Protein AF-0000000079568851 (afdb_homodimer)

InterPro domains:
  IPR000415 Nitroreductase-like [G3DSA:3.40.109.10] (1-205)
  IPR000415 Nitroreductase-like [SSF55469] (1-201)
  IPR029479 Nitroreductase [PF00881] (8-172)

Solvent-accessible surface area (backbone atoms only — not comparable to full-atom values): 21736 Å² total; per-residue (Å²): 94,44,38,71,56,30,63,70,64,56,59,80,36,46,23,28,35,70,86,45,73,69,50,69,66,60,50,50,52,30,53,50,47,25,70,65,38,71,38,71,84,64,31,68,34,58,33,36,43,36,26,59,49,70,67,42,44,50,53,51,46,67,52,60,50,69,88,70,84,73,51,73,63,52,48,21,50,67,25,30,47,29,36,37,37,38,29,21,25,53,64,40,41,34,56,48,31,46,33,82,96,37,87,54,48,31,84,42,86,66,51,46,44,44,68,52,49,44,20,27,43,18,26,20,51,43,40,27,48,42,41,27,39,55,72,69,31,28,30,26,80,44,72,54,54,32,90,28,48,65,50,50,27,64,75,30,59,43,56,87,68,45,41,61,52,30,33,35,34,29,22,35,58,26,84,84,46,73,44,80,55,81,60,65,82,59,77,80,76,58,65,74,66,34,46,21,75,64,36,54,59,77,62,75,68,82,129,92,44,38,70,54,29,62,70,66,54,59,79,37,47,20,27,36,69,86,45,73,68,50,70,68,58,51,50,51,29,54,49,47,26,69,64,39,73,37,72,85,64,32,67,33,58,33,35,40,35,25,59,48,70,68,41,44,50,53,51,46,66,51,60,51,69,87,70,82,73,51,75,62,51,49,20,49,68,26,29,46,31,36,37,37,38,27,22,27,54,63,41,42,33,57,49,32,46,34,82,96,38,88,54,47,30,83,40,87,66,52,46,45,46,68,52,46,44,21,28,44,17,25,20,52,42,42,28,50,42,41,26,40,55,70,69,32,27,30,28,81,45,70,52,54,32,89,28,46,66,49,50,28,64,76,31,58,44,57,86,68,46,39,61,52,31,32,35,34,30,23,36,59,25,83,85,44,72,50,80,57,85,60,64,83,59,77,79,76,57,64,73,66,35,45,20,74,63,35,54,58,77,60,76,67,82,126

Secondary structure (DSSP, 8-state):
-BHHHHHHH--B---B-TTSPPPHHHHHHHHHHHHTS--GGG---EEEEEE-SHHHHHHHHHHHSPSSS--HHHHHHHT-SEEEEEEEEHHHHHHHHTSTTTTSGGG-GGGSSS-HHHHHHHHHHHHHHHHHHHTT-EEEEEPPPGGGHHHHHHHHT--TTEEEEEEEEEE-B-TT-----GGGGPPPPPHHHHEEESS--------/-BHHHHHHH--B---B-TTSPPPHHHHHHHHHHHHTS--GGG---EEEEEE-SHHHHHHHHHHHSPSSS--HHHHHHHT-SEEEEEEEEHHHHHHHHTSTTTTSGGG-GGG-SS-HHHHHHHHHHHHHHHHHHHTT-EEEEEPPPGGGHHHHHHHHT--TTEEEEEEEEEE-B-TT-----TTTTPPPPPHHHHEEESS--------

Structure (mmCIF, N/CA/C/O backbone):
data_AF-0000000079568851-model_v1
#
loop_
_entity.id
_entity.type
_entity.pdbx_description
1 polymer 'Nitroreductase family protein'
#
loop_
_atom_site.group_PDB
_atom_site.id
_atom_site.type_symbol
_atom_site.label_atom_id
_atom_site.label_alt_id
_atom_site.label_comp_id
_atom_site.label_asym_id
_atom_site.label_entity_id
_atom_site.label_seq_id
_atom_site.pdbx_PDB_ins_code
_atom_site.Cartn_x
_atom_site.Cartn_y
_atom_site.Cartn_z
_atom_site.occupancy
_atom_site.B_iso_or_equiv
_atom_site.auth_seq_id
_atom_site.auth_comp_id
_atom_site.auth_asym_id
_atom_site.auth_atom_id
_atom_site.pdbx_PDB_model_num
ATOM 1 N N . MET A 1 1 ? -1.502 12.844 -16.578 1 96.94 1 MET A N 1
ATOM 2 C CA . MET A 1 1 ? -0.175 12.328 -16.906 1 96.94 1 MET A CA 1
ATOM 3 C C . MET A 1 1 ? -0.227 10.828 -17.172 1 96.94 1 MET A C 1
ATOM 5 O O . MET A 1 1 ? -1.129 10.133 -16.703 1 96.94 1 MET A O 1
ATOM 9 N N . GLU A 1 2 ? 0.74 10.398 -17.953 1 98.5 2 GLU A N 1
ATOM 10 C CA . GLU A 1 2 ? 0.863 8.953 -18.141 1 98.5 2 GLU A CA 1
ATOM 11 C C . GLU A 1 2 ? 1.271 8.273 -16.828 1 98.5 2 GLU A C 1
ATOM 13 O O . GLU A 1 2 ? 2.031 8.836 -16.047 1 98.5 2 GLU A O 1
ATOM 18 N N . PHE A 1 3 ? 0.792 7.016 -16.672 1 98.5 3 PHE A N 1
ATOM 19 C CA . PHE A 1 3 ? 1.077 6.25 -15.461 1 98.5 3 PHE A CA 1
ATOM 20 C C . PHE A 1 3 ? 2.578 6.152 -15.227 1 98.5 3 PHE A C 1
ATOM 22 O O . PHE A 1 3 ? 3.053 6.391 -14.109 1 98.5 3 PHE A O 1
ATOM 29 N N . SER A 1 4 ? 3.354 5.824 -16.234 1 97.75 4 SER A N 1
ATOM 30 C CA . SER A 1 4 ? 4.797 5.652 -16.078 1 97.75 4 SER A CA 1
ATOM 31 C C . SER A 1 4 ? 5.465 6.949 -15.641 1 97.75 4 SER A C 1
ATOM 33 O O . SER A 1 4 ? 6.426 6.922 -14.867 1 97.75 4 SER A O 1
ATOM 35 N N . GLU A 1 5 ? 4.965 8.039 -16.047 1 98.19 5 GLU A N 1
ATOM 36 C CA . GLU A 1 5 ? 5.484 9.344 -15.648 1 98.19 5 GLU A CA 1
ATOM 37 C C . GLU A 1 5 ? 5.172 9.633 -14.18 1 98.19 5 GLU A C 1
ATOM 39 O O . GLU A 1 5 ? 6.023 10.141 -13.445 1 98.19 5 GLU A O 1
ATOM 44 N N . VAL A 1 6 ? 3.938 9.336 -13.789 1 98.56 6 VAL A N 1
ATOM 45 C CA . VAL A 1 6 ? 3.516 9.547 -12.406 1 98.56 6 VAL A CA 1
ATOM 46 C C . VAL A 1 6 ? 4.422 8.75 -11.461 1 98.56 6 VAL A C 1
ATOM 48 O O . VAL A 1 6 ? 4.922 9.297 -10.477 1 98.56 6 VAL A O 1
ATOM 51 N N . VAL A 1 7 ? 4.676 7.477 -11.805 1 98.19 7 VAL A N 1
ATOM 52 C CA . VAL A 1 7 ? 5.512 6.609 -10.977 1 98.19 7 VAL A CA 1
ATOM 53 C C . VAL A 1 7 ? 6.938 7.148 -10.945 1 98.19 7 VAL A C 1
ATOM 55 O O . VAL A 1 7 ? 7.555 7.219 -9.875 1 98.19 7 VAL A O 1
ATOM 58 N N . ALA A 1 8 ? 7.441 7.57 -12.039 1 97 8 ALA A N 1
ATOM 59 C CA . ALA A 1 8 ? 8.82 8.039 -12.148 1 97 8 ALA A CA 1
ATOM 60 C C . ALA A 1 8 ? 9.023 9.336 -11.359 1 97 8 ALA A C 1
ATOM 62 O O . ALA A 1 8 ? 10.102 9.57 -10.812 1 97 8 ALA A O 1
ATOM 63 N N . ARG A 1 9 ? 8.023 10.156 -11.242 1 96.81 9 ARG A N 1
ATOM 64 C CA . ARG A 1 9 ? 8.148 11.469 -10.633 1 96.81 9 ARG A CA 1
ATOM 65 C C . ARG A 1 9 ? 7.82 11.422 -9.148 1 96.81 9 ARG A C 1
ATOM 67 O O . ARG A 1 9 ? 8.086 12.375 -8.414 1 96.81 9 ARG A O 1
ATOM 74 N N . ARG A 1 10 ? 7.23 10.344 -8.727 1 97.12 10 ARG A N 1
ATOM 75 C CA . ARG A 1 10 ? 6.836 10.258 -7.328 1 97.12 10 ARG A CA 1
ATOM 76 C C . ARG A 1 10 ? 8.055 10.305 -6.41 1 97.12 10 ARG A C 1
ATOM 78 O O . ARG A 1 10 ? 8.945 9.461 -6.512 1 97.12 10 ARG A O 1
ATOM 85 N N . ALA A 1 11 ? 8.172 11.242 -5.57 1 94.75 11 ALA A N 1
ATOM 86 C CA . ALA A 1 11 ? 9.156 11.445 -4.512 1 94.75 11 ALA A CA 1
ATOM 87 C C . ALA A 1 11 ? 8.516 12.078 -3.279 1 94.75 11 ALA A C 1
ATOM 89 O O . ALA A 1 11 ? 7.453 12.703 -3.375 1 94.75 11 ALA A O 1
ATOM 90 N N . MET A 1 12 ? 9.195 11.875 -2.135 1 95.88 12 MET A N 1
ATOM 91 C CA . MET A 1 12 ? 8.688 12.562 -0.949 1 95.88 12 MET A CA 1
ATOM 92 C C . MET A 1 12 ? 9.039 14.047 -0.985 1 95.88 12 MET A C 1
ATOM 94 O O . MET A 1 12 ? 10.203 14.406 -1.147 1 95.88 12 MET A O 1
ATOM 98 N N . VAL A 1 13 ? 8 14.828 -0.907 1 95.56 13 VAL A N 1
ATOM 99 C CA . VAL A 1 13 ? 8.141 16.281 -0.803 1 95.56 13 VAL A CA 1
ATOM 100 C C . VAL A 1 13 ? 7.93 16.719 0.646 1 95.56 13 VAL A C 1
ATOM 102 O O . VAL A 1 13 ? 6.934 16.344 1.273 1 95.56 13 VAL A O 1
ATOM 105 N N . ARG A 1 14 ? 8.82 17.516 1.193 1 95.5 14 ARG A N 1
ATOM 106 C CA . ARG A 1 14 ? 8.797 17.75 2.635 1 95.5 14 ARG A CA 1
ATOM 107 C C . ARG A 1 14 ? 8.797 19.25 2.951 1 95.5 14 ARG A C 1
ATOM 109 O O . ARG A 1 14 ? 9.156 19.656 4.059 1 95.5 14 ARG A O 1
ATOM 116 N N . ALA A 1 15 ? 8.57 20.047 2.021 1 96.44 15 ALA A N 1
ATOM 117 C CA . ALA A 1 15 ? 8.336 21.484 2.152 1 96.44 15 ALA A CA 1
ATOM 118 C C . ALA A 1 15 ? 7.34 21.984 1.105 1 96.44 15 ALA A C 1
ATOM 120 O O . ALA A 1 15 ? 7.414 21.578 -0.061 1 96.44 15 ALA A O 1
ATOM 121 N N . PHE A 1 16 ? 6.434 22.859 1.529 1 97.56 16 PHE A N 1
ATOM 122 C CA . PHE A 1 16 ? 5.312 23.234 0.677 1 97.56 16 PHE A CA 1
ATOM 123 C C . PHE A 1 16 ? 5.137 24.75 0.648 1 97.56 16 PHE A C 1
ATOM 125 O O . PHE A 1 16 ? 5.652 25.453 1.517 1 97.56 16 PHE A O 1
ATOM 132 N N . ASP A 1 17 ? 4.539 25.234 -0.392 1 96 17 ASP A N 1
ATOM 133 C CA . ASP A 1 17 ? 4.148 26.625 -0.463 1 96 17 ASP A CA 1
ATOM 134 C C . ASP A 1 17 ? 2.939 26.906 0.43 1 96 17 ASP A C 1
ATOM 136 O O . ASP A 1 17 ? 1.813 26.531 0.095 1 96 17 ASP A O 1
ATOM 140 N N . PRO A 1 18 ? 3.137 27.547 1.517 1 90.75 18 PRO A N 1
ATOM 141 C CA . PRO A 1 18 ? 2.037 27.719 2.469 1 90.75 18 PRO A CA 1
ATOM 142 C C . PRO A 1 18 ? 0.955 28.656 1.945 1 90.75 18 PRO A C 1
ATOM 144 O O . PRO A 1 18 ? -0.133 28.734 2.523 1 90.75 18 PRO A O 1
ATOM 147 N N . GLU A 1 19 ? 1.192 29.359 0.849 1 92.81 19 GLU A N 1
ATOM 148 C CA . GLU A 1 19 ? 0.25 30.344 0.321 1 92.81 19 GLU A CA 1
ATOM 149 C C . GLU A 1 19 ? -0.619 29.734 -0.778 1 92.81 19 GLU A C 1
ATOM 151 O O . GLU A 1 19 ? -1.529 30.391 -1.288 1 92.81 19 GLU A O 1
ATOM 156 N N . ARG A 1 20 ? -0.32 28.625 -1.128 1 95.81 20 ARG A N 1
ATOM 157 C CA . ARG A 1 20 ? -1.089 27.969 -2.188 1 95.81 20 ARG A CA 1
ATOM 158 C C . ARG A 1 20 ? -1.894 26.797 -1.64 1 95.81 20 ARG A C 1
ATOM 160 O O . ARG A 1 20 ? -1.337 25.734 -1.361 1 95.81 20 ARG A O 1
ATOM 167 N N . PRO A 1 21 ? -3.168 27 -1.521 1 96.88 21 PRO A N 1
ATOM 168 C CA . PRO A 1 21 ? -4.004 25.906 -1.017 1 96.88 21 PRO A CA 1
ATOM 169 C C . PRO A 1 21 ? -4.207 24.797 -2.045 1 96.88 21 PRO A C 1
ATOM 171 O O . PRO A 1 21 ? -3.984 25 -3.24 1 96.88 21 PRO A O 1
ATOM 174 N N . VAL A 1 22 ? -4.48 23.609 -1.568 1 98.5 22 VAL A N 1
ATOM 175 C CA . VAL A 1 22 ? -4.938 22.531 -2.436 1 98.5 22 VAL A CA 1
ATOM 176 C C . VAL A 1 22 ? -6.406 22.75 -2.801 1 98.5 22 VAL A C 1
ATOM 178 O O . VAL A 1 22 ? -7.246 22.969 -1.923 1 98.5 22 VAL A O 1
ATOM 181 N N . SER A 1 23 ? -6.73 22.734 -4.043 1 98.31 23 SER A N 1
ATOM 182 C CA . SER A 1 23 ? -8.117 22.953 -4.445 1 98.31 23 SER A CA 1
ATOM 183 C C . SER A 1 23 ? -9.016 21.828 -3.947 1 98.31 23 SER A C 1
ATOM 185 O O . SER A 1 23 ? -8.586 20.672 -3.84 1 98.31 23 SER A O 1
ATOM 187 N N . PRO A 1 24 ? -10.289 22.188 -3.664 1 98.06 24 PRO A N 1
ATOM 188 C CA . PRO A 1 24 ? -11.227 21.141 -3.248 1 98.06 24 PRO A CA 1
ATOM 189 C C . PRO A 1 24 ? -11.328 20 -4.258 1 98.06 24 PRO A C 1
ATOM 191 O O . PRO A 1 24 ? -11.422 18.828 -3.869 1 98.06 24 PRO A O 1
ATOM 194 N N . SER A 1 25 ? -11.273 20.328 -5.488 1 98.31 25 SER A N 1
ATOM 195 C CA . SER A 1 25 ? -11.359 19.297 -6.523 1 98.31 25 SER A CA 1
ATOM 196 C C . SER A 1 25 ? -10.164 18.359 -6.473 1 98.31 25 SER A C 1
ATOM 198 O O . SER A 1 25 ? -10.32 17.141 -6.594 1 98.31 25 SER A O 1
ATOM 200 N N . ALA A 1 26 ? -8.977 18.906 -6.352 1 98.31 26 ALA A N 1
ATOM 201 C CA . ALA A 1 26 ? -7.773 18.078 -6.234 1 98.31 26 ALA A CA 1
ATOM 202 C C . ALA A 1 26 ? -7.82 17.219 -4.98 1 98.31 26 ALA A C 1
ATOM 204 O O . ALA A 1 26 ? -7.52 16.016 -5.031 1 98.31 26 ALA A O 1
ATOM 205 N N . ARG A 1 27 ? -8.219 17.828 -3.896 1 98.56 27 ARG A N 1
ATOM 206 C CA . ARG A 1 27 ? -8.383 17.094 -2.65 1 98.56 27 ARG A CA 1
ATOM 207 C C . ARG A 1 27 ? -9.336 15.914 -2.834 1 98.56 27 ARG A C 1
ATOM 209 O O . ARG A 1 27 ? -9.016 14.781 -2.475 1 98.56 27 ARG A O 1
ATOM 216 N N . ASP A 1 28 ? -10.461 16.203 -3.418 1 98.38 28 ASP A N 1
ATOM 217 C CA . ASP A 1 28 ? -11.477 15.164 -3.578 1 98.38 28 ASP A CA 1
ATOM 218 C C . ASP A 1 28 ? -10.977 14.031 -4.477 1 98.38 28 ASP A C 1
ATOM 220 O O . ASP A 1 28 ? -11.273 12.859 -4.234 1 98.38 28 ASP A O 1
ATOM 224 N N . THR A 1 29 ? -10.234 14.359 -5.48 1 98.06 29 THR A N 1
ATOM 225 C CA . THR A 1 29 ? -9.648 13.352 -6.359 1 98.06 29 THR A CA 1
ATOM 226 C C . THR A 1 29 ? -8.719 12.43 -5.578 1 98.06 29 THR A C 1
ATOM 228 O O . THR A 1 29 ? -8.789 11.203 -5.723 1 98.06 29 THR A O 1
ATOM 231 N N . LEU A 1 30 ? -7.871 13 -4.738 1 98.69 30 LEU A N 1
ATOM 232 C CA . LEU A 1 30 ? -6.953 12.211 -3.924 1 98.69 30 LEU A CA 1
ATOM 233 C C . LEU A 1 30 ? -7.715 11.273 -2.99 1 98.69 30 LEU A C 1
ATOM 235 O O . LEU A 1 30 ? -7.387 10.086 -2.889 1 98.69 30 LEU A O 1
ATOM 239 N N . LEU A 1 31 ? -8.719 11.797 -2.365 1 98.75 31 LEU A N 1
ATOM 240 C CA . LEU A 1 31 ? -9.484 11.023 -1.395 1 98.75 31 LEU A CA 1
ATOM 241 C C . LEU A 1 31 ? -10.266 9.906 -2.08 1 98.75 31 LEU A C 1
ATOM 243 O O . LEU A 1 31 ? -10.375 8.805 -1.546 1 98.75 31 LEU A O 1
ATOM 247 N N . ASP A 1 32 ? -10.766 10.18 -3.254 1 97.94 32 ASP A N 1
ATOM 248 C CA . ASP A 1 32 ? -11.555 9.188 -3.982 1 97.94 32 ASP A CA 1
ATOM 249 C C . ASP A 1 32 ? -10.68 8.031 -4.453 1 97.94 32 ASP A C 1
ATOM 251 O O . ASP A 1 32 ? -11.102 6.875 -4.422 1 97.94 32 ASP A O 1
ATOM 255 N N . VAL A 1 33 ? -9.484 8.312 -4.926 1 98.06 33 VAL A N 1
ATOM 256 C CA . VAL A 1 33 ? -8.602 7.234 -5.367 1 98.06 33 VAL A CA 1
ATOM 257 C C . VAL A 1 33 ? -8.242 6.344 -4.18 1 98.06 33 VAL A C 1
ATOM 259 O O . VAL A 1 33 ? -8.148 5.121 -4.316 1 98.06 33 VAL A O 1
ATOM 262 N N . ALA A 1 34 ? -8.047 6.93 -2.994 1 98.5 34 ALA A N 1
ATOM 263 C CA . ALA A 1 34 ? -7.766 6.156 -1.786 1 98.5 34 ALA A CA 1
ATOM 264 C C . ALA A 1 34 ? -8.953 5.273 -1.415 1 98.5 34 ALA A C 1
ATOM 266 O O . ALA A 1 34 ? -8.773 4.105 -1.056 1 98.5 34 ALA A O 1
ATOM 267 N N . ARG A 1 35 ? -10.109 5.836 -1.497 1 96.31 35 ARG A N 1
ATOM 268 C CA . ARG A 1 35 ? -11.336 5.121 -1.161 1 96.31 35 ARG A CA 1
ATOM 269 C C . ARG A 1 35 ? -11.539 3.922 -2.084 1 96.31 35 ARG A C 1
ATOM 271 O O . ARG A 1 35 ? -12.133 2.918 -1.685 1 96.31 35 ARG A O 1
ATOM 278 N N . HIS A 1 36 ? -10.977 3.99 -3.256 1 94.75 36 HIS A N 1
ATOM 279 C CA . HIS A 1 36 ? -11.195 2.947 -4.254 1 94.75 36 HIS A CA 1
ATOM 280 C C . HIS A 1 36 ? -10.07 1.915 -4.223 1 94.75 36 HIS A C 1
ATOM 282 O O . HIS A 1 36 ? -10.117 0.926 -4.957 1 94.75 36 HIS A O 1
ATOM 288 N N . ALA A 1 37 ? -9.039 2.186 -3.459 1 97.56 37 ALA A N 1
ATOM 289 C CA . ALA A 1 37 ? -7.984 1.185 -3.314 1 97.56 37 ALA A CA 1
ATOM 290 C C . ALA A 1 37 ? -8.547 -0.13 -2.781 1 97.56 37 ALA A C 1
ATOM 292 O O . ALA A 1 37 ? -9.547 -0.138 -2.061 1 97.56 37 ALA A O 1
ATOM 293 N N . PRO A 1 38 ? -8.023 -1.245 -3.186 1 96.88 38 PRO A N 1
ATOM 294 C CA . PRO A 1 38 ? -8.562 -2.539 -2.762 1 96.88 38 PRO A CA 1
ATOM 295 C C . PRO A 1 38 ? -8.398 -2.785 -1.263 1 96.88 38 PRO A C 1
ATOM 297 O O . PRO A 1 38 ? -7.473 -2.252 -0.644 1 96.88 38 PRO A O 1
ATOM 300 N N . THR A 1 39 ? -9.273 -3.514 -0.705 1 96.88 39 THR A N 1
ATOM 301 C CA . THR A 1 39 ? -9.211 -4.004 0.667 1 96.88 39 THR A CA 1
ATOM 302 C C . THR A 1 39 ? -9.523 -5.496 0.723 1 96.88 39 THR A C 1
ATOM 304 O O . THR A 1 39 ? -10.398 -5.977 -0.006 1 96.88 39 THR A O 1
ATOM 307 N N . ALA A 1 40 ? -8.742 -6.184 1.532 1 94.81 40 ALA A N 1
ATOM 308 C CA . ALA A 1 40 ? -8.945 -7.621 1.681 1 94.81 40 ALA A CA 1
ATOM 309 C C . ALA A 1 40 ? -10.398 -7.941 2.018 1 94.81 40 ALA A C 1
ATOM 311 O O . ALA A 1 40 ? -10.977 -7.34 2.922 1 94.81 40 ALA A O 1
ATOM 312 N N . GLY A 1 41 ? -10.953 -8.844 1.184 1 91.12 41 GLY A N 1
ATOM 313 C CA . GLY A 1 41 ? -12.328 -9.273 1.402 1 91.12 41 GLY A CA 1
ATOM 314 C C . GLY A 1 41 ? -13.344 -8.164 1.178 1 91.12 41 GLY A C 1
ATOM 315 O O . GLY A 1 41 ? -14.484 -8.258 1.635 1 91.12 41 GLY A O 1
ATOM 316 N N . PHE A 1 42 ? -12.852 -7.051 0.569 1 93.56 42 PHE A N 1
ATOM 317 C CA . PHE A 1 42 ? -13.688 -5.871 0.406 1 93.56 42 PHE A CA 1
ATOM 318 C C . PHE A 1 42 ? -14.219 -5.391 1.752 1 93.56 42 PHE A C 1
ATOM 320 O O . PHE A 1 42 ? -15.375 -4.973 1.858 1 93.56 42 PHE A O 1
ATOM 327 N N . SER A 1 43 ? -13.398 -5.504 2.738 1 93.75 43 SER A N 1
ATOM 328 C CA . SER A 1 43 ? -13.719 -5.113 4.105 1 93.75 43 SER A CA 1
ATOM 329 C C . SER A 1 43 ? -13.93 -3.609 4.219 1 93.75 43 SER A C 1
ATOM 331 O O . SER A 1 43 ? -14.656 -3.141 5.098 1 93.75 43 SER A O 1
ATOM 333 N N . GLN A 1 44 ? -1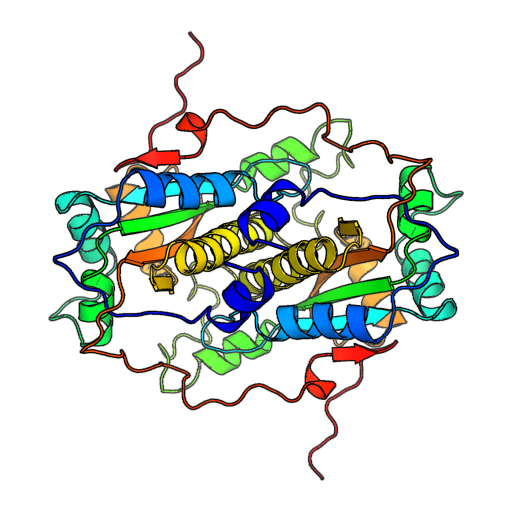3.273 -2.857 3.307 1 96.31 44 GLN A N 1
ATOM 334 C CA . GLN A 1 44 ? -13.383 -1.402 3.279 1 96.31 44 GLN A CA 1
ATOM 335 C C . GLN A 1 44 ? -13.109 -0.803 4.652 1 96.31 44 GLN A C 1
ATOM 337 O O . GLN A 1 44 ? -13.867 0.043 5.133 1 96.31 44 GLN A O 1
ATOM 342 N N . GLY A 1 45 ? -11.977 -1.286 5.262 1 97.19 45 GLY A N 1
ATOM 343 C CA . GLY A 1 45 ? -11.656 -0.909 6.629 1 97.19 45 GLY A CA 1
ATOM 344 C C . GLY A 1 45 ? -10.68 0.25 6.711 1 97.19 45 GLY A C 1
ATOM 345 O O . GLY A 1 45 ? -10.07 0.479 7.758 1 97.19 45 GLY A O 1
ATOM 346 N N . ILE A 1 46 ? -10.492 1.007 5.602 1 98.5 46 ILE A N 1
ATOM 347 C CA . ILE A 1 46 ? -9.633 2.188 5.605 1 98.5 46 ILE A CA 1
ATOM 348 C C . ILE A 1 46 ? -10.492 3.449 5.645 1 98.5 46 ILE A C 1
ATOM 350 O O . ILE A 1 46 ? -11.445 3.584 4.875 1 98.5 46 ILE A O 1
ATOM 354 N N . GLU A 1 47 ? -10.203 4.285 6.566 1 98.12 47 GLU A N 1
ATOM 355 C CA . GLU A 1 47 ? -10.883 5.578 6.656 1 98.12 47 GLU A CA 1
ATOM 356 C C . GLU A 1 47 ? -9.883 6.727 6.664 1 98.12 47 GLU A C 1
ATOM 358 O O . GLU A 1 47 ? -8.703 6.531 6.965 1 98.12 47 GLU A O 1
ATOM 363 N N . LEU A 1 48 ? -10.352 7.922 6.301 1 98.75 48 LEU A N 1
ATOM 364 C CA . LEU A 1 48 ? -9.477 9.07 6.137 1 98.75 48 LEU A CA 1
ATOM 365 C C . LEU A 1 48 ? -9.969 10.258 6.961 1 98.75 48 LEU A C 1
ATOM 367 O O . LEU A 1 48 ? -11.133 10.648 6.859 1 98.75 48 LEU A O 1
ATOM 371 N N . LEU A 1 49 ? -9.141 10.734 7.82 1 98.81 49 LEU A N 1
ATOM 372 C CA . LEU A 1 49 ? -9.367 12.008 8.508 1 98.81 49 LEU A CA 1
ATOM 373 C C . LEU A 1 49 ? -8.633 13.141 7.805 1 98.81 49 LEU A C 1
ATOM 375 O O . LEU A 1 49 ? -7.41 13.117 7.684 1 98.81 49 LEU A O 1
ATOM 379 N N . VAL A 1 50 ? -9.375 14.133 7.332 1 98.88 50 VAL A N 1
ATOM 380 C CA . VAL A 1 50 ? -8.844 15.195 6.48 1 98.88 50 VAL A CA 1
ATOM 381 C C . VAL A 1 50 ? -8.75 16.5 7.273 1 98.88 50 VAL A C 1
ATOM 383 O O . VAL A 1 50 ? -9.75 16.984 7.789 1 98.88 50 VAL A O 1
ATOM 386 N N . LEU A 1 51 ? -7.559 17 7.371 1 98.75 51 LEU A N 1
ATOM 387 C CA . LEU A 1 51 ? -7.297 18.234 8.109 1 98.75 51 LEU A CA 1
ATOM 388 C C . LEU A 1 51 ? -6.836 19.344 7.168 1 98.75 51 LEU A C 1
ATOM 390 O O . LEU A 1 51 ? -5.664 19.391 6.785 1 98.75 51 LEU A O 1
ATOM 394 N N . GLU A 1 52 ? -7.672 20.25 6.793 1 96.75 52 GLU A N 1
ATOM 395 C CA . GLU A 1 52 ? -7.355 21.312 5.852 1 96.75 52 GLU A CA 1
ATOM 396 C C . GLU A 1 52 ? -7.492 22.688 6.504 1 96.75 52 GLU A C 1
ATOM 398 O O . GLU A 1 52 ? -6.895 23.656 6.043 1 96.75 52 GLU A O 1
ATOM 403 N N . GLY A 1 53 ? -8.258 22.766 7.602 1 96.81 53 GLY A N 1
ATOM 404 C CA . GLY A 1 53 ? -8.367 24.031 8.328 1 96.81 53 GLY A CA 1
ATOM 405 C C . GLY A 1 53 ? -7.125 24.359 9.125 1 96.81 53 GLY A C 1
ATOM 406 O O . GLY A 1 53 ? -6.453 23.469 9.648 1 96.81 53 GLY A O 1
ATOM 407 N N . GLU A 1 54 ? -6.863 25.641 9.234 1 97 54 GLU A N 1
ATOM 408 C CA . GLU A 1 54 ? -5.688 26.094 9.977 1 97 54 GLU A CA 1
ATOM 409 C C . GLU A 1 54 ? -5.715 25.562 11.414 1 97 54 GLU A C 1
ATOM 411 O O . GLU A 1 54 ? -4.703 25.078 11.922 1 97 54 GLU A O 1
ATOM 416 N N . SER A 1 55 ? -6.836 25.641 12.031 1 98.06 55 SER A N 1
ATOM 417 C CA . SER A 1 55 ? -6.953 25.203 13.422 1 98.06 55 SER A CA 1
ATOM 418 C C . SER A 1 55 ? -6.746 23.703 13.539 1 98.06 55 SER A C 1
ATOM 420 O O . SER A 1 55 ? -6.168 23.219 14.516 1 98.06 55 SER A O 1
ATOM 422 N N . GLU A 1 56 ? -7.266 22.922 12.602 1 98.38 56 GLU A N 1
ATOM 423 C CA . GLU A 1 56 ? -7.105 21.484 12.594 1 98.38 56 GLU A CA 1
ATOM 424 C C . GLU A 1 56 ? -5.637 21.078 12.438 1 98.38 56 GLU A C 1
ATOM 426 O O . GLU A 1 56 ? -5.133 20.234 13.18 1 98.38 56 GLU A O 1
ATOM 431 N N . ARG A 1 57 ? -5.008 21.719 11.516 1 98.31 57 ARG A N 1
ATOM 432 C CA . ARG A 1 57 ? -3.594 21.438 11.289 1 98.31 57 ARG A CA 1
ATOM 433 C C . ARG A 1 57 ? -2.752 21.828 12.492 1 98.31 57 ARG A C 1
ATOM 435 O O . ARG A 1 57 ? -1.854 21.094 12.898 1 98.31 57 ARG A O 1
ATOM 442 N N . ARG A 1 58 ? -3.012 22.969 13.062 1 97.56 58 ARG A N 1
ATOM 443 C CA . ARG A 1 58 ? -2.307 23.406 14.258 1 97.56 58 ARG A CA 1
ATOM 444 C C . ARG A 1 58 ? -2.496 22.406 15.398 1 97.56 58 ARG A C 1
ATOM 446 O O . ARG A 1 58 ? -1.536 22.047 16.078 1 97.56 58 ARG A O 1
ATOM 453 N N . ALA A 1 59 ? -3.721 21.953 15.602 1 98.31 59 ALA A N 1
ATOM 454 C CA . ALA A 1 59 ? -4.012 20.984 16.656 1 98.31 59 ALA A CA 1
ATOM 455 C C . ALA A 1 59 ? -3.213 19.703 16.438 1 98.31 59 ALA A C 1
ATOM 457 O O . ALA A 1 59 ? -2.686 19.125 17.391 1 98.31 59 ALA A O 1
ATOM 458 N N . PHE A 1 60 ? -3.135 19.219 15.219 1 98.75 60 PHE A N 1
ATOM 459 C CA . PHE A 1 60 ? -2.373 18.016 14.906 1 98.75 60 PHE A CA 1
ATOM 460 C C . PHE A 1 60 ? -0.916 18.188 15.32 1 98.75 60 PHE A C 1
ATOM 462 O O . PHE A 1 60 ? -0.364 17.312 16.016 1 98.75 60 PHE A O 1
ATOM 469 N N . TRP A 1 61 ? -0.31 19.25 14.898 1 98.12 61 TRP A N 1
ATOM 470 C CA . TRP A 1 61 ? 1.112 19.453 15.172 1 98.12 61 TRP A CA 1
ATOM 471 C C . TRP A 1 61 ? 1.355 19.703 16.656 1 98.12 61 TRP A C 1
ATOM 473 O O . TRP A 1 61 ? 2.385 19.312 17.203 1 98.12 61 TRP A O 1
ATOM 483 N N . GLU A 1 62 ? 0.449 20.328 17.328 1 97.38 62 GLU A N 1
ATOM 484 C CA . GLU A 1 62 ? 0.579 20.578 18.766 1 97.38 62 GLU A CA 1
ATOM 485 C C . GLU A 1 62 ? 0.682 19.266 19.531 1 97.38 62 GLU A C 1
ATOM 487 O O . GLU A 1 62 ? 1.42 19.172 20.516 1 97.38 62 GLU A O 1
ATOM 492 N N . VAL A 1 63 ? -0.02 18.266 19.062 1 97.19 63 VAL A N 1
ATOM 493 C CA . VAL A 1 63 ? -0.058 17.031 19.844 1 97.19 63 VAL A CA 1
ATOM 494 C C . VAL A 1 63 ? 0.99 16.062 19.328 1 97.19 63 VAL A C 1
ATOM 496 O O . VAL A 1 63 ? 1.3 15.055 19.984 1 97.19 63 VAL A O 1
ATOM 499 N N . THR A 1 64 ? 1.558 16.328 18.172 1 96.25 64 THR A N 1
ATOM 500 C CA . THR A 1 64 ? 2.459 15.328 17.609 1 96.25 64 THR A CA 1
ATOM 501 C C . THR A 1 64 ? 3.896 15.844 17.594 1 96.25 64 THR A C 1
ATOM 503 O O . THR A 1 64 ? 4.844 15.055 17.609 1 96.25 64 THR A O 1
ATOM 506 N N . ALA A 1 65 ? 4.09 17.125 17.547 1 93.12 65 ALA A N 1
ATOM 507 C CA . ALA A 1 65 ? 5.438 17.688 17.453 1 93.12 65 ALA A CA 1
ATOM 508 C C . ALA A 1 65 ? 6.145 17.609 18.812 1 93.12 65 ALA A C 1
ATOM 510 O O . ALA A 1 65 ? 5.504 17.703 19.859 1 93.12 65 ALA A O 1
ATOM 511 N N . ARG A 1 66 ? 7.383 17.391 18.766 1 86.81 66 ARG A N 1
ATOM 512 C CA . ARG A 1 66 ? 8.18 17.469 19.984 1 86.81 66 ARG A CA 1
ATOM 513 C C . ARG A 1 66 ? 8.172 18.891 20.531 1 86.81 66 ARG A C 1
ATOM 515 O O . ARG A 1 66 ? 8.078 19.859 19.781 1 86.81 66 ARG A O 1
ATOM 522 N N . PRO A 1 67 ? 8.359 18.891 21.797 1 87.81 67 PRO A N 1
ATOM 523 C CA . PRO A 1 67 ? 8.406 20.219 22.406 1 87.81 67 PRO A CA 1
ATOM 524 C C . PRO A 1 67 ? 9.586 21.047 21.922 1 87.81 67 PRO A C 1
ATOM 526 O O . PRO A 1 67 ? 10.633 20.5 21.578 1 87.81 67 PRO A O 1
ATOM 529 N N . GLY A 1 68 ? 9.328 22.375 21.859 1 89.94 68 GLY A N 1
ATOM 530 C CA . GLY A 1 68 ? 10.391 23.281 21.422 1 89.94 68 GLY A CA 1
ATOM 531 C C . GLY A 1 68 ? 10.203 23.781 20.016 1 89.94 68 GLY A C 1
ATOM 532 O O . GLY A 1 68 ? 9.195 23.469 19.359 1 89.94 68 GLY A O 1
ATOM 533 N N . PRO A 1 69 ? 11.086 24.641 19.578 1 92.94 69 PRO A N 1
ATOM 534 C CA . PRO A 1 69 ? 10.984 25.156 18.203 1 92.94 69 PRO A CA 1
ATOM 535 C C . PRO A 1 69 ? 11.133 24.062 17.156 1 92.94 69 PRO A C 1
ATOM 537 O O . PRO A 1 69 ? 11.961 23.156 17.312 1 92.94 69 PRO A O 1
ATOM 540 N N . PRO A 1 70 ? 10.281 24.156 16.203 1 92.19 70 PRO A N 1
ATOM 541 C CA . PRO A 1 70 ? 10.398 23.156 15.141 1 92.19 70 PRO A CA 1
ATOM 542 C C . PRO A 1 70 ? 11.734 23.234 14.398 1 92.19 70 PRO A C 1
ATOM 544 O O . PRO A 1 70 ? 12.25 24.328 14.164 1 92.19 70 PRO A O 1
ATOM 547 N N . ASP A 1 71 ? 12.281 22.047 14.117 1 89.25 71 ASP A N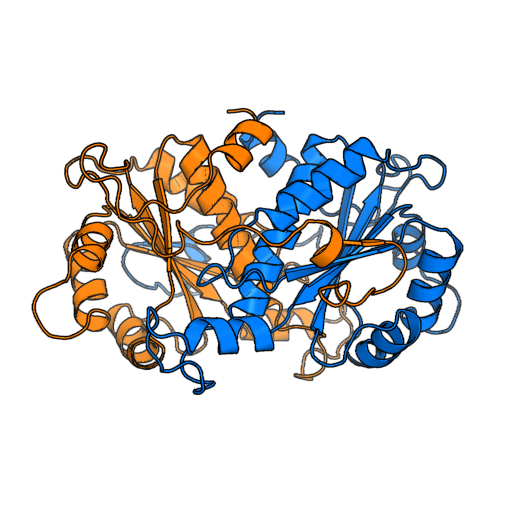 1
ATOM 548 C CA . ASP A 1 71 ? 13.461 22.031 13.25 1 89.25 71 ASP A CA 1
ATOM 549 C C . ASP A 1 71 ? 13.078 22.234 11.789 1 89.25 71 ASP A C 1
ATOM 551 O O . ASP A 1 71 ? 11.898 22.453 11.477 1 89.25 71 ASP A O 1
ATOM 555 N N . ARG A 1 72 ? 14.023 22.281 10.922 1 87.75 72 ARG A N 1
ATOM 556 C CA . ARG A 1 72 ? 13.812 22.578 9.508 1 87.75 72 ARG A CA 1
ATOM 557 C C . ARG A 1 72 ? 12.82 21.594 8.883 1 87.75 72 ARG A C 1
ATOM 559 O O . ARG A 1 72 ? 11.93 22 8.133 1 87.75 72 ARG A O 1
ATOM 566 N N . TRP A 1 73 ? 12.977 20.328 9.172 1 88.56 73 TRP A N 1
ATOM 567 C CA . TRP A 1 73 ? 12.078 19.297 8.641 1 88.56 73 TRP A CA 1
ATOM 568 C C . TRP A 1 73 ? 10.641 19.562 9.07 1 88.56 73 TRP A C 1
ATOM 570 O O . TRP A 1 73 ? 9.734 19.578 8.242 1 88.56 73 TRP A O 1
ATOM 580 N N . LEU A 1 74 ? 10.531 19.766 10.344 1 93.44 74 LEU A N 1
ATOM 581 C CA . LEU A 1 74 ? 9.188 19.953 10.875 1 93.44 74 LEU A CA 1
ATOM 582 C C . LEU A 1 74 ? 8.555 21.219 10.312 1 93.44 74 LEU A C 1
ATOM 584 O O . LEU A 1 74 ? 7.355 21.25 10.023 1 93.44 74 LEU A O 1
ATOM 588 N N . ARG A 1 75 ? 9.289 22.266 10.156 1 93.94 75 ARG A N 1
ATOM 589 C CA . ARG A 1 75 ? 8.773 23.484 9.547 1 93.94 75 ARG A CA 1
ATOM 590 C C . ARG A 1 75 ? 8.258 23.234 8.141 1 93.94 75 ARG A C 1
ATOM 592 O O . ARG A 1 75 ? 7.215 23.75 7.746 1 93.94 75 ARG A O 1
ATOM 599 N N . GLY A 1 76 ? 9.078 22.484 7.387 1 94.5 76 GLY A N 1
ATOM 600 C CA . GLY A 1 76 ? 8.641 22.109 6.055 1 94.5 76 GLY A CA 1
ATOM 601 C C . GLY A 1 76 ? 7.336 21.328 6.055 1 94.5 76 GLY A C 1
ATOM 602 O O . GLY A 1 76 ? 6.41 21.656 5.316 1 94.5 76 GLY A O 1
ATOM 603 N N . MET A 1 77 ? 7.242 20.344 6.988 1 95.44 77 MET A N 1
ATOM 604 C CA . MET A 1 77 ? 6.047 19.516 7.082 1 95.44 77 MET A CA 1
ATOM 605 C C . MET A 1 77 ? 4.836 20.344 7.504 1 95.44 77 MET A C 1
ATOM 607 O O . MET A 1 77 ? 3.74 20.172 6.969 1 95.44 77 MET A O 1
ATOM 611 N N . MET A 1 78 ? 5.055 21.297 8.383 1 96.69 78 MET A N 1
ATOM 612 C CA . MET A 1 78 ? 3.988 22.125 8.93 1 96.69 78 MET A CA 1
ATOM 613 C C . MET A 1 78 ? 3.443 23.078 7.871 1 96.69 78 MET A C 1
ATOM 615 O O . MET A 1 78 ? 2.359 23.641 8.031 1 96.69 78 MET A O 1
ATOM 619 N N . SER A 1 79 ? 4.184 23.281 6.812 1 96.56 79 SER A N 1
ATOM 620 C CA . SER A 1 79 ? 3.77 24.219 5.773 1 96.56 79 SER A CA 1
ATOM 621 C C . SER A 1 79 ? 2.764 23.578 4.82 1 96.56 79 SER A C 1
ATOM 623 O O . SER A 1 79 ? 2.176 24.266 3.98 1 96.56 79 SER A O 1
ATOM 625 N N . ALA A 1 80 ? 2.494 22.297 4.938 1 98.06 80 ALA A N 1
ATOM 626 C CA . ALA A 1 80 ? 1.516 21.641 4.082 1 98.06 80 ALA A CA 1
ATOM 627 C C . ALA A 1 80 ? 0.101 22.125 4.383 1 98.06 80 ALA A C 1
ATOM 629 O O . ALA A 1 80 ? -0.337 22.109 5.535 1 98.06 80 ALA A O 1
ATOM 630 N N . PRO A 1 81 ? -0.643 22.531 3.393 1 98.5 81 PRO A N 1
ATOM 631 C CA . PRO A 1 81 ? -2 23.047 3.617 1 98.5 81 PRO A CA 1
ATOM 632 C C . PRO A 1 81 ? -3.021 21.922 3.803 1 98.5 81 PRO A C 1
ATOM 634 O O . PRO A 1 81 ? -4.176 22.188 4.152 1 98.5 81 PRO A O 1
ATOM 637 N N . LEU A 1 82 ? -2.684 20.688 3.582 1 98.81 82 LEU A N 1
ATOM 638 C CA . LEU A 1 82 ? -3.584 19.547 3.686 1 98.81 82 LEU A CA 1
ATOM 639 C C . LEU A 1 82 ? -2.887 18.375 4.348 1 98.81 82 LEU A C 1
ATOM 641 O O . LEU A 1 82 ? -1.79 17.984 3.939 1 98.81 82 LEU A O 1
ATOM 645 N N . LEU A 1 83 ? -3.445 17.859 5.434 1 98.88 83 LEU A N 1
ATOM 646 C CA . LEU A 1 83 ? -3.043 16.609 6.07 1 98.88 83 LEU A CA 1
ATOM 647 C C . LEU A 1 83 ? -4.152 15.57 5.973 1 98.88 83 LEU A C 1
ATOM 649 O O . LEU A 1 83 ? -5.32 15.875 6.223 1 98.88 83 LEU A O 1
ATOM 653 N N . VAL A 1 84 ? -3.824 14.414 5.551 1 98.94 84 VAL A N 1
ATOM 654 C CA . VAL A 1 84 ? -4.77 13.305 5.535 1 98.94 84 VAL A CA 1
ATOM 655 C C . VAL A 1 84 ? -4.246 12.172 6.414 1 98.94 84 VAL A C 1
ATOM 657 O O . VAL A 1 84 ? -3.229 11.547 6.105 1 98.94 84 VAL A O 1
ATOM 660 N N . VAL A 1 85 ? -4.898 11.906 7.551 1 98.88 85 VAL A N 1
ATOM 661 C CA . VAL A 1 85 ? -4.559 10.781 8.422 1 98.88 85 VAL A CA 1
ATOM 662 C C . VAL A 1 85 ? -5.23 9.508 7.914 1 98.88 85 VAL A C 1
ATOM 664 O O . VAL A 1 85 ? -6.449 9.469 7.746 1 98.88 85 VAL A O 1
ATOM 667 N N . VAL A 1 86 ? -4.465 8.523 7.605 1 98.88 86 VAL A N 1
ATOM 668 C CA . VAL A 1 86 ? -4.969 7.23 7.16 1 98.88 86 VAL A CA 1
ATOM 669 C C . VAL A 1 86 ? -5.246 6.34 8.367 1 98.88 86 VAL A C 1
ATOM 671 O O . VAL A 1 86 ? -4.34 6.039 9.148 1 98.88 86 VAL A O 1
ATOM 674 N N . LEU A 1 87 ? -6.473 5.898 8.539 1 98.5 87 LEU A N 1
ATOM 675 C CA . LEU A 1 87 ? -6.926 5.105 9.672 1 98.5 87 LEU A CA 1
ATOM 676 C C . LEU A 1 87 ? -7.309 3.695 9.234 1 98.5 87 LEU A C 1
ATOM 678 O O . LEU A 1 87 ? -7.961 3.52 8.203 1 98.5 87 LEU A O 1
ATOM 682 N N . ALA A 1 88 ? -6.891 2.703 9.953 1 98.06 88 ALA A N 1
ATOM 683 C CA . ALA A 1 88 ? -7.23 1.309 9.68 1 98.06 88 ALA A CA 1
ATOM 684 C C . ALA A 1 88 ? -8.156 0.748 10.75 1 98.06 88 ALA A C 1
ATOM 686 O O . ALA A 1 88 ? -7.898 0.914 11.945 1 98.06 88 ALA A O 1
ATOM 687 N N . ASP A 1 89 ? -9.188 0.11 10.367 1 96.81 89 ASP A N 1
ATOM 688 C CA . ASP A 1 89 ? -10.172 -0.509 11.25 1 96.81 89 ASP A CA 1
ATOM 689 C C . ASP A 1 89 ? -10.078 -2.031 11.195 1 96.81 89 ASP A C 1
ATOM 691 O O . ASP A 1 89 ? -10.789 -2.68 10.43 1 96.81 89 ASP A O 1
ATOM 695 N N . GLU A 1 90 ? -9.289 -2.568 12.094 1 95.12 90 GLU A N 1
ATOM 696 C CA . GLU A 1 90 ? -9.102 -4.016 12.156 1 95.12 90 GLU A CA 1
ATOM 697 C C . GLU A 1 90 ? -10.422 -4.738 12.375 1 95.12 90 GLU A C 1
ATOM 699 O O . GLU A 1 90 ? -10.641 -5.828 11.836 1 95.12 90 GLU A O 1
ATOM 704 N N . THR A 1 91 ? -11.305 -4.152 13.172 1 94.62 91 THR A N 1
ATOM 705 C CA . THR A 1 91 ? -12.57 -4.785 13.516 1 94.62 91 THR A CA 1
ATOM 706 C C . THR A 1 91 ? -13.398 -5.062 12.258 1 94.62 91 THR A C 1
ATOM 708 O O . THR A 1 91 ? -14.055 -6.102 12.164 1 94.62 91 THR A O 1
ATOM 711 N N . ARG A 1 92 ? -13.328 -4.188 11.312 1 93.75 92 ARG A N 1
ATOM 712 C CA . ARG A 1 92 ? -14.078 -4.371 10.07 1 93.75 92 ARG A CA 1
ATOM 713 C C . ARG A 1 92 ? -13.578 -5.582 9.297 1 93.75 92 ARG A C 1
ATOM 715 O O . ARG A 1 92 ? -14.359 -6.305 8.68 1 93.75 92 ARG A O 1
ATOM 722 N N . TYR A 1 93 ? -12.305 -5.832 9.297 1 93.75 93 TYR A N 1
ATOM 723 C CA . TYR A 1 93 ? -11.727 -6.992 8.633 1 93.75 93 TYR A CA 1
ATOM 724 C C . TYR A 1 93 ? -12.148 -8.281 9.328 1 93.75 93 TYR A C 1
ATOM 726 O O . TYR A 1 93 ? -12.555 -9.242 8.664 1 93.75 93 TYR A O 1
ATOM 734 N N . ARG A 1 94 ? -12.062 -8.25 10.625 1 91.69 94 ARG A N 1
ATOM 735 C CA . ARG A 1 94 ? -12.43 -9.438 11.391 1 91.69 94 ARG A CA 1
ATOM 736 C C . ARG A 1 94 ? -13.906 -9.781 11.188 1 91.69 94 ARG A C 1
ATOM 738 O O . ARG A 1 94 ? -14.25 -10.953 11 1 91.69 94 ARG A O 1
ATOM 745 N N . MET A 1 95 ? -14.727 -8.75 11.242 1 91 95 MET A N 1
ATOM 746 C CA . MET A 1 95 ? -16.156 -8.961 11.023 1 91 95 MET A CA 1
ATOM 747 C C . MET A 1 95 ? -16.422 -9.477 9.617 1 91 95 MET A C 1
ATOM 749 O O . MET A 1 95 ? -17.219 -10.398 9.43 1 91 95 MET A O 1
ATOM 753 N N . ARG A 1 96 ? -15.758 -8.914 8.633 1 89.19 96 ARG A N 1
ATOM 754 C CA . ARG A 1 96 ? -15.93 -9.336 7.246 1 89.19 96 ARG A CA 1
ATOM 755 C C . ARG A 1 96 ? -15.539 -10.797 7.066 1 89.19 96 ARG A C 1
ATOM 757 O O . ARG A 1 96 ? -16.25 -11.562 6.414 1 89.19 96 ARG A O 1
ATOM 764 N N . TYR A 1 97 ? -14.492 -11.258 7.652 1 88.31 97 TYR A N 1
ATOM 765 C CA . TYR A 1 97 ? -13.961 -12.594 7.41 1 88.31 97 TYR A CA 1
ATOM 766 C C . TYR A 1 97 ? -14.641 -13.617 8.305 1 88.31 97 TYR A C 1
ATOM 768 O O . TYR A 1 97 ? -14.391 -14.82 8.188 1 88.31 97 TYR A O 1
ATOM 776 N N . ALA A 1 98 ? -15.492 -13.133 9.156 1 86.62 98 ALA A N 1
ATOM 777 C CA . ALA A 1 98 ? -16.328 -14.031 9.945 1 86.62 98 ALA A CA 1
ATOM 778 C C . ALA A 1 98 ? -17.594 -14.414 9.18 1 86.62 98 ALA A C 1
ATOM 780 O O . ALA A 1 98 ? -18.312 -15.328 9.586 1 86.62 98 ALA A O 1
ATOM 781 N N . GLU A 1 99 ? -17.812 -13.742 8.117 1 85.5 99 GLU A N 1
ATOM 782 C CA . GLU A 1 99 ? -19.016 -13.984 7.336 1 85.5 99 GLU A CA 1
ATOM 783 C C . GLU A 1 99 ? -18.953 -15.328 6.613 1 85.5 99 GLU A C 1
ATOM 785 O O . GLU A 1 99 ? -17.859 -15.875 6.414 1 85.5 99 GLU A O 1
ATOM 790 N N . ALA A 1 100 ? -20.047 -15.836 6.18 1 76.88 100 ALA A N 1
ATOM 791 C CA . ALA A 1 100 ? -20.219 -17.203 5.695 1 76.88 100 ALA A CA 1
ATOM 792 C C . ALA A 1 100 ? -19.438 -17.438 4.402 1 76.88 100 ALA A C 1
ATOM 794 O O . ALA A 1 100 ? -18.953 -18.531 4.148 1 76.88 100 ALA A O 1
ATOM 795 N N . ASP A 1 101 ? -19.359 -16.438 3.572 1 74.38 101 ASP A N 1
ATOM 796 C CA . ASP A 1 101 ? -18.688 -16.594 2.289 1 74.38 101 ASP A CA 1
ATOM 797 C C . ASP A 1 101 ? -17.172 -16.625 2.471 1 74.38 101 ASP A C 1
ATOM 799 O O . ASP A 1 101 ? -16.438 -16.844 1.512 1 74.38 101 ASP A O 1
ATOM 803 N N . LYS A 1 102 ? -16.828 -16.453 3.738 1 74.88 102 LYS A N 1
ATOM 804 C CA . LYS A 1 102 ? -15.398 -16.438 4.047 1 74.88 102 LYS A CA 1
ATOM 805 C C . LYS A 1 102 ? -15.016 -17.609 4.941 1 74.88 102 LYS A C 1
ATOM 807 O O . LYS A 1 102 ? -15.797 -18.547 5.113 1 74.88 102 LYS A O 1
ATOM 812 N N . SER A 1 103 ? -13.664 -17.859 5.23 1 62.59 103 SER A N 1
ATOM 813 C CA . SER A 1 103 ? -13.086 -19.031 5.859 1 62.59 103 SER A CA 1
ATOM 814 C C . SER A 1 103 ? -13.594 -19.203 7.285 1 62.59 103 SER A C 1
ATOM 816 O O . SER A 1 103 ? -13.406 -20.266 7.895 1 62.59 103 SER A O 1
ATOM 818 N N . GLY A 1 104 ? -14.586 -18.453 7.742 1 58.12 104 GLY A N 1
ATOM 819 C CA . GLY A 1 104 ? -15.094 -18.578 9.102 1 58.12 104 GLY A CA 1
ATOM 820 C C . GLY A 1 104 ? -14.031 -18.375 10.156 1 58.12 104 GLY A C 1
ATOM 821 O O . GLY A 1 104 ? -14.305 -18.469 11.352 1 58.12 104 GLY A O 1
ATOM 822 N N . ALA A 1 105 ? -12.766 -18.312 9.758 1 53.94 105 ALA A N 1
ATOM 823 C CA . ALA A 1 105 ? -11.633 -18.328 10.688 1 53.94 105 ALA A CA 1
ATOM 824 C C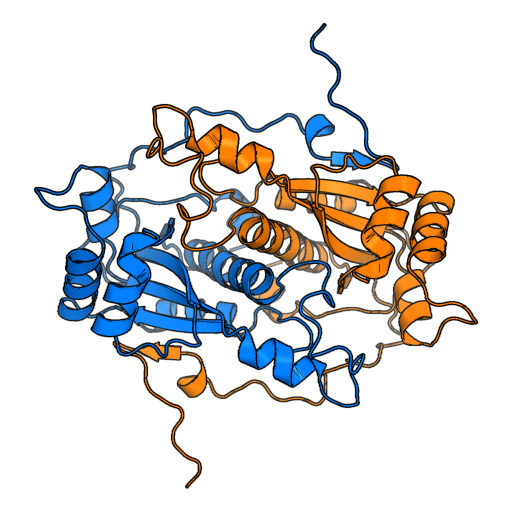 . ALA A 1 105 ? -11.391 -16.953 11.297 1 53.94 105 ALA A C 1
ATOM 826 O O . ALA A 1 105 ? -10.391 -16.734 11.977 1 53.94 105 ALA A O 1
ATOM 827 N N . ALA A 1 106 ? -12.438 -16 11.102 1 56.31 106 ALA A N 1
ATOM 828 C CA . ALA A 1 106 ? -12.383 -14.547 11.289 1 56.31 106 ALA A CA 1
ATOM 829 C C . ALA A 1 106 ? -11.992 -14.203 12.727 1 56.31 106 ALA A C 1
ATOM 831 O O . ALA A 1 106 ? -11.391 -13.156 12.977 1 56.31 106 ALA A O 1
ATOM 832 N N . GLN A 1 107 ? -12.148 -15.18 13.594 1 56.56 107 GLN A N 1
ATOM 833 C CA . GLN A 1 107 ? -11.875 -14.797 14.977 1 56.56 107 GLN A CA 1
ATOM 834 C C . GLN A 1 107 ? -10.477 -15.227 15.406 1 56.56 107 GLN A C 1
ATOM 836 O O . GLN A 1 107 ? -9.992 -14.82 16.469 1 56.56 107 GLN A O 1
ATOM 841 N N . ASP A 1 108 ? -9.75 -15.805 14.398 1 61.19 108 ASP A N 1
ATOM 842 C CA . ASP A 1 108 ? -8.406 -16.25 14.734 1 61.19 108 ASP A CA 1
ATOM 843 C C . ASP A 1 108 ? -7.359 -15.242 14.273 1 61.19 108 ASP A C 1
ATOM 845 O O . ASP A 1 108 ? -7.199 -15.016 13.07 1 61.19 108 ASP A O 1
ATOM 849 N N . PRO A 1 109 ? -6.777 -14.523 15.234 1 58.19 109 PRO A N 1
ATOM 850 C CA . PRO A 1 109 ? -5.75 -13.539 14.883 1 58.19 109 PRO A CA 1
ATOM 851 C C . PRO A 1 109 ? -4.672 -14.117 13.969 1 58.19 109 PRO A C 1
ATOM 853 O O . PRO A 1 109 ? -4.02 -13.367 13.234 1 58.19 109 PRO A O 1
ATOM 856 N N . ASP A 1 110 ? -4.633 -15.43 14.031 1 65.19 110 ASP A N 1
ATOM 857 C CA . ASP A 1 110 ? -3.57 -16.094 13.297 1 65.19 110 ASP A CA 1
ATOM 858 C C . ASP A 1 110 ? -4.074 -16.609 11.953 1 65.19 110 ASP A C 1
ATOM 860 O O . ASP A 1 110 ? -3.387 -17.375 11.273 1 65.19 110 ASP A O 1
ATOM 864 N N . ALA A 1 111 ? -5.137 -16.031 11.672 1 73.44 111 ALA A N 1
ATOM 865 C CA . ALA A 1 111 ? -5.777 -16.578 10.484 1 73.44 111 ALA A CA 1
ATOM 866 C C . ALA A 1 111 ? -5.184 -15.984 9.211 1 73.44 111 ALA A C 1
ATOM 868 O O . ALA A 1 111 ? -5.266 -16.578 8.141 1 73.44 111 ALA A O 1
ATOM 869 N N . TRP A 1 112 ? -4.457 -14.883 9.453 1 85.56 112 TRP A N 1
ATOM 870 C CA . TRP A 1 112 ? -3.957 -14.203 8.258 1 85.56 112 TRP A CA 1
ATOM 871 C C . TRP A 1 112 ? -2.434 -14.211 8.227 1 85.56 112 TRP A C 1
ATOM 873 O O . TRP A 1 112 ? -1.783 -14.188 9.273 1 85.56 112 TRP A O 1
ATOM 883 N N . SER A 1 113 ? -1.943 -14.289 7.09 1 87.75 113 SER A N 1
ATOM 884 C CA . SER A 1 113 ? -0.495 -14.281 6.918 1 87.75 113 SER A CA 1
ATOM 885 C C . SER A 1 113 ? 0.087 -12.898 7.191 1 87.75 113 SER A C 1
ATOM 887 O O . SER A 1 113 ? 1.295 -12.75 7.391 1 87.75 113 SER A O 1
ATOM 889 N N . ALA A 1 114 ? -0.734 -11.883 7.203 1 93.75 114 ALA A N 1
ATOM 890 C CA . ALA A 1 114 ? -0.36 -10.492 7.461 1 93.75 114 ALA A CA 1
ATOM 891 C C . ALA A 1 114 ? -1.552 -9.688 7.977 1 93.75 114 ALA A C 1
ATOM 893 O O . ALA A 1 114 ? -2.705 -10.078 7.773 1 93.75 114 ALA A O 1
ATOM 894 N N . PRO A 1 115 ? -1.28 -8.641 8.727 1 95.12 115 PRO A N 1
ATOM 895 C CA . PRO A 1 115 ? -2.369 -7.727 9.07 1 95.12 115 PRO A CA 1
ATOM 896 C C . PRO A 1 115 ? -2.836 -6.887 7.883 1 95.12 115 PRO A C 1
ATOM 898 O O . PRO A 1 115 ? -2.344 -5.773 7.68 1 95.12 115 PRO A O 1
ATOM 901 N N . PHE A 1 116 ? -3.822 -7.363 7.195 1 96.62 116 PHE A N 1
ATOM 902 C CA . PHE A 1 116 ? -4.172 -6.793 5.898 1 96.62 116 PHE A CA 1
ATOM 903 C C . PHE A 1 116 ? -4.734 -5.387 6.059 1 96.62 116 PHE A C 1
ATOM 905 O O . PHE A 1 116 ? -4.746 -4.605 5.105 1 96.62 116 PHE A O 1
ATOM 912 N N . TRP A 1 117 ? -5.227 -5 7.309 1 97.06 117 TRP A N 1
ATOM 913 C CA . TRP A 1 117 ? -5.652 -3.617 7.508 1 97.06 117 TRP A CA 1
ATOM 914 C C . TRP A 1 117 ? -4.465 -2.662 7.402 1 97.06 117 TRP A C 1
ATOM 916 O O . TRP A 1 117 ? -4.613 -1.53 6.934 1 97.06 117 TRP A O 1
ATOM 926 N N . HIS A 1 118 ? -3.254 -3.092 7.703 1 97.81 118 HIS A N 1
ATOM 927 C CA . HIS A 1 118 ? -2.066 -2.268 7.508 1 97.81 118 HIS A CA 1
ATOM 928 C C . HIS A 1 118 ? -1.604 -2.307 6.055 1 97.81 118 HIS A C 1
ATOM 930 O O . HIS A 1 118 ? -1.204 -1.28 5.5 1 97.81 118 HIS A O 1
ATOM 936 N N . VAL A 1 119 ? -1.67 -3.5 5.426 1 98.38 119 VAL A N 1
ATOM 937 C CA . VAL A 1 119 ? -1.297 -3.662 4.027 1 98.38 119 VAL A CA 1
ATOM 938 C C . VAL A 1 119 ? -2.18 -2.777 3.15 1 98.38 119 VAL A C 1
ATOM 940 O O . VAL A 1 119 ? -1.677 -2.01 2.324 1 98.38 119 VAL A O 1
ATOM 943 N N . ASP A 1 120 ? -3.482 -2.812 3.414 1 98.69 120 ASP A N 1
ATOM 944 C CA . ASP A 1 120 ? -4.449 -2.047 2.635 1 98.69 120 ASP A CA 1
ATOM 945 C C . ASP A 1 120 ? -4.285 -0.548 2.877 1 98.69 120 ASP A C 1
ATOM 947 O O . ASP A 1 120 ? -4.508 0.26 1.973 1 98.69 120 ASP A O 1
ATOM 951 N N . ALA A 1 121 ? -3.973 -0.174 4.121 1 98.81 121 ALA A N 1
ATOM 952 C CA . ALA A 1 121 ? -3.67 1.227 4.402 1 98.81 121 ALA A CA 1
ATOM 953 C C . ALA A 1 121 ? -2.51 1.721 3.543 1 98.81 121 ALA A C 1
ATOM 955 O O . ALA A 1 121 ? -2.516 2.863 3.078 1 98.81 121 ALA A O 1
ATOM 956 N N . GLY A 1 122 ? -1.496 0.845 3.367 1 98.88 122 GLY A N 1
ATOM 957 C CA . GLY A 1 122 ? -0.4 1.17 2.467 1 98.88 122 GLY A CA 1
ATOM 958 C C . GLY A 1 122 ? -0.85 1.396 1.036 1 98.88 122 GLY A C 1
ATOM 959 O O . GLY A 1 122 ? -0.381 2.32 0.371 1 98.88 122 GLY A O 1
ATOM 960 N N . MET A 1 123 ? -1.747 0.56 0.558 1 98.88 123 MET A N 1
ATOM 961 C CA . MET A 1 123 ? -2.262 0.717 -0.799 1 98.88 123 MET A CA 1
ATOM 962 C C . MET A 1 123 ? -2.998 2.043 -0.951 1 98.88 123 MET A C 1
ATOM 964 O O . MET A 1 123 ? -2.799 2.762 -1.932 1 98.88 123 MET A O 1
ATOM 968 N N . ALA A 1 124 ? -3.82 2.371 0.031 1 98.88 124 ALA A N 1
ATOM 969 C CA . ALA A 1 124 ? -4.57 3.625 0.004 1 98.88 124 ALA A CA 1
ATOM 970 C C . ALA A 1 124 ? -3.629 4.828 0.032 1 98.88 124 ALA A C 1
ATOM 972 O O . ALA A 1 124 ? -3.807 5.777 -0.732 1 98.88 124 ALA A O 1
ATOM 973 N N . ALA A 1 125 ? -2.643 4.77 0.9 1 98.94 125 ALA A N 1
ATOM 974 C CA . ALA A 1 125 ? -1.674 5.855 1.004 1 98.94 125 ALA A CA 1
ATOM 975 C C . ALA A 1 125 ? -0.911 6.039 -0.305 1 98.94 125 ALA A C 1
ATOM 977 O O . ALA A 1 125 ? -0.748 7.164 -0.783 1 98.94 125 ALA A O 1
ATOM 978 N N . TYR A 1 126 ? -0.466 4.934 -0.845 1 98.94 126 TYR A N 1
ATOM 979 C CA . TYR A 1 126 ? 0.301 5.004 -2.084 1 98.94 126 TYR A CA 1
ATOM 980 C C . TYR A 1 126 ? -0.551 5.559 -3.221 1 98.94 126 TYR A C 1
ATOM 982 O O . TYR A 1 126 ? -0.055 6.305 -4.07 1 98.94 126 TYR A O 1
ATOM 990 N N . SER A 1 127 ? -1.812 5.176 -3.266 1 98.88 127 SER A N 1
ATOM 991 C CA . SER A 1 127 ? -2.709 5.711 -4.285 1 98.88 127 SER A CA 1
ATOM 992 C C . SER A 1 127 ? -2.779 7.234 -4.215 1 98.88 127 SER A C 1
ATOM 994 O O . SER A 1 127 ? -2.752 7.91 -5.246 1 98.88 127 SER A O 1
ATOM 996 N N . MET A 1 128 ? -2.822 7.781 -3.033 1 98.94 128 MET A N 1
ATOM 997 C CA . MET A 1 128 ? -2.877 9.234 -2.865 1 98.94 128 MET A CA 1
ATOM 998 C C . MET A 1 128 ? -1.549 9.875 -3.254 1 98.94 128 MET A C 1
ATOM 1000 O O . MET A 1 128 ? -1.526 10.969 -3.826 1 98.94 128 MET A O 1
ATOM 1004 N N . LEU A 1 129 ? -0.433 9.203 -2.895 1 98.88 129 LEU A N 1
ATOM 1005 C CA . LEU A 1 129 ? 0.874 9.719 -3.285 1 98.88 129 LEU A CA 1
ATOM 1006 C C . LEU A 1 129 ? 0.971 9.867 -4.801 1 98.88 129 LEU A C 1
ATOM 1008 O O . LEU A 1 129 ? 1.439 10.891 -5.301 1 98.88 129 LEU A O 1
ATOM 1012 N N . LEU A 1 130 ? 0.514 8.859 -5.527 1 98.88 130 LEU A N 1
ATOM 1013 C CA . LEU A 1 130 ? 0.545 8.914 -6.988 1 98.88 130 LEU A CA 1
ATOM 1014 C C . LEU A 1 130 ? -0.435 9.961 -7.512 1 98.88 130 LEU A C 1
ATOM 1016 O O . LEU A 1 130 ? -0.114 10.703 -8.438 1 98.88 130 LEU A O 1
ATOM 1020 N N . ALA A 1 131 ? -1.613 10.023 -6.926 1 98.88 131 ALA A N 1
ATOM 1021 C CA . ALA A 1 131 ? -2.617 10.992 -7.359 1 98.88 131 ALA A CA 1
ATOM 1022 C C . ALA A 1 131 ? -2.125 12.422 -7.152 1 98.88 131 ALA A C 1
ATOM 1024 O O . ALA A 1 131 ? -2.443 13.312 -7.941 1 98.88 131 ALA A O 1
ATOM 1025 N N . ALA A 1 132 ? -1.391 12.648 -6.082 1 98.88 132 ALA A N 1
ATOM 1026 C CA . ALA A 1 132 ? -0.815 13.969 -5.844 1 98.88 132 ALA A CA 1
ATOM 1027 C C . ALA A 1 132 ? 0.091 14.383 -6.996 1 98.88 132 ALA A C 1
ATOM 1029 O O . ALA A 1 132 ? -0.019 15.508 -7.508 1 98.88 132 ALA A O 1
ATOM 1030 N N . VAL A 1 133 ? 0.954 13.461 -7.41 1 98.62 133 VAL A N 1
ATOM 1031 C CA . VAL A 1 133 ? 1.845 13.75 -8.531 1 98.62 133 VAL A CA 1
ATOM 1032 C C . VAL A 1 133 ? 1.021 14.07 -9.781 1 98.62 133 VAL A C 1
ATOM 1034 O O . VAL A 1 133 ? 1.284 15.055 -10.469 1 98.62 133 VAL A O 1
ATOM 1037 N N . ASP A 1 134 ? 0.023 13.234 -10.023 1 98.75 134 ASP A N 1
ATOM 1038 C CA . ASP A 1 134 ? -0.819 13.406 -11.203 1 98.75 134 ASP A CA 1
ATOM 1039 C C . ASP A 1 134 ? -1.511 14.773 -11.188 1 98.75 134 ASP A C 1
ATOM 1041 O O . ASP A 1 134 ? -1.748 15.367 -12.242 1 98.75 134 ASP A O 1
ATOM 1045 N N . ALA A 1 135 ? -1.809 15.312 -10.016 1 98.56 135 ALA A N 1
ATOM 1046 C CA . ALA A 1 135 ? -2.508 16.594 -9.844 1 98.56 135 ALA A CA 1
ATOM 1047 C C . ALA A 1 135 ? -1.525 17.75 -9.789 1 98.56 135 ALA A C 1
ATOM 1049 O O . ALA A 1 135 ? -1.924 18.906 -9.586 1 98.56 135 ALA A O 1
ATOM 1050 N N . GLY A 1 136 ? -0.241 17.469 -9.938 1 97.88 136 GLY A N 1
ATOM 1051 C CA . GLY A 1 136 ? 0.772 18.5 -9.891 1 97.88 136 GLY A CA 1
ATOM 1052 C C . GLY A 1 136 ? 1.131 18.922 -8.477 1 97.88 136 GLY A C 1
ATOM 1053 O O . GLY A 1 136 ? 1.666 20.016 -8.266 1 97.88 136 GLY A O 1
ATOM 1054 N N . LEU A 1 137 ? 0.77 18.156 -7.5 1 98.62 137 LEU A N 1
ATOM 1055 C CA . LEU A 1 137 ? 1.045 18.406 -6.09 1 98.62 137 LEU A CA 1
ATOM 1056 C C . LEU A 1 137 ? 2.227 17.578 -5.605 1 98.62 137 LEU A C 1
ATOM 1058 O O . LEU A 1 137 ? 2.654 16.641 -6.289 1 98.62 137 LEU A O 1
ATOM 1062 N N . GLY A 1 138 ? 2.854 18 -4.473 1 97.62 138 GLY A N 1
ATOM 1063 C CA . GLY A 1 138 ? 3.764 17.188 -3.682 1 97.62 138 GLY A CA 1
ATOM 1064 C C . GLY A 1 138 ? 3.098 16.547 -2.477 1 97.62 138 GLY A C 1
ATOM 1065 O O . GLY A 1 138 ? 2.027 16.984 -2.049 1 97.62 138 GLY A O 1
ATOM 1066 N N . ALA A 1 139 ? 3.725 15.492 -1.967 1 98.38 139 ALA A N 1
ATOM 1067 C CA . ALA A 1 139 ? 3.205 14.836 -0.771 1 98.38 139 ALA A CA 1
ATOM 1068 C C . ALA A 1 139 ? 4.305 14.078 -0.038 1 98.38 139 ALA A C 1
ATOM 1070 O O . ALA A 1 139 ? 5.301 13.672 -0.646 1 98.38 139 ALA A O 1
ATOM 1071 N N . CYS A 1 140 ? 4.141 13.938 1.248 1 97.62 140 CYS A N 1
ATOM 1072 C CA . CYS A 1 140 ? 5.008 13.125 2.102 1 97.62 140 CYS A CA 1
ATOM 1073 C C . CYS A 1 140 ? 4.184 12.258 3.045 1 97.62 140 CYS A C 1
ATOM 1075 O O . CYS A 1 140 ? 3.27 12.75 3.709 1 97.62 140 CYS A O 1
ATOM 1077 N N . PHE A 1 141 ? 4.445 10.984 2.967 1 98.19 141 PHE A N 1
ATOM 1078 C CA . PHE A 1 141 ? 3.85 10.055 3.918 1 98.19 141 PHE A CA 1
ATOM 1079 C C . PHE A 1 141 ? 4.754 9.867 5.129 1 98.19 141 PHE A C 1
ATOM 1081 O O . PHE A 1 141 ? 5.93 9.516 4.984 1 98.19 141 PHE A O 1
ATOM 1088 N N . PHE A 1 142 ? 4.207 10.109 6.359 1 95.5 142 PHE A N 1
ATOM 1089 C CA . PHE A 1 142 ? 5.016 10 7.57 1 95.5 142 PHE A CA 1
ATOM 1090 C C . PHE A 1 142 ? 4.199 9.398 8.711 1 95.5 142 PHE A C 1
ATOM 1092 O O . PHE A 1 142 ? 2.969 9.383 8.656 1 95.5 142 PHE A O 1
ATOM 1099 N N . GLY A 1 143 ? 4.879 8.797 9.648 1 95.12 143 GLY A N 1
ATOM 1100 C CA . GLY A 1 143 ? 4.227 8.195 10.805 1 95.12 143 GLY A CA 1
ATOM 1101 C C . GLY A 1 143 ? 4.004 9.18 11.938 1 95.12 143 GLY A C 1
ATOM 1102 O O . GLY A 1 143 ? 4.703 10.188 12.039 1 95.12 143 GLY A O 1
ATOM 1103 N N . ILE A 1 144 ? 3.014 8.875 12.703 1 95.31 144 ILE A N 1
ATOM 1104 C CA . ILE A 1 144 ? 2.811 9.531 13.984 1 95.31 144 ILE A CA 1
ATOM 1105 C C . ILE A 1 144 ? 3.645 8.844 15.062 1 95.31 144 ILE A C 1
ATOM 1107 O O . ILE A 1 144 ? 3.67 7.609 15.141 1 95.31 144 ILE A O 1
ATOM 1111 N N . PRO A 1 145 ? 4.387 9.648 15.867 1 91.44 145 PRO A N 1
ATOM 1112 C CA . PRO A 1 145 ? 5.059 8.977 16.984 1 91.44 145 PRO A CA 1
ATOM 1113 C C . PRO A 1 145 ? 4.109 8.117 17.812 1 91.44 145 PRO A C 1
ATOM 1115 O O . PRO A 1 145 ? 3.021 8.57 18.172 1 91.44 145 PRO A O 1
ATOM 1118 N N . ALA A 1 146 ? 4.598 6.879 18.078 1 92.5 146 ALA A N 1
ATOM 1119 C CA . ALA A 1 146 ? 3.732 5.914 18.75 1 92.5 146 ALA A CA 1
ATOM 1120 C C . ALA A 1 146 ? 3.182 6.484 20.047 1 92.5 146 ALA A C 1
ATOM 1122 O O . ALA A 1 146 ? 1.999 6.312 20.359 1 92.5 146 ALA A O 1
ATOM 1123 N N . ALA A 1 147 ? 3.99 7.199 20.734 1 91.75 147 ALA A N 1
ATOM 1124 C CA . ALA A 1 147 ? 3.625 7.742 22.031 1 91.75 147 ALA A CA 1
ATOM 1125 C C . ALA A 1 147 ? 2.574 8.844 21.891 1 91.75 147 ALA A C 1
ATOM 1127 O O . ALA A 1 147 ? 1.954 9.242 22.891 1 91.75 147 ALA A O 1
ATOM 1128 N N . ARG A 1 148 ? 2.322 9.297 20.672 1 94.88 148 ARG A N 1
ATOM 1129 C CA . ARG A 1 148 ? 1.426 10.43 20.484 1 94.88 148 ARG A CA 1
ATOM 1130 C C . ARG A 1 148 ? 0.121 9.992 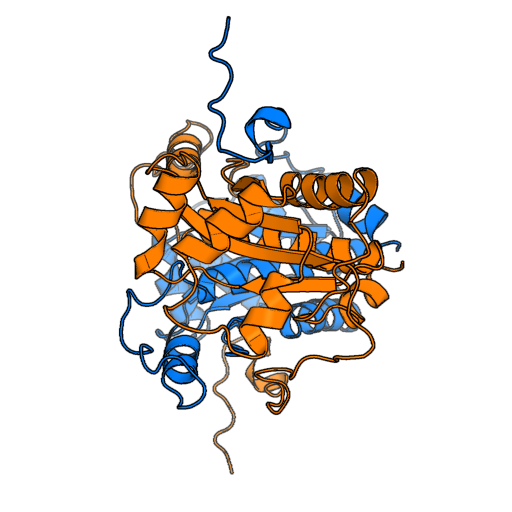19.828 1 94.88 148 ARG A C 1
ATOM 1132 O O . ARG A 1 148 ? -0.784 10.805 19.625 1 94.88 148 ARG A O 1
ATOM 1139 N N . VAL A 1 149 ? -0.016 8.703 19.547 1 96.25 149 VAL A N 1
ATOM 1140 C CA . VAL A 1 149 ? -1.195 8.188 18.859 1 96.25 149 VAL A CA 1
ATOM 1141 C C . VAL A 1 149 ? -2.441 8.461 19.703 1 96.25 149 VAL A C 1
ATOM 1143 O O . VAL A 1 149 ? -3.465 8.906 19.172 1 96.25 149 VAL A O 1
ATOM 1146 N N . GLY A 1 150 ? -2.363 8.172 20.969 1 96.19 150 GLY A N 1
ATOM 1147 C CA . GLY A 1 150 ? -3.484 8.445 21.844 1 96.19 150 GLY A CA 1
ATOM 1148 C C . GLY A 1 150 ? -3.912 9.906 21.828 1 96.19 150 GLY A C 1
ATOM 1149 O O . GLY A 1 150 ? -5.105 10.211 21.781 1 96.19 150 GLY A O 1
ATOM 1150 N N . ALA A 1 151 ? -2.943 10.836 21.859 1 96.88 151 ALA A N 1
ATOM 1151 C CA . ALA A 1 151 ? -3.223 12.273 21.859 1 96.88 151 ALA A CA 1
ATOM 1152 C C . ALA A 1 151 ? -3.91 12.688 20.562 1 96.88 151 ALA A C 1
ATOM 1154 O O . ALA A 1 151 ? -4.797 13.547 20.562 1 96.88 151 ALA A O 1
ATOM 1155 N N . VAL A 1 152 ? -3.521 12.109 19.438 1 97.81 152 VAL A N 1
ATOM 1156 C CA . VAL A 1 152 ? -4.148 12.406 18.156 1 97.81 152 VAL A CA 1
ATOM 1157 C C . VAL A 1 152 ? -5.602 11.93 18.172 1 97.81 152 VAL A C 1
ATOM 1159 O O . VAL A 1 152 ? -6.5 12.664 17.734 1 97.81 152 VAL A O 1
ATOM 1162 N N . ARG A 1 153 ? -5.836 10.727 18.672 1 97.62 153 ARG A N 1
ATOM 1163 C CA . ARG A 1 153 ? -7.199 10.203 18.75 1 97.62 153 ARG A CA 1
ATOM 1164 C C . ARG A 1 153 ? -8.094 11.133 19.562 1 97.62 153 ARG A C 1
ATOM 1166 O O . ARG A 1 153 ? -9.211 11.453 19.156 1 97.62 153 ARG A O 1
ATOM 1173 N N . ASP A 1 154 ? -7.555 11.555 20.641 1 97.38 154 ASP A N 1
ATOM 1174 C CA . ASP A 1 154 ? -8.312 12.43 21.531 1 97.38 154 ASP A CA 1
ATOM 1175 C C . ASP A 1 154 ? -8.602 13.773 20.859 1 97.38 154 ASP A C 1
ATOM 1177 O O . ASP A 1 154 ? -9.727 14.273 20.938 1 97.38 154 ASP A O 1
ATOM 1181 N N . ALA A 1 155 ? -7.633 14.312 20.219 1 98 155 ALA A N 1
ATOM 1182 C CA . ALA A 1 155 ? -7.742 15.648 19.625 1 98 155 ALA A CA 1
ATOM 1183 C C . ALA A 1 155 ? -8.805 15.688 18.531 1 98 155 ALA A C 1
ATOM 1185 O O . ALA A 1 155 ? -9.43 16.719 18.312 1 98 155 ALA A O 1
ATOM 1186 N N . PHE A 1 156 ? -9.047 14.5 17.906 1 98.38 156 PHE A N 1
ATOM 1187 C CA . PHE A 1 156 ? -9.906 14.539 16.734 1 98.38 156 PHE A CA 1
ATOM 1188 C C . PHE A 1 156 ? -11.062 13.555 16.875 1 98.38 156 PHE A C 1
ATOM 1190 O O . PHE A 1 156 ? -11.734 13.227 15.898 1 98.38 156 PHE A O 1
ATOM 1197 N N . ASP A 1 157 ? -11.242 12.961 18.062 1 97.44 157 ASP A N 1
ATOM 1198 C CA . ASP A 1 157 ? -12.367 12.109 18.438 1 97.44 157 ASP A CA 1
ATOM 1199 C C . ASP A 1 157 ? -12.367 10.82 17.625 1 97.44 157 ASP A C 1
ATOM 1201 O O . ASP A 1 157 ? -13.422 10.344 17.188 1 97.44 157 ASP A O 1
ATOM 1205 N N . VAL A 1 158 ? -11.227 10.359 17.312 1 97.75 158 VAL A N 1
ATOM 1206 C CA . VAL A 1 158 ? -11.094 9.102 16.578 1 97.75 158 VAL A CA 1
ATOM 1207 C C . VAL A 1 158 ? -11.344 7.926 17.531 1 97.75 158 VAL A C 1
ATOM 1209 O O . VAL A 1 158 ? -10.703 7.82 18.578 1 97.75 158 VAL A O 1
ATOM 1212 N N . PRO A 1 159 ? -12.242 7.086 17.188 1 96.38 159 PRO A N 1
ATOM 1213 C CA . PRO A 1 159 ? -12.492 5.922 18.031 1 96.38 159 PRO A CA 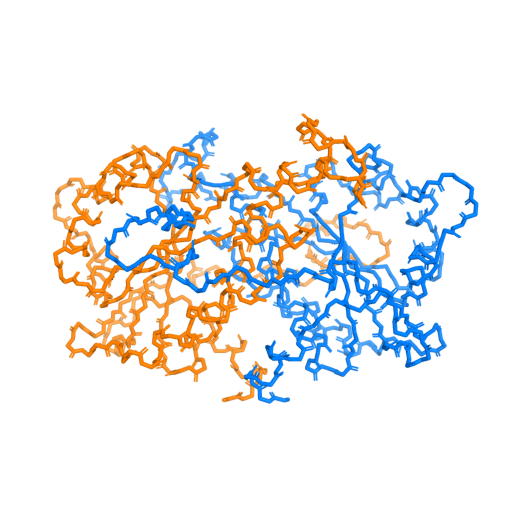1
ATOM 1214 C C . PRO A 1 159 ? -11.25 5.07 18.266 1 96.38 159 PRO A C 1
ATOM 1216 O O . PRO A 1 159 ? -10.398 4.969 17.375 1 96.38 159 PRO A O 1
ATOM 1219 N N . SER A 1 160 ? -11.227 4.348 19.406 1 94.25 160 SER A N 1
ATOM 1220 C CA . SER A 1 160 ? -10.055 3.572 19.812 1 94.25 160 SER A CA 1
ATOM 1221 C C . SER A 1 160 ? -9.852 2.373 18.891 1 94.25 160 SER A C 1
ATOM 1223 O O . SER A 1 160 ? -8.734 1.857 18.781 1 94.25 160 SER A O 1
ATOM 1225 N N . ALA A 1 161 ? -10.906 1.987 18.234 1 93.06 161 ALA A N 1
ATOM 1226 C CA . ALA A 1 161 ? -10.828 0.827 17.344 1 93.06 161 ALA A CA 1
ATOM 1227 C C . ALA A 1 161 ? -10.078 1.166 16.062 1 93.06 161 ALA A C 1
ATOM 1229 O O . ALA A 1 161 ? -9.641 0.27 15.344 1 93.06 161 ALA A O 1
ATOM 1230 N N . LEU A 1 162 ? -10.008 2.434 15.742 1 96.25 162 LEU A N 1
ATOM 1231 C CA . LEU A 1 162 ? -9.289 2.867 14.547 1 96.25 162 LEU A CA 1
ATOM 1232 C C . LEU A 1 162 ? -7.836 3.184 14.875 1 96.25 162 LEU A C 1
ATOM 1234 O O . LEU A 1 162 ? -7.551 3.887 15.844 1 96.25 162 LEU A O 1
ATOM 1238 N N . ALA A 1 163 ? -7.008 2.605 14.094 1 95.31 163 ALA A N 1
ATOM 1239 C CA . ALA A 1 163 ? -5.578 2.836 14.289 1 95.31 163 ALA A CA 1
ATOM 1240 C C . ALA A 1 163 ? -5.023 3.785 13.227 1 95.31 163 ALA A C 1
ATOM 1242 O O . ALA A 1 163 ? -5.121 3.51 12.031 1 95.31 163 ALA A O 1
ATOM 1243 N N . PRO A 1 164 ? -4.441 4.934 13.688 1 97.44 164 PRO A N 1
ATOM 1244 C CA . PRO A 1 164 ? -3.705 5.734 12.711 1 97.44 164 PRO A CA 1
ATOM 1245 C C . PRO A 1 164 ? -2.475 5.016 12.164 1 97.44 164 PRO A C 1
ATOM 1247 O O . PRO A 1 164 ? -1.614 4.586 12.938 1 97.44 164 PRO A O 1
ATOM 1250 N N . VAL A 1 165 ? -2.387 4.844 10.898 1 97.81 165 VAL A N 1
ATOM 1251 C CA . VAL A 1 165 ? -1.284 4.141 10.25 1 97.81 165 VAL A CA 1
ATOM 1252 C C . VAL A 1 165 ? -0.204 5.141 9.844 1 97.81 165 VAL A C 1
ATOM 1254 O O . VAL A 1 165 ? 0.99 4.867 9.992 1 97.81 165 VAL A O 1
ATOM 1257 N N . GLY A 1 166 ? -0.612 6.281 9.289 1 97.94 166 GLY A N 1
ATOM 1258 C CA . GLY A 1 166 ? 0.257 7.355 8.836 1 97.94 166 GLY A CA 1
ATOM 1259 C C . GLY A 1 166 ? -0.504 8.578 8.359 1 97.94 166 GLY A C 1
ATOM 1260 O O . GLY A 1 166 ? -1.732 8.625 8.453 1 97.94 166 GLY A O 1
ATOM 1261 N N . VAL A 1 167 ? 0.294 9.594 7.957 1 98.69 167 VAL A N 1
ATOM 1262 C CA . VAL A 1 167 ? -0.261 10.875 7.543 1 98.69 167 VAL A CA 1
ATOM 1263 C C . VAL A 1 167 ? 0.359 11.297 6.211 1 98.69 167 VAL A C 1
ATOM 1265 O O . VAL A 1 167 ? 1.564 11.141 6.004 1 98.69 167 VAL A O 1
ATOM 1268 N N . LEU A 1 168 ? -0.45 11.781 5.312 1 98.88 168 LEU A N 1
ATOM 1269 C CA . LEU A 1 168 ? 0.06 12.461 4.129 1 98.88 168 LEU A CA 1
ATOM 1270 C C . LEU A 1 168 ? 0.017 13.977 4.312 1 98.88 168 LEU A C 1
ATOM 1272 O O . LEU A 1 168 ? -1.044 14.547 4.582 1 98.88 168 LEU A O 1
ATOM 1276 N N . ALA A 1 169 ? 1.147 14.617 4.25 1 98.75 169 ALA A N 1
ATOM 1277 C CA . ALA A 1 169 ? 1.217 16.062 4.031 1 98.75 169 ALA A CA 1
ATOM 1278 C C . ALA A 1 169 ? 1.197 16.391 2.541 1 98.75 169 ALA A C 1
ATOM 1280 O O . ALA A 1 169 ? 1.967 15.82 1.764 1 98.75 169 ALA A O 1
ATOM 1281 N N . ILE A 1 170 ? 0.323 17.25 2.125 1 98.81 170 ILE A N 1
ATOM 1282 C CA . ILE A 1 170 ? 0.106 17.469 0.697 1 98.81 170 ILE A CA 1
ATOM 1283 C C . ILE A 1 170 ? 0.049 18.953 0.399 1 98.81 170 ILE A C 1
ATOM 1285 O O . ILE A 1 170 ? -0.57 19.719 1.144 1 98.81 170 ILE A O 1
ATOM 1289 N N . GLY A 1 171 ? 0.631 19.375 -0.655 1 98.62 171 GLY A N 1
ATOM 1290 C CA . GLY A 1 171 ? 0.62 20.734 -1.146 1 98.62 171 GLY A CA 1
ATOM 1291 C C . GLY A 1 171 ? 1.521 20.953 -2.35 1 98.62 171 GLY A C 1
ATOM 1292 O O . GLY A 1 171 ? 2.104 20 -2.867 1 98.62 171 GLY A O 1
ATOM 1293 N N . TYR A 1 172 ? 1.535 22.156 -2.812 1 98.19 172 TYR A N 1
ATOM 1294 C CA . TYR A 1 172 ? 2.492 22.5 -3.855 1 98.19 172 TYR A CA 1
ATOM 1295 C C . TYR A 1 172 ? 3.904 22.594 -3.293 1 98.19 172 TYR A C 1
ATOM 1297 O O . TYR A 1 172 ? 4.137 23.25 -2.277 1 98.19 172 TYR A O 1
ATOM 1305 N N . ALA A 1 173 ? 4.801 21.875 -3.943 1 96.44 173 ALA A N 1
ATOM 1306 C CA . ALA A 1 173 ? 6.184 21.844 -3.471 1 96.44 173 ALA A CA 1
ATOM 1307 C C . ALA A 1 173 ? 6.77 23.25 -3.432 1 96.44 173 ALA A C 1
ATOM 1309 O O . ALA A 1 173 ? 6.52 24.062 -4.328 1 96.44 173 ALA A O 1
ATOM 1310 N N . ASP A 1 174 ? 7.523 23.469 -2.381 1 90.69 174 ASP A N 1
ATOM 1311 C CA . ASP A 1 174 ? 8.266 24.719 -2.305 1 90.69 174 ASP A CA 1
ATOM 1312 C C . ASP A 1 174 ? 9.523 24.672 -3.176 1 90.69 174 ASP A C 1
ATOM 1314 O O . ASP A 1 174 ? 10.453 23.922 -2.885 1 90.69 174 ASP A O 1
ATOM 1318 N N . ARG A 1 175 ? 9.586 25.344 -4.191 1 76 175 ARG A N 1
ATOM 1319 C CA . ARG A 1 175 ? 10.688 25.328 -5.156 1 76 175 ARG A CA 1
ATOM 1320 C C . ARG A 1 175 ? 11.961 25.906 -4.543 1 76 175 ARG A C 1
ATOM 1322 O O . ARG A 1 175 ? 13.062 25.594 -4.992 1 76 175 ARG A O 1
ATOM 1329 N N . GLN A 1 176 ? 11.789 26.656 -3.631 1 72.12 176 GLN A N 1
ATOM 1330 C CA . GLN A 1 176 ? 12.945 27.312 -3.027 1 72.12 176 GLN A CA 1
ATOM 1331 C C . GLN A 1 176 ? 13.586 26.438 -1.957 1 72.12 176 GLN A C 1
ATOM 1333 O O . GLN A 1 176 ? 14.758 26.609 -1.626 1 72.12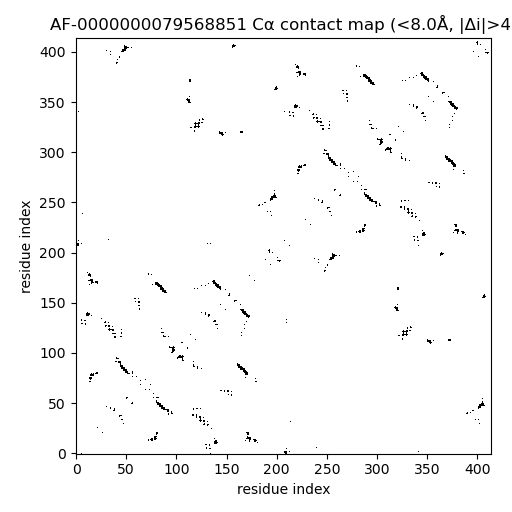 176 GLN A O 1
ATOM 1338 N N . HIS A 1 177 ? 12.82 25.609 -1.42 1 65.75 177 HIS A N 1
ATOM 1339 C CA . HIS A 1 177 ? 13.305 24.812 -0.308 1 65.75 177 HIS A CA 1
ATOM 1340 C C . HIS A 1 177 ? 13.195 23.312 -0.619 1 65.75 177 HIS A C 1
ATOM 1342 O O . HIS A 1 177 ? 12.984 22.5 0.285 1 65.75 177 HIS A O 1
ATOM 1348 N N . ALA A 1 178 ? 14.023 22.984 -1.595 1 58.59 178 ALA A N 1
ATOM 1349 C CA . ALA A 1 178 ? 13.969 21.547 -1.831 1 58.59 178 ALA A CA 1
ATOM 1350 C C . ALA A 1 178 ? 14.344 20.781 -0.575 1 58.59 178 ALA A C 1
ATOM 1352 O O . ALA A 1 178 ? 15.438 20.953 -0.033 1 58.59 178 ALA A O 1
ATOM 1353 N N . GLY A 1 179 ? 13.461 20.672 0.374 1 54.16 179 GLY A N 1
ATOM 1354 C CA . GLY A 1 179 ? 13.742 19.969 1.614 1 54.16 179 GLY A CA 1
ATOM 1355 C C . GLY A 1 179 ? 14.688 18.797 1.434 1 54.16 179 GLY A C 1
ATOM 1356 O O . GLY A 1 179 ? 14.906 18.328 0.311 1 54.16 179 GLY A O 1
ATOM 1357 N N . SER A 1 180 ? 15.609 18.781 2.48 1 53.94 180 SER A N 1
ATOM 1358 C CA . SER A 1 180 ? 16.594 17.703 2.553 1 53.94 180 SER A CA 1
ATOM 1359 C C . SER A 1 180 ? 15.938 16.344 2.383 1 53.94 180 SER A C 1
ATOM 1361 O O . SER A 1 180 ? 14.82 16.125 2.848 1 53.94 180 SER A O 1
ATOM 1363 N N . ARG A 1 181 ? 16.359 15.773 1.296 1 56.78 181 ARG A N 1
ATOM 1364 C CA . ARG A 1 181 ? 15.922 14.398 1.102 1 56.78 181 ARG A CA 1
ATOM 1365 C C . ARG A 1 181 ? 16.438 13.492 2.215 1 56.78 181 ARG A C 1
ATOM 1367 O O . ARG A 1 181 ? 17.656 13.453 2.475 1 56.78 181 ARG A O 1
ATOM 1374 N N . GLY A 1 182 ? 15.625 13.312 3.293 1 53.91 182 GLY A N 1
ATOM 1375 C CA . GLY A 1 182 ? 16.031 12.398 4.352 1 53.91 182 GLY A CA 1
ATOM 1376 C C . GLY A 1 182 ? 17.094 11.414 3.92 1 53.91 182 GLY A C 1
ATOM 1377 O O . GLY A 1 182 ? 18.266 11.773 3.811 1 53.91 182 GLY A O 1
ATOM 1378 N N . SER A 1 183 ? 16.703 10.352 3.346 1 59.56 183 SER A N 1
ATOM 1379 C CA . SER A 1 183 ? 17.562 9.242 2.965 1 59.56 183 SER A CA 1
ATOM 1380 C C . SER A 1 183 ? 18.156 9.453 1.576 1 59.56 183 SER A C 1
ATOM 1382 O O . SER A 1 183 ? 18.562 8.492 0.916 1 59.56 183 SER A O 1
ATOM 1384 N N . SER A 1 184 ? 18.281 10.711 1.109 1 61.06 184 SER A N 1
ATOM 1385 C CA . SER A 1 184 ? 18.594 11.031 -0.278 1 61.06 184 SER A CA 1
ATOM 1386 C C . SER A 1 184 ? 20.031 10.617 -0.627 1 61.06 184 SER A C 1
ATOM 1388 O O . SER A 1 184 ? 20.359 10.469 -1.804 1 61.06 184 SER A O 1
ATOM 1390 N N . ARG A 1 185 ? 20.719 10.25 0.38 1 67.88 185 ARG A N 1
ATOM 1391 C CA . ARG A 1 185 ? 22.094 9.875 0.073 1 67.88 185 ARG A CA 1
ATOM 1392 C C . ARG A 1 185 ? 22.234 8.367 -0.056 1 67.88 185 ARG A C 1
ATOM 1394 O O . ARG A 1 185 ? 23.281 7.867 -0.477 1 67.88 185 ARG A O 1
ATOM 1401 N N . ARG A 1 186 ? 21.219 7.801 0.229 1 81.06 186 ARG A N 1
ATOM 1402 C CA . ARG A 1 186 ? 21.297 6.344 0.175 1 81.06 186 ARG A CA 1
ATOM 1403 C C . ARG A 1 186 ? 20.922 5.824 -1.206 1 81.06 186 ARG A C 1
ATOM 1405 O O . ARG A 1 186 ? 19.969 6.324 -1.821 1 81.06 186 ARG A O 1
ATOM 1412 N N . ALA A 1 187 ? 21.688 4.828 -1.605 1 87.81 187 ALA A N 1
ATOM 1413 C CA . ALA A 1 187 ? 21.422 4.211 -2.902 1 87.81 187 ALA A CA 1
ATOM 1414 C C . ALA A 1 187 ? 20.406 3.076 -2.771 1 87.81 187 ALA A C 1
ATOM 1416 O O . ALA A 1 187 ? 20.297 2.461 -1.71 1 87.81 187 ALA A O 1
ATOM 1417 N N . ARG A 1 188 ? 19.719 2.84 -3.82 1 92.38 188 ARG A N 1
ATOM 1418 C CA . ARG A 1 188 ? 18.844 1.671 -3.865 1 92.38 188 ARG A CA 1
ATOM 1419 C C . ARG A 1 188 ? 19.656 0.382 -3.906 1 92.38 188 ARG A C 1
ATOM 1421 O O . ARG A 1 188 ? 20.703 0.317 -4.574 1 92.38 188 ARG A O 1
ATOM 1428 N N . ARG A 1 189 ? 19.172 -0.623 -3.211 1 93.44 189 ARG A N 1
ATOM 1429 C CA . ARG A 1 189 ? 19.781 -1.943 -3.281 1 93.44 189 ARG A CA 1
ATOM 1430 C C . ARG A 1 189 ? 19.766 -2.482 -4.707 1 93.44 189 ARG A C 1
ATOM 1432 O O . ARG A 1 189 ? 18.812 -2.236 -5.457 1 93.44 189 ARG A O 1
ATOM 1439 N N . PRO A 1 190 ? 20.828 -3.205 -5.078 1 94.62 190 PRO A N 1
ATOM 1440 C CA . PRO A 1 190 ? 20.844 -3.82 -6.41 1 94.62 190 PRO A CA 1
ATOM 1441 C C . PRO A 1 190 ? 19.609 -4.684 -6.668 1 94.62 190 PRO A C 1
ATOM 1443 O O . PRO A 1 190 ? 19.109 -5.348 -5.754 1 94.62 190 PRO A O 1
ATOM 1446 N N . ARG A 1 191 ? 19.203 -4.684 -7.906 1 95.44 191 ARG A N 1
ATOM 1447 C CA . ARG A 1 191 ? 18 -5.387 -8.328 1 95.44 191 ARG A CA 1
ATOM 1448 C C . ARG A 1 191 ? 18.062 -6.863 -7.945 1 95.44 191 ARG A C 1
ATOM 1450 O O . ARG A 1 191 ? 17.078 -7.43 -7.461 1 95.44 191 ARG A O 1
ATOM 1457 N N . ASP A 1 192 ? 19.203 -7.5 -8.062 1 94.44 192 ASP A N 1
ATOM 1458 C CA . ASP A 1 192 ? 19.359 -8.938 -7.859 1 94.44 192 ASP A CA 1
ATOM 1459 C C . ASP A 1 192 ? 19.375 -9.281 -6.371 1 94.44 192 ASP A C 1
ATOM 1461 O O . ASP A 1 192 ? 19.266 -10.453 -6 1 94.44 192 ASP A O 1
ATOM 1465 N N . GLU A 1 193 ? 19.453 -8.234 -5.504 1 95 193 GLU A N 1
ATOM 1466 C CA . GLU A 1 193 ? 19.375 -8.461 -4.062 1 95 193 GLU A CA 1
ATOM 1467 C C . GLU A 1 193 ? 17.922 -8.398 -3.576 1 95 193 GLU A C 1
ATOM 1469 O O . GLU A 1 193 ? 17.625 -8.852 -2.473 1 95 193 GLU A O 1
ATOM 1474 N N . VAL A 1 194 ? 17.078 -7.848 -4.414 1 96.31 194 VAL A N 1
ATOM 1475 C CA . VAL A 1 194 ? 15.711 -7.566 -3.994 1 96.31 194 VAL A CA 1
ATOM 1476 C C . VAL A 1 194 ? 14.742 -8.5 -4.727 1 96.31 194 VAL A C 1
ATOM 1478 O O . VAL A 1 194 ? 13.695 -8.859 -4.191 1 96.31 194 VAL A O 1
ATOM 1481 N N . ILE A 1 195 ? 15.117 -8.867 -5.938 1 97.81 195 ILE A N 1
ATOM 1482 C CA . ILE A 1 195 ? 14.273 -9.695 -6.789 1 97.81 195 ILE A CA 1
ATOM 1483 C C . ILE A 1 195 ? 14.883 -11.086 -6.922 1 97.81 195 ILE A C 1
ATOM 1485 O O . ILE A 1 195 ? 16.016 -11.234 -7.395 1 97.81 195 ILE A O 1
ATOM 1489 N N . HIS A 1 196 ? 14.125 -12.062 -6.57 1 98.12 196 HIS A N 1
ATOM 1490 C CA . HIS A 1 196 ? 14.586 -13.445 -6.586 1 98.12 196 HIS A CA 1
ATOM 1491 C C . HIS A 1 196 ? 13.773 -14.289 -7.562 1 98.12 196 HIS A C 1
ATOM 1493 O O . HIS A 1 196 ? 12.586 -14.539 -7.336 1 98.12 196 HIS A O 1
ATOM 1499 N N . MET A 1 197 ? 14.414 -14.781 -8.617 1 97.69 197 MET A N 1
ATOM 1500 C CA . MET A 1 197 ? 13.742 -15.562 -9.656 1 97.69 197 MET A CA 1
ATOM 1501 C C . MET A 1 197 ? 13.719 -17.047 -9.289 1 97.69 197 MET A C 1
ATOM 1503 O O . MET A 1 197 ? 14.766 -17.641 -9.047 1 97.69 197 MET A O 1
ATOM 1507 N N . GLY A 1 198 ? 12.555 -17.625 -9.102 1 97.75 198 GLY A N 1
ATOM 1508 C CA . GLY A 1 198 ? 12.359 -19.062 -8.938 1 97.75 198 GLY A CA 1
ATOM 1509 C C . GLY A 1 198 ? 12.531 -19.531 -7.508 1 97.75 198 GLY A C 1
ATOM 1510 O O . GLY A 1 198 ? 11.742 -20.328 -7.012 1 97.75 198 GLY A O 1
ATOM 1511 N N . ARG A 1 199 ? 13.492 -19.047 -6.848 1 96.06 199 ARG A N 1
ATOM 1512 C CA . ARG A 1 199 ? 13.812 -19.359 -5.457 1 96.06 199 ARG A CA 1
ATOM 1513 C C . ARG A 1 199 ? 14.609 -18.234 -4.809 1 96.06 199 ARG A C 1
ATOM 1515 O O . ARG A 1 199 ? 15.211 -17.406 -5.5 1 96.06 199 ARG A O 1
ATOM 1522 N N . TRP A 1 200 ? 14.469 -18.188 -3.504 1 95.06 200 TRP A N 1
ATOM 1523 C CA . TRP A 1 200 ? 15.242 -17.172 -2.785 1 95.06 200 TRP A CA 1
ATOM 1524 C C . TRP A 1 200 ? 16.734 -17.391 -2.984 1 95.06 200 TRP A C 1
ATOM 1526 O O . TRP A 1 200 ? 17.219 -18.531 -2.938 1 95.06 200 TRP A O 1
ATOM 1536 N N . ARG A 1 201 ? 17.406 -16.328 -3.266 1 89.06 201 ARG A N 1
ATOM 1537 C CA . ARG A 1 201 ? 18.859 -16.344 -3.398 1 89.06 201 ARG A CA 1
ATOM 1538 C C . ARG A 1 201 ? 19.5 -15.344 -2.443 1 89.06 201 ARG A C 1
ATOM 1540 O O . ARG A 1 201 ? 19.188 -14.156 -2.475 1 89.06 201 ARG A O 1
ATOM 1547 N N . PRO A 1 202 ? 20.312 -15.852 -1.562 1 81.62 202 PRO A N 1
ATOM 1548 C CA . PRO A 1 202 ? 21 -14.914 -0.67 1 81.62 202 PRO A CA 1
ATOM 1549 C C . PRO A 1 202 ? 21.906 -13.938 -1.421 1 81.62 202 PRO A C 1
ATOM 1551 O O . PRO A 1 202 ? 22.328 -14.227 -2.543 1 81.62 202 PRO A O 1
ATOM 1554 N N . PRO A 1 203 ? 21.953 -12.719 -0.83 1 74.44 203 PRO A N 1
ATOM 1555 C CA . PRO A 1 203 ? 22.875 -11.797 -1.49 1 74.44 203 PRO A CA 1
ATOM 1556 C C . PRO A 1 203 ? 24.281 -12.367 -1.631 1 74.44 203 PRO A C 1
ATOM 1558 O O . PRO A 1 203 ? 24.703 -13.188 -0.812 1 74.44 203 PRO A O 1
ATOM 1561 N N . ALA A 1 204 ? 24.719 -12.172 -2.92 1 60.72 204 ALA A N 1
ATOM 1562 C CA . ALA A 1 204 ? 26.094 -12.617 -3.129 1 60.72 204 ALA A CA 1
ATOM 1563 C C . ALA A 1 204 ? 27.016 -12.07 -2.047 1 60.72 204 ALA A C 1
ATOM 1565 O O . ALA A 1 204 ? 26.828 -10.945 -1.571 1 60.72 204 ALA A O 1
ATOM 1566 N N . SER A 1 205 ? 27.406 -12.93 -1.123 1 55.19 205 SER A N 1
ATOM 1567 C CA . SER A 1 205 ? 28.438 -12.477 -0.197 1 55.19 205 SER A CA 1
ATOM 1568 C C . SER A 1 205 ? 29.359 -11.461 -0.857 1 55.19 205 SER A C 1
ATOM 1570 O O . SER A 1 205 ? 29.781 -11.656 -2 1 55.19 205 SER A O 1
ATOM 1572 N N . PRO A 1 206 ? 29.562 -10.273 -0.281 1 46.94 206 PRO A N 1
ATOM 1573 C CA . PRO A 1 206 ? 30.625 -9.453 -0.855 1 46.94 206 PRO A CA 1
ATOM 1574 C C . PRO A 1 206 ? 31.906 -10.25 -1.128 1 46.94 206 PRO A C 1
ATOM 1576 O O . PRO A 1 206 ? 32.219 -11.172 -0.376 1 46.94 206 PRO A O 1
ATOM 1579 N N . ARG A 1 207 ? 32.281 -10.383 -2.465 1 29.94 207 ARG A N 1
ATOM 1580 C CA . ARG A 1 207 ? 33.688 -10.828 -2.582 1 29.94 207 ARG A CA 1
ATOM 1581 C C . ARG A 1 207 ? 34.625 -9.883 -1.846 1 29.94 207 ARG A C 1
ATOM 1583 O O . ARG A 1 207 ? 34.406 -8.664 -1.821 1 29.94 207 ARG A O 1
ATOM 1590 N N . MET B 1 1 ? -0.833 4.312 -20.609 1 96.94 1 MET B N 1
ATOM 1591 C CA . MET B 1 1 ? -2.16 4.816 -20.266 1 96.94 1 MET B CA 1
ATOM 1592 C C . MET B 1 1 ? -2.062 5.992 -19.297 1 96.94 1 MET B C 1
ATOM 1594 O O . MET B 1 1 ? -1.077 6.125 -18.578 1 96.94 1 MET B O 1
ATOM 1598 N N . GLU B 1 2 ? -3.088 6.809 -19.359 1 98.5 2 GLU B N 1
ATOM 1599 C CA . GLU B 1 2 ? -3.156 7.863 -18.344 1 98.5 2 GLU B CA 1
ATOM 1600 C C . GLU B 1 2 ? -3.361 7.281 -16.953 1 98.5 2 GLU B C 1
ATOM 1602 O O . GLU B 1 2 ? -4.047 6.27 -16.797 1 98.5 2 GLU B O 1
ATOM 1607 N N . PHE B 1 3 ? -2.797 7.984 -15.945 1 98.5 3 PHE B N 1
ATOM 1608 C CA . PHE B 1 3 ? -2.883 7.535 -14.562 1 98.5 3 PHE B CA 1
ATOM 1609 C C . PHE B 1 3 ? -4.336 7.324 -14.148 1 98.5 3 PHE B C 1
ATOM 1611 O O . PHE B 1 3 ? -4.68 6.293 -13.57 1 98.5 3 PHE B O 1
ATOM 1618 N N . SER B 1 4 ? -5.207 8.266 -14.438 1 97.69 4 SER B N 1
ATOM 1619 C CA . SER B 1 4 ? -6.605 8.18 -14.031 1 97.69 4 SER B CA 1
ATOM 1620 C C . SER B 1 4 ? -7.289 6.969 -14.664 1 97.69 4 SER B C 1
ATOM 1622 O O . SER B 1 4 ? -8.141 6.336 -14.039 1 97.69 4 SER B O 1
ATOM 1624 N N . GLU B 1 5 ? -6.91 6.613 -15.82 1 98.19 5 GLU B N 1
ATOM 1625 C CA . GLU B 1 5 ? -7.449 5.441 -16.5 1 98.19 5 GLU B CA 1
ATOM 1626 C C . GLU B 1 5 ? -6.973 4.152 -15.836 1 98.19 5 GLU B C 1
ATOM 1628 O O . GLU B 1 5 ? -7.754 3.215 -15.656 1 98.19 5 GLU B O 1
ATOM 1633 N N . VAL B 1 6 ? -5.691 4.105 -15.516 1 98.56 6 VAL B N 1
ATOM 1634 C CA . VAL B 1 6 ? -5.113 2.939 -14.852 1 98.56 6 VAL B CA 1
ATOM 1635 C C . VAL B 1 6 ? -5.852 2.676 -13.539 1 98.56 6 VAL B C 1
ATOM 1637 O O . VAL B 1 6 ? -6.254 1.543 -13.266 1 98.56 6 VAL B O 1
ATOM 1640 N N . VAL B 1 7 ? -6.07 3.742 -12.75 1 98.19 7 VAL B N 1
ATOM 1641 C CA . VAL B 1 7 ? -6.742 3.615 -11.461 1 98.19 7 VAL B CA 1
ATOM 1642 C C . VAL B 1 7 ? -8.188 3.16 -11.672 1 98.19 7 VAL B C 1
ATOM 1644 O O . VAL B 1 7 ? -8.672 2.264 -10.977 1 98.19 7 VAL B O 1
ATOM 1647 N N . ALA B 1 8 ? -8.836 3.701 -12.625 1 97 8 ALA B N 1
ATOM 1648 C CA . ALA B 1 8 ? -10.242 3.398 -12.883 1 97 8 ALA B CA 1
ATOM 1649 C C . ALA B 1 8 ? -10.422 1.955 -13.344 1 97 8 ALA B C 1
ATOM 1651 O O . ALA B 1 8 ? -11.438 1.319 -13.047 1 97 8 ALA B O 1
ATOM 1652 N N . ARG B 1 9 ? -9.469 1.402 -14.023 1 96.88 9 ARG B N 1
ATOM 1653 C CA . ARG B 1 9 ? -9.586 0.08 -14.625 1 96.88 9 ARG B CA 1
ATOM 1654 C C . ARG B 1 9 ? -9.078 -1.003 -13.68 1 96.88 9 ARG B C 1
ATOM 1656 O O . ARG B 1 9 ? -9.305 -2.193 -13.914 1 96.88 9 ARG B O 1
ATOM 1663 N N . ARG B 1 10 ? -8.383 -0.6 -12.68 1 97.06 10 ARG B N 1
ATOM 1664 C CA . ARG B 1 10 ? -7.805 -1.592 -11.773 1 97.06 10 ARG B CA 1
ATOM 1665 C C . ARG B 1 10 ? -8.898 -2.393 -11.078 1 97.06 10 ARG B C 1
ATOM 1667 O O . ARG B 1 10 ? -9.75 -1.825 -10.391 1 97.06 10 ARG B O 1
ATOM 1674 N N . ALA B 1 11 ? -8.969 -3.646 -11.234 1 94.75 11 ALA B N 1
ATOM 1675 C CA . ALA B 1 11 ? -9.82 -4.645 -10.602 1 94.75 11 ALA B CA 1
ATOM 1676 C C . ALA B 1 11 ? -9.07 -5.953 -10.383 1 94.75 11 ALA B C 1
ATOM 1678 O O . ALA B 1 11 ? -8.062 -6.215 -11.047 1 94.75 11 ALA B O 1
ATOM 1679 N N . MET B 1 12 ? -9.594 -6.746 -9.438 1 95.81 12 MET B N 1
ATOM 1680 C CA . MET B 1 12 ? -8.977 -8.062 -9.273 1 95.81 12 MET B CA 1
ATOM 1681 C C . MET B 1 12 ? -9.422 -9.008 -10.383 1 95.81 12 MET B C 1
ATOM 1683 O O . MET B 1 12 ? -10.617 -9.18 -10.625 1 95.81 12 MET B O 1
ATOM 1687 N N . VAL B 1 13 ? -8.43 -9.508 -11.062 1 95.56 13 VAL B N 1
ATOM 1688 C CA . VAL B 1 13 ? -8.641 -10.531 -12.086 1 95.56 13 VAL B CA 1
ATOM 1689 C C . VAL B 1 13 ? -8.281 -11.906 -11.523 1 95.56 13 VAL B C 1
ATOM 1691 O O . VAL B 1 13 ? -7.195 -12.094 -10.977 1 95.56 13 VAL B O 1
ATOM 1694 N N . ARG B 1 14 ? -9.141 -12.898 -11.703 1 95.38 14 ARG B N 1
ATOM 1695 C CA . ARG B 1 14 ? -8.961 -14.148 -10.969 1 95.38 14 ARG B CA 1
ATOM 1696 C C . ARG B 1 14 ? -9.008 -15.344 -11.914 1 95.38 14 ARG B C 1
ATOM 1698 O O . ARG B 1 14 ? -9.242 -16.469 -11.484 1 95.38 14 ARG B O 1
ATOM 1705 N N . ALA B 1 15 ? -8.938 -15.141 -13.141 1 96.38 15 ALA B N 1
ATOM 1706 C CA . ALA B 1 15 ? -8.773 -16.141 -14.18 1 96.38 15 ALA B CA 1
ATOM 1707 C C . ALA B 1 15 ? -7.945 -15.602 -15.344 1 96.38 15 ALA B C 1
ATOM 1709 O O . ALA B 1 15 ? -8.133 -14.461 -15.766 1 96.38 15 ALA B O 1
ATOM 1710 N N . PHE B 1 16 ? -7.055 -16.438 -15.859 1 97.5 16 PHE B N 1
ATOM 1711 C CA . PHE B 1 16 ? -6.066 -15.969 -16.828 1 97.5 16 PHE B CA 1
ATOM 1712 C C . PHE B 1 16 ? -5.984 -16.906 -18.016 1 97.5 16 PHE B C 1
ATOM 1714 O O . PHE B 1 16 ? -6.418 -18.062 -17.938 1 97.5 16 PHE B O 1
ATOM 1721 N N . ASP B 1 17 ? -5.562 -16.375 -19.125 1 95.94 17 ASP B N 1
ATOM 1722 C CA . ASP B 1 17 ? -5.27 -17.203 -20.281 1 95.94 17 ASP B CA 1
ATOM 1723 C C . ASP B 1 17 ? -3.982 -18 -20.094 1 95.94 17 ASP B C 1
ATOM 1725 O O . ASP B 1 17 ? -2.885 -17.438 -20.156 1 95.94 17 ASP B O 1
ATOM 1729 N N . PRO B 1 18 ? -4.074 -19.25 -19.859 1 90.88 18 PRO B N 1
ATOM 1730 C CA . PRO B 1 18 ? -2.881 -20.047 -19.547 1 90.88 18 PRO B CA 1
ATOM 1731 C C . PRO B 1 18 ? -1.929 -20.172 -20.734 1 90.88 18 PRO B C 1
ATOM 1733 O O . PRO B 1 18 ? -0.786 -20.609 -20.562 1 90.88 18 PRO B O 1
ATOM 1736 N N . GLU B 1 19 ? -2.352 -19.781 -21.922 1 92.88 19 GLU B N 1
ATOM 1737 C CA . GLU B 1 19 ? -1.544 -19.953 -23.141 1 92.88 19 GLU B CA 1
ATOM 1738 C C . GLU B 1 19 ? -0.779 -18.672 -23.469 1 92.88 19 GLU B C 1
ATOM 1740 O O . GLU B 1 19 ? 0.028 -18.656 -24.391 1 92.88 19 GLU B O 1
ATOM 1745 N N . ARG B 1 20 ? -1.042 -17.703 -22.781 1 95.81 20 ARG B N 1
ATOM 1746 C CA . ARG B 1 20 ? -0.369 -16.438 -23.047 1 95.81 20 ARG B CA 1
ATOM 1747 C C . ARG B 1 20 ? 0.563 -16.062 -21.906 1 95.81 20 ARG B C 1
ATOM 1749 O O . ARG B 1 20 ? 0.109 -15.625 -20.844 1 95.81 20 ARG B O 1
ATOM 1756 N N . PRO B 1 21 ? 1.832 -16.219 -22.141 1 96.94 21 PRO B N 1
ATOM 1757 C CA . PRO B 1 21 ? 2.785 -15.852 -21.094 1 96.94 21 PRO B CA 1
ATOM 1758 C C . PRO B 1 21 ? 2.926 -14.344 -20.906 1 96.94 21 PRO B C 1
ATOM 1760 O O . PRO B 1 21 ? 2.543 -13.578 -21.797 1 96.94 21 PRO B O 1
ATOM 1763 N N . VAL B 1 22 ? 3.334 -13.922 -19.734 1 98.5 22 VAL B N 1
ATOM 1764 C CA . VAL B 1 22 ? 3.744 -12.539 -19.516 1 98.5 22 VAL B CA 1
ATOM 1765 C C . VAL B 1 22 ? 5.141 -12.32 -20.094 1 98.5 22 VAL B C 1
ATOM 1767 O O . VAL B 1 22 ? 6.066 -13.078 -19.812 1 98.5 22 VAL B O 1
ATOM 1770 N N . SER B 1 23 ? 5.305 -11.336 -20.906 1 98.31 23 SER B N 1
ATOM 1771 C CA . SER B 1 23 ? 6.617 -11.086 -21.5 1 98.31 23 SER B CA 1
ATOM 1772 C C . SER B 1 23 ? 7.637 -10.695 -20.438 1 98.31 23 SER B C 1
ATOM 1774 O O . SER B 1 23 ? 7.289 -10.062 -19.438 1 98.31 23 SER B O 1
ATOM 1776 N N . PRO B 1 24 ? 8.906 -11.078 -20.688 1 98.06 24 PRO B N 1
ATOM 1777 C CA . PRO B 1 24 ? 9.945 -10.672 -19.734 1 98.06 24 PRO B CA 1
ATOM 1778 C C . PRO B 1 24 ? 9.984 -9.164 -19.516 1 98.06 24 PRO B C 1
ATOM 1780 O O . PRO B 1 24 ? 10.203 -8.703 -18.391 1 98.06 24 PRO B O 1
ATOM 1783 N N . SER B 1 25 ? 9.773 -8.43 -20.547 1 98.25 25 SER B N 1
ATOM 1784 C CA . SER B 1 25 ? 9.797 -6.977 -20.438 1 98.25 25 SER B CA 1
ATOM 1785 C C . SER B 1 25 ? 8.664 -6.477 -19.531 1 98.25 25 SER B C 1
ATOM 1787 O O . SER B 1 25 ? 8.875 -5.594 -18.703 1 98.25 25 SER B O 1
ATOM 1789 N N . ALA B 1 26 ? 7.469 -6.984 -19.719 1 98.31 26 ALA B N 1
ATOM 1790 C CA . ALA B 1 26 ? 6.344 -6.613 -18.875 1 98.31 26 ALA B CA 1
ATOM 1791 C C . ALA B 1 26 ? 6.594 -7.016 -17.422 1 98.31 26 ALA B C 1
ATOM 1793 O O . ALA B 1 26 ? 6.359 -6.227 -16.5 1 98.31 26 ALA B O 1
ATOM 1794 N N . ARG B 1 27 ? 7.094 -8.219 -17.266 1 98.56 27 ARG B N 1
ATOM 1795 C CA . ARG B 1 27 ? 7.449 -8.68 -15.922 1 98.56 27 ARG B CA 1
ATOM 1796 C C . ARG B 1 27 ? 8.445 -7.734 -15.258 1 98.56 27 ARG B C 1
ATOM 1798 O O . ARG B 1 27 ? 8.234 -7.301 -14.125 1 98.56 27 ARG B O 1
ATOM 1805 N N . ASP B 1 28 ? 9.469 -7.414 -15.984 1 98.38 28 ASP B N 1
ATOM 1806 C CA . ASP B 1 28 ? 10.508 -6.566 -15.422 1 98.38 28 ASP B CA 1
ATO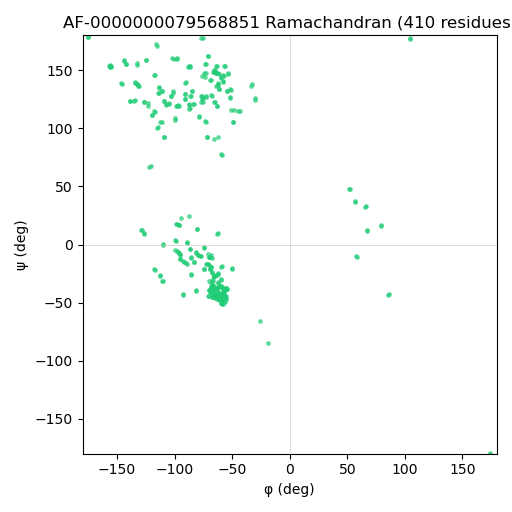M 1807 C C . ASP B 1 28 ? 9.969 -5.184 -15.062 1 98.38 28 ASP B C 1
ATOM 1809 O O . ASP B 1 28 ? 10.359 -4.602 -14.047 1 98.38 28 ASP B O 1
ATOM 1813 N N . THR B 1 29 ? 9.086 -4.668 -15.852 1 98 29 THR B N 1
ATOM 1814 C CA . THR B 1 29 ? 8.461 -3.379 -15.57 1 98 29 THR B CA 1
ATOM 1815 C C . THR B 1 29 ? 7.691 -3.432 -14.258 1 98 29 THR B C 1
ATOM 1817 O O . THR B 1 29 ? 7.809 -2.531 -13.422 1 98 29 THR B O 1
ATOM 1820 N N . LEU B 1 30 ? 6.918 -4.488 -14.055 1 98.69 30 LEU B N 1
ATOM 1821 C CA . LEU B 1 30 ? 6.148 -4.656 -12.82 1 98.69 30 LEU B CA 1
ATOM 1822 C C . LEU B 1 30 ? 7.074 -4.723 -11.609 1 98.69 30 LEU B C 1
ATOM 1824 O O . LEU B 1 30 ? 6.828 -4.059 -10.602 1 98.69 30 LEU B O 1
ATOM 1828 N N . LEU B 1 31 ? 8.117 -5.484 -11.734 1 98.75 31 LEU B N 1
ATOM 1829 C CA . LEU B 1 31 ? 9.039 -5.688 -10.617 1 98.75 31 LEU B CA 1
ATOM 1830 C C . LEU B 1 31 ? 9.789 -4.402 -10.297 1 98.75 31 LEU B C 1
ATOM 1832 O O . LEU B 1 31 ? 10.031 -4.094 -9.125 1 98.75 31 LEU B O 1
ATOM 1836 N N . ASP B 1 32 ? 10.133 -3.652 -11.312 1 97.94 32 ASP B N 1
ATOM 1837 C CA . ASP B 1 32 ? 10.883 -2.416 -11.109 1 97.94 32 ASP B CA 1
ATOM 1838 C C . ASP B 1 32 ? 10.023 -1.359 -10.422 1 97.94 32 ASP B C 1
ATOM 1840 O O . ASP B 1 32 ? 10.516 -0.612 -9.57 1 97.94 32 ASP B O 1
ATOM 1844 N N . VAL B 1 33 ? 8.766 -1.247 -10.789 1 98.12 33 VAL B N 1
ATOM 1845 C CA . VAL B 1 33 ? 7.891 -0.272 -10.141 1 98.12 33 VAL B CA 1
ATOM 1846 C C . VAL B 1 33 ? 7.73 -0.624 -8.664 1 98.12 33 VAL B C 1
ATOM 1848 O O . VAL B 1 33 ? 7.691 0.264 -7.809 1 98.12 33 VAL B O 1
ATOM 1851 N N . ALA B 1 34 ? 7.652 -1.917 -8.336 1 98.5 34 ALA B N 1
ATOM 1852 C CA . ALA B 1 34 ? 7.566 -2.357 -6.945 1 98.5 34 ALA B CA 1
ATOM 1853 C C . ALA B 1 34 ? 8.836 -2.004 -6.18 1 98.5 34 ALA B C 1
ATOM 1855 O O . ALA B 1 34 ? 8.773 -1.539 -5.039 1 98.5 34 ALA B O 1
ATOM 1856 N N . ARG B 1 35 ? 9.945 -2.232 -6.805 1 96.31 35 ARG B N 1
ATOM 1857 C CA . ARG B 1 35 ? 11.242 -1.954 -6.191 1 96.31 35 ARG B CA 1
ATOM 1858 C C . ARG B 1 35 ? 11.398 -0.467 -5.891 1 96.31 35 ARG B C 1
ATOM 1860 O O . ARG B 1 35 ? 12.094 -0.089 -4.945 1 96.31 35 ARG B O 1
ATOM 1867 N N . HIS B 1 36 ? 10.688 0.352 -6.613 1 94.75 36 HIS B N 1
ATOM 1868 C CA . HIS B 1 36 ? 10.836 1.797 -6.477 1 94.75 36 HIS B CA 1
ATOM 1869 C C . HIS B 1 36 ? 9.797 2.371 -5.523 1 94.75 36 HIS B C 1
ATOM 1871 O O . HIS B 1 36 ? 9.805 3.568 -5.23 1 94.75 36 HIS B O 1
ATOM 1877 N N . ALA B 1 37 ? 8.844 1.55 -5.121 1 97.56 37 ALA B N 1
ATOM 1878 C CA . ALA B 1 37 ? 7.883 2.02 -4.133 1 97.56 37 ALA B CA 1
ATOM 1879 C C . ALA B 1 37 ? 8.586 2.484 -2.859 1 97.56 37 ALA B C 1
ATOM 1881 O O . ALA B 1 37 ? 9.664 1.993 -2.525 1 97.56 37 ALA B O 1
ATOM 1882 N N . PRO B 1 38 ? 8.086 3.488 -2.199 1 96.81 38 PRO B N 1
ATOM 1883 C CA . PRO B 1 38 ? 8.742 4.023 -1.007 1 96.81 38 PRO B CA 1
ATOM 1884 C C . PRO B 1 38 ? 8.781 3.021 0.146 1 96.81 38 PRO B C 1
ATOM 1886 O O . PRO B 1 38 ? 7.914 2.15 0.241 1 96.81 38 PRO B O 1
ATOM 1889 N N . THR B 1 39 ? 9.766 3.113 0.952 1 96.88 39 THR B N 1
ATOM 1890 C CA . THR B 1 39 ? 9.891 2.373 2.203 1 96.88 39 THR B CA 1
ATOM 1891 C C . THR B 1 39 ? 10.297 3.305 3.342 1 96.88 39 THR B C 1
ATOM 1893 O O . THR B 1 39 ? 11.094 4.223 3.145 1 96.88 39 THR B O 1
ATOM 1896 N N . ALA B 1 40 ? 9.656 3.084 4.469 1 94.81 40 ALA B N 1
ATOM 1897 C CA . ALA B 1 40 ? 9.953 3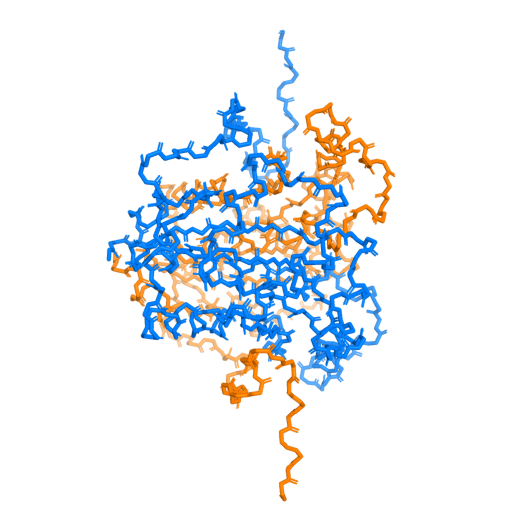.906 5.641 1 94.81 40 ALA B CA 1
ATOM 1898 C C . ALA B 1 40 ? 11.453 3.941 5.922 1 94.81 40 ALA B C 1
ATOM 1900 O O . ALA B 1 40 ? 12.109 2.895 5.973 1 94.81 40 ALA B O 1
ATOM 1901 N N . GLY B 1 41 ? 11.961 5.191 6.008 1 91 41 GLY B N 1
ATOM 1902 C CA . GLY B 1 41 ? 13.367 5.379 6.309 1 91 41 GLY B CA 1
ATOM 1903 C C . GLY B 1 41 ? 14.289 4.902 5.195 1 91 41 GLY B C 1
ATOM 1904 O O . GLY B 1 41 ? 15.477 4.688 5.418 1 91 41 GLY B O 1
ATOM 1905 N N . PHE B 1 42 ? 13.664 4.617 4.023 1 93.5 42 PHE B N 1
ATOM 1906 C CA . PHE B 1 42 ? 14.406 4.031 2.914 1 93.5 42 PHE B CA 1
ATOM 1907 C C . PHE B 1 42 ? 15.07 2.725 3.338 1 93.5 42 PHE B C 1
ATOM 1909 O O . PHE B 1 42 ? 16.203 2.438 2.936 1 93.5 42 PHE B O 1
ATOM 1916 N N . SER B 1 43 ? 14.383 1.994 4.145 1 93.75 43 SER B N 1
ATOM 1917 C CA . SER B 1 43 ? 14.852 0.717 4.676 1 93.75 43 SER B CA 1
ATOM 1918 C C . SER B 1 43 ? 14.984 -0.323 3.568 1 93.75 43 SER B C 1
ATOM 1920 O O . SER B 1 43 ? 15.789 -1.253 3.682 1 93.75 43 SER B O 1
ATOM 1922 N N . GLN B 1 44 ? 14.18 -0.152 2.5 1 96.25 44 GLN B N 1
ATOM 1923 C CA . GLN B 1 44 ? 14.203 -1.058 1.355 1 96.25 44 GLN B CA 1
ATOM 1924 C C . GLN B 1 44 ? 14.055 -2.51 1.802 1 96.25 44 GLN B C 1
ATOM 1926 O O . GLN B 1 44 ? 14.82 -3.377 1.365 1 96.25 44 GLN B O 1
ATOM 1931 N N . GLY B 1 45 ? 13.039 -2.721 2.689 1 97.12 45 GLY B N 1
ATOM 1932 C CA . GLY B 1 45 ? 12.867 -4.023 3.309 1 97.12 45 GLY B CA 1
ATOM 1933 C C . GLY B 1 45 ? 11.844 -4.891 2.594 1 97.12 45 GLY B C 1
ATOM 1934 O O . GLY B 1 45 ? 11.359 -5.875 3.154 1 97.12 45 GLY B O 1
ATOM 1935 N N . ILE B 1 46 ? 11.477 -4.547 1.332 1 98.44 46 ILE B N 1
ATOM 1936 C CA . ILE B 1 46 ? 10.555 -5.355 0.538 1 98.44 46 ILE B CA 1
ATOM 1937 C C . ILE B 1 46 ? 11.344 -6.148 -0.505 1 98.44 46 ILE B C 1
ATOM 1939 O O . ILE B 1 46 ? 12.195 -5.594 -1.205 1 98.44 46 ILE B O 1
ATOM 1943 N N . GLU B 1 47 ? 11.117 -7.406 -0.528 1 98.12 47 GLU B N 1
ATOM 1944 C CA . GLU B 1 47 ? 11.727 -8.266 -1.54 1 98.12 47 GLU B CA 1
ATOM 1945 C C . GLU B 1 47 ? 10.664 -9.062 -2.295 1 98.12 47 GLU B C 1
ATOM 1947 O O . GLU B 1 47 ? 9.547 -9.227 -1.811 1 98.12 47 GLU B O 1
ATOM 1952 N N . LEU B 1 48 ? 11.023 -9.523 -3.494 1 98.75 48 LEU B N 1
ATOM 1953 C CA . LEU B 1 48 ? 10.07 -10.188 -4.375 1 98.75 48 LEU B CA 1
ATOM 1954 C C . LEU B 1 48 ? 10.594 -11.547 -4.816 1 98.75 48 LEU B C 1
ATOM 1956 O O . LEU B 1 48 ? 11.711 -11.656 -5.328 1 98.75 48 LEU B O 1
ATOM 1960 N N . LEU B 1 49 ? 9.852 -12.562 -4.539 1 98.81 49 LEU B N 1
ATOM 1961 C CA . LEU B 1 49 ? 10.094 -13.883 -5.102 1 98.81 49 LEU B CA 1
ATOM 1962 C C . LEU B 1 49 ? 9.211 -14.125 -6.324 1 98.81 49 LEU B C 1
ATOM 1964 O O . LEU B 1 49 ? 7.98 -14.086 -6.23 1 98.81 49 LEU B O 1
ATOM 1968 N N . VAL B 1 50 ? 9.82 -14.359 -7.465 1 98.88 50 VAL B N 1
ATOM 1969 C CA . VAL B 1 50 ? 9.125 -14.422 -8.75 1 98.88 50 VAL B CA 1
ATOM 1970 C C . VAL B 1 50 ? 9.055 -15.867 -9.227 1 98.88 50 VAL B C 1
ATOM 1972 O O . VAL B 1 50 ? 10.086 -16.516 -9.406 1 98.88 50 VAL B O 1
ATOM 1975 N N . LEU B 1 51 ? 7.863 -16.344 -9.422 1 98.75 51 LEU B N 1
ATOM 1976 C CA . LEU B 1 51 ? 7.625 -17.703 -9.859 1 98.75 51 LEU B CA 1
ATOM 1977 C C . LEU B 1 51 ? 6.988 -17.734 -11.25 1 98.75 51 LEU B C 1
ATOM 1979 O O . LEU B 1 51 ? 5.777 -17.547 -11.383 1 98.75 51 LEU B O 1
ATOM 1983 N N . GLU B 1 52 ? 7.719 -17.969 -12.273 1 96.81 52 GLU B N 1
ATOM 1984 C CA . GLU B 1 52 ? 7.227 -17.953 -13.641 1 96.81 52 GLU B CA 1
ATOM 1985 C C . GLU B 1 52 ? 7.359 -19.328 -14.297 1 96.81 52 GLU B C 1
ATOM 1987 O O . GLU B 1 52 ? 6.66 -19.625 -15.266 1 96.81 52 GLU B O 1
ATOM 1992 N N . GLY B 1 53 ? 8.258 -20.172 -13.758 1 96.81 53 GLY B N 1
ATOM 1993 C CA . GLY B 1 53 ? 8.383 -21.531 -14.266 1 96.81 53 GLY B CA 1
ATOM 1994 C C . GLY B 1 53 ? 7.223 -22.422 -13.867 1 96.81 53 GLY B C 1
ATOM 1995 O O . GLY B 1 53 ? 6.672 -22.297 -12.773 1 96.81 53 GLY B O 1
ATOM 1996 N N . GLU B 1 54 ? 6.898 -23.359 -14.758 1 97 54 GLU B N 1
ATOM 1997 C CA . GLU B 1 54 ? 5.801 -24.266 -14.477 1 97 54 GLU B CA 1
ATOM 1998 C C . GLU B 1 54 ? 6.035 -25.031 -13.18 1 97 54 GLU B C 1
ATOM 2000 O O . GLU B 1 54 ? 5.121 -25.172 -12.359 1 97 54 GLU B O 1
ATOM 2005 N N . SER B 1 55 ? 7.219 -25.5 -12.977 1 98.06 55 SER B N 1
ATOM 2006 C CA . SER B 1 55 ? 7.527 -26.266 -11.781 1 98.06 55 SER B CA 1
ATOM 2007 C C . SER B 1 55 ? 7.422 -25.406 -10.523 1 98.06 55 SER B C 1
ATOM 2009 O O . SER B 1 55 ? 6.992 -25.875 -9.469 1 98.06 55 SER B O 1
ATOM 2011 N N . GLU B 1 56 ? 7.871 -24.156 -10.586 1 98.38 56 GLU B N 1
ATOM 2012 C CA . GLU B 1 56 ? 7.789 -23.234 -9.469 1 98.38 56 GLU B CA 1
ATOM 2013 C C . GLU B 1 56 ? 6.34 -22.953 -9.086 1 98.38 56 GLU B C 1
ATOM 2015 O O . GLU B 1 56 ? 5.977 -23 -7.914 1 98.38 56 GLU B O 1
ATOM 2020 N N . ARG B 1 57 ? 5.566 -22.688 -10.086 1 98.38 57 ARG B N 1
ATOM 2021 C CA . ARG B 1 57 ? 4.156 -22.422 -9.844 1 98.38 57 ARG B CA 1
ATOM 2022 C C . ARG B 1 57 ? 3.445 -23.641 -9.281 1 98.38 57 ARG B C 1
ATOM 2024 O O . ARG B 1 57 ? 2.646 -23.531 -8.344 1 98.38 57 ARG B O 1
ATOM 2031 N N . ARG B 1 58 ? 3.711 -24.781 -9.82 1 97.56 58 ARG B N 1
ATOM 2032 C CA . ARG B 1 58 ? 3.135 -26.016 -9.305 1 97.56 58 ARG B CA 1
ATOM 2033 C C . ARG B 1 58 ? 3.516 -26.234 -7.844 1 97.56 58 ARG B C 1
ATOM 2035 O O . ARG B 1 58 ? 2.668 -26.578 -7.016 1 97.56 58 ARG B O 1
ATOM 2042 N N . ALA B 1 59 ? 4.789 -26.031 -7.516 1 98.31 59 ALA B N 1
ATOM 2043 C CA . ALA B 1 59 ? 5.258 -26.188 -6.145 1 98.31 59 ALA B CA 1
ATOM 2044 C C . ALA B 1 59 ? 4.512 -25.25 -5.199 1 98.31 59 ALA B C 1
ATOM 2046 O O . ALA B 1 59 ? 4.137 -25.641 -4.094 1 98.31 59 ALA B O 1
ATOM 2047 N N . PHE B 1 60 ? 4.312 -24.031 -5.613 1 98.75 60 PHE B N 1
ATOM 2048 C CA . PHE B 1 60 ? 3.59 -23.062 -4.797 1 98.75 60 PHE B CA 1
ATOM 2049 C C . PHE B 1 60 ? 2.186 -23.562 -4.477 1 98.75 60 PHE B C 1
ATOM 2051 O O . PHE B 1 60 ? 1.771 -23.562 -3.314 1 98.75 60 PHE B O 1
ATOM 2058 N N . TRP B 1 61 ? 1.472 -23.969 -5.484 1 98.12 61 TRP B N 1
ATOM 2059 C CA . TRP B 1 61 ? 0.085 -24.375 -5.285 1 98.12 61 TRP B CA 1
ATOM 2060 C C . TRP B 1 61 ? 0.01 -25.688 -4.52 1 98.12 61 TRP B C 1
ATOM 2062 O O . TRP B 1 61 ? -0.92 -25.906 -3.74 1 98.12 61 TRP B O 1
ATOM 2072 N N . GLU B 1 62 ? 0.959 -26.547 -4.68 1 97.38 62 GLU B N 1
ATOM 2073 C CA . GLU B 1 62 ? 0.993 -27.812 -3.939 1 97.38 62 GLU B CA 1
ATOM 2074 C C . GLU B 1 62 ? 1.062 -27.562 -2.436 1 97.38 62 GLU B C 1
ATOM 2076 O O . GLU B 1 62 ? 0.453 -28.297 -1.652 1 97.38 62 GLU B O 1
ATOM 2081 N N . VAL B 1 63 ? 1.765 -26.531 -2.051 1 97.25 63 VAL B N 1
ATOM 2082 C CA . VAL B 1 63 ? 1.971 -26.328 -0.619 1 97.25 63 VAL B CA 1
ATOM 2083 C C . VAL B 1 63 ? 0.924 -25.359 -0.071 1 97.25 63 VAL B C 1
ATOM 2085 O O . VAL B 1 63 ? 0.758 -25.25 1.146 1 97.25 63 VAL B O 1
ATOM 2088 N N . THR B 1 64 ? 0.197 -24.688 -0.948 1 96.31 64 THR B N 1
ATOM 2089 C CA . THR B 1 64 ? -0.707 -23.672 -0.427 1 96.31 64 THR B CA 1
ATOM 2090 C C . THR B 1 64 ? -2.162 -24.078 -0.644 1 96.31 64 THR B C 1
ATOM 2092 O O . THR B 1 64 ? -3.051 -23.641 0.088 1 96.31 64 THR B O 1
ATOM 2095 N N . ALA B 1 65 ? -2.436 -24.859 -1.638 1 93.25 65 ALA B N 1
ATOM 2096 C CA . ALA B 1 65 ? -3.812 -25.25 -1.952 1 93.25 65 ALA B CA 1
ATOM 2097 C C . ALA B 1 65 ? -4.344 -26.266 -0.954 1 93.25 65 ALA B C 1
ATOM 2099 O O . ALA B 1 65 ? -3.582 -27.094 -0.435 1 93.25 65 ALA B O 1
ATOM 2100 N N . ARG B 1 66 ? -5.559 -26.156 -0.661 1 86.88 66 ARG B N 1
ATOM 2101 C CA . ARG B 1 66 ? -6.203 -27.188 0.145 1 86.88 66 ARG B CA 1
ATOM 2102 C C . ARG B 1 66 ? -6.207 -28.531 -0.583 1 86.88 66 ARG B C 1
ATOM 2104 O O . ARG B 1 66 ? -6.266 -28.562 -1.813 1 86.88 66 ARG B O 1
ATOM 2111 N N . PRO B 1 67 ? -6.238 -29.5 0.251 1 87.81 67 PRO B N 1
ATOM 2112 C CA . PRO B 1 67 ? -6.289 -30.828 -0.37 1 87.81 67 PRO B CA 1
ATOM 2113 C C . PRO B 1 67 ? -7.57 -31.047 -1.173 1 87.81 67 PRO B C 1
ATOM 2115 O O . PRO B 1 67 ? -8.617 -30.484 -0.839 1 87.81 67 PRO B O 1
ATOM 2118 N N . GLY B 1 68 ? -7.395 -31.859 -2.26 1 90 68 GLY B N 1
ATOM 2119 C CA . GLY B 1 68 ? -8.547 -32.156 -3.09 1 90 68 GLY B CA 1
ATOM 2120 C C . GLY B 1 68 ? -8.555 -31.391 -4.398 1 90 68 GLY B C 1
ATOM 2121 O O . GLY B 1 68 ? -7.625 -30.625 -4.688 1 90 68 GLY B O 1
ATOM 2122 N N . PRO B 1 69 ? -9.547 -31.641 -5.223 1 93 69 PRO B N 1
ATOM 2123 C CA . PRO B 1 69 ? -9.641 -30.938 -6.496 1 93 69 PRO B CA 1
ATOM 2124 C C . PRO B 1 69 ? -9.859 -29.438 -6.32 1 93 69 PRO B C 1
ATOM 2126 O O . PRO B 1 69 ? -10.609 -29.016 -5.434 1 93 69 PRO B O 1
ATOM 2129 N N . PRO B 1 70 ? -9.133 -28.719 -7.098 1 92.25 70 PRO B N 1
ATOM 2130 C CA . PRO B 1 70 ? -9.328 -27.266 -6.992 1 92.25 70 PRO B CA 1
ATOM 2131 C C . PRO B 1 70 ? -10.742 -26.828 -7.367 1 92.25 70 PRO B C 1
ATOM 2133 O O . PRO B 1 70 ? -11.336 -27.391 -8.297 1 92.25 70 PRO B O 1
ATOM 2136 N N . ASP B 1 71 ? -11.266 -25.891 -6.574 1 89.38 71 ASP B N 1
ATOM 2137 C CA . ASP B 1 71 ? -12.531 -25.281 -6.961 1 89.38 71 ASP B CA 1
ATOM 2138 C C . ASP B 1 71 ? -12.344 -24.281 -8.094 1 89.38 71 ASP B C 1
ATOM 2140 O O . ASP B 1 71 ? -11.234 -24.125 -8.609 1 89.38 71 ASP B O 1
ATOM 2144 N N . ARG B 1 72 ? -13.391 -23.703 -8.57 1 87.88 72 ARG B N 1
ATOM 2145 C CA . ARG B 1 72 ? -13.367 -22.812 -9.719 1 87.88 72 ARG B CA 1
ATOM 2146 C C . ARG B 1 72 ? -12.414 -21.641 -9.477 1 87.88 72 ARG B C 1
ATOM 2148 O O . ARG B 1 72 ? -11.648 -21.266 -10.367 1 87.88 72 ARG B O 1
ATOM 2155 N N . TRP B 1 73 ? -12.461 -21.047 -8.305 1 88.5 73 TRP B N 1
ATOM 2156 C CA . TRP B 1 73 ? -11.586 -19.938 -7.973 1 88.5 73 TRP B CA 1
ATOM 2157 C C . TRP B 1 73 ? -10.117 -20.344 -8.07 1 88.5 73 TRP B C 1
ATOM 2159 O O . TRP B 1 73 ? -9.32 -19.656 -8.719 1 88.5 73 TRP B O 1
ATOM 2169 N N . LEU B 1 74 ? -9.852 -21.438 -7.43 1 93.44 74 LEU B N 1
ATOM 2170 C CA . LEU B 1 74 ? -8.469 -21.891 -7.398 1 93.44 74 LEU B CA 1
ATOM 2171 C C . LEU B 1 74 ? -7.977 -22.234 -8.797 1 93.44 74 LEU B C 1
ATOM 2173 O O . LEU B 1 74 ? -6.828 -21.953 -9.148 1 93.44 74 LEU B O 1
ATOM 2177 N N . ARG B 1 75 ? -8.781 -22.828 -9.617 1 94 75 ARG B N 1
ATOM 2178 C CA . ARG B 1 75 ? -8.414 -23.125 -11 1 94 75 ARG B CA 1
ATOM 2179 C C . ARG B 1 75 ? -8.062 -21.844 -11.75 1 94 75 ARG B C 1
ATOM 2181 O O . ARG B 1 75 ? -7.105 -21.812 -12.523 1 94 75 ARG B O 1
ATOM 2188 N N . GLY B 1 76 ? -8.922 -20.844 -11.555 1 94.38 76 GLY B N 1
ATOM 2189 C CA . GLY B 1 76 ? -8.633 -19.547 -12.156 1 94.38 76 GLY B CA 1
ATOM 2190 C C . GLY B 1 76 ? -7.297 -18.984 -11.719 1 94.38 76 GLY B C 1
ATOM 2191 O O . GLY B 1 76 ? -6.488 -18.578 -12.555 1 94.38 76 GLY B O 1
ATOM 2192 N N . MET B 1 77 ? -7.035 -19.062 -10.391 1 95.44 77 MET B N 1
ATOM 2193 C CA . MET B 1 77 ? -5.793 -18.531 -9.844 1 95.44 77 MET B CA 1
ATOM 2194 C C . MET B 1 77 ? -4.59 -19.312 -10.359 1 95.44 77 MET B C 1
ATOM 2196 O O . MET B 1 77 ? -3.562 -18.719 -10.695 1 95.44 77 MET B O 1
ATOM 2200 N N . MET B 1 78 ? -4.758 -20.594 -10.508 1 96.69 78 MET B N 1
ATOM 2201 C CA . MET B 1 78 ? -3.678 -21.484 -10.93 1 96.69 78 MET B CA 1
ATOM 2202 C C . MET B 1 78 ? -3.32 -21.266 -12.391 1 96.69 78 MET B C 1
ATOM 2204 O O . MET B 1 78 ? -2.26 -21.688 -12.852 1 96.69 78 MET B O 1
ATOM 2208 N N . SER B 1 79 ? -4.195 -20.625 -13.125 1 96.56 79 SER B N 1
ATOM 2209 C CA . SER B 1 79 ? -3.967 -20.406 -14.547 1 96.56 79 SER B CA 1
ATOM 2210 C C . SER B 1 79 ? -3.049 -19.219 -14.781 1 96.56 79 SER B C 1
ATOM 2212 O O . SER B 1 79 ? -2.607 -18.984 -15.914 1 96.56 79 SER B O 1
ATOM 2214 N N . ALA B 1 80 ? -2.699 -18.469 -13.766 1 98.06 80 ALA B N 1
ATOM 2215 C CA . ALA B 1 80 ? -1.799 -17.328 -13.914 1 98.06 80 ALA B CA 1
ATOM 2216 C C . ALA B 1 80 ? -0.388 -17.781 -14.273 1 98.06 80 ALA B C 1
ATOM 2218 O O . ALA B 1 80 ? 0.19 -18.625 -13.586 1 98.06 80 ALA B O 1
ATOM 2219 N N . PRO B 1 81 ? 0.206 -17.25 -15.305 1 98.5 81 PRO B N 1
ATOM 2220 C CA . PRO B 1 81 ? 1.549 -17.672 -15.719 1 98.5 81 PRO B CA 1
ATOM 2221 C C . PRO B 1 81 ? 2.648 -17.031 -14.867 1 98.5 81 PRO B C 1
ATOM 2223 O O . PRO B 1 81 ? 3.818 -17.406 -14.984 1 98.5 81 PRO B O 1
ATOM 2226 N N . LEU B 1 82 ? 2.357 -16.094 -14.031 1 98.81 82 LEU B N 1
ATOM 2227 C CA . LEU B 1 82 ? 3.328 -15.391 -13.203 1 98.81 82 LEU B CA 1
ATOM 2228 C C . LEU B 1 82 ? 2.787 -15.172 -11.789 1 98.81 82 LEU B C 1
ATOM 2230 O O . LEU B 1 82 ? 1.673 -14.68 -11.617 1 98.81 82 LEU B O 1
ATOM 2234 N N . LEU B 1 83 ? 3.504 -15.648 -10.789 1 98.88 83 LEU B N 1
ATOM 2235 C CA . LEU B 1 83 ? 3.256 -15.359 -9.375 1 98.88 83 LEU B CA 1
ATOM 2236 C C . LEU B 1 83 ? 4.402 -14.547 -8.781 1 98.88 83 LEU B C 1
ATOM 2238 O O . LEU B 1 83 ? 5.574 -14.867 -9 1 98.88 83 LEU B O 1
ATOM 2242 N N . VAL B 1 84 ? 4.09 -13.5 -8.117 1 98.94 84 VAL B N 1
ATOM 2243 C CA . VAL B 1 84 ? 5.086 -12.719 -7.395 1 98.94 84 VAL B CA 1
ATOM 2244 C C . VAL B 1 84 ? 4.746 -12.703 -5.906 1 98.94 84 VAL B C 1
ATOM 2246 O O . VAL B 1 84 ? 3.734 -12.125 -5.504 1 98.94 84 VAL B O 1
ATOM 2249 N N . VAL B 1 85 ? 5.547 -13.359 -5.066 1 98.88 85 VAL B N 1
ATOM 2250 C CA . VAL B 1 85 ? 5.383 -13.328 -3.615 1 98.88 85 VAL B CA 1
ATOM 2251 C C . VAL B 1 85 ? 6.062 -12.078 -3.047 1 98.88 85 VAL B C 1
ATOM 2253 O O . VAL B 1 85 ? 7.254 -11.852 -3.271 1 98.88 85 VAL B O 1
ATOM 2256 N N . VAL B 1 86 ? 5.328 -11.258 -2.396 1 98.88 86 VAL B N 1
ATOM 2257 C CA . VAL B 1 86 ? 5.848 -10.062 -1.752 1 98.88 86 VAL B CA 1
ATOM 2258 C C . VAL B 1 86 ? 6.32 -10.391 -0.34 1 98.88 86 VAL B C 1
ATOM 2260 O O . VAL B 1 86 ? 5.535 -10.844 0.495 1 98.88 86 VAL B O 1
ATOM 2263 N N . LEU B 1 87 ? 7.582 -10.172 -0.051 1 98.5 87 LEU B N 1
ATOM 2264 C CA . LEU B 1 87 ? 8.211 -10.5 1.222 1 98.5 87 LEU B CA 1
ATOM 2265 C C . LEU B 1 87 ? 8.625 -9.234 1.971 1 98.5 87 LEU B C 1
ATOM 2267 O O . LEU B 1 87 ? 9.148 -8.297 1.37 1 98.5 87 LEU B O 1
ATOM 2271 N N . ALA B 1 88 ? 8.359 -9.172 3.234 1 98 88 ALA B N 1
ATOM 2272 C CA . ALA B 1 88 ? 8.742 -8.047 4.082 1 98 88 ALA B CA 1
ATOM 2273 C C . ALA B 1 88 ? 9.828 -8.453 5.078 1 98 88 ALA B C 1
ATOM 2275 O O . ALA B 1 88 ? 9.711 -9.484 5.738 1 98 88 ALA B O 1
ATOM 2276 N N . ASP B 1 89 ? 10.844 -7.68 5.191 1 96.75 89 ASP B N 1
ATOM 2277 C CA . ASP B 1 89 ? 11.961 -7.898 6.102 1 96.75 89 ASP B CA 1
ATOM 2278 C C . ASP B 1 89 ? 11.945 -6.891 7.25 1 96.75 89 ASP B C 1
ATOM 2280 O O . ASP B 1 89 ? 12.586 -5.844 7.172 1 96.75 89 ASP B O 1
ATOM 2284 N N . GLU B 1 90 ? 11.312 -7.281 8.328 1 95.06 90 GLU B N 1
ATOM 2285 C CA . GLU B 1 90 ? 11.211 -6.414 9.5 1 95.06 90 GLU B CA 1
ATOM 2286 C C . GLU B 1 90 ? 12.594 -6.039 10.031 1 95.06 90 GLU B C 1
ATOM 2288 O O . GLU B 1 90 ? 12.805 -4.918 10.492 1 95.06 90 GLU B O 1
ATOM 2293 N N . THR B 1 91 ? 13.531 -6.969 9.969 1 94.56 91 THR B N 1
ATOM 2294 C CA . THR B 1 91 ? 14.867 -6.754 10.516 1 94.56 91 THR B CA 1
ATOM 2295 C C . THR B 1 91 ? 15.539 -5.57 9.828 1 94.56 91 THR B C 1
ATOM 2297 O O . THR B 1 91 ? 16.234 -4.789 10.484 1 94.56 91 THR B O 1
ATOM 2300 N N . ARG B 1 92 ? 15.305 -5.414 8.562 1 93.69 92 ARG B N 1
ATOM 2301 C CA . ARG B 1 92 ? 15.914 -4.305 7.828 1 93.69 92 ARG B CA 1
ATOM 2302 C C . ARG B 1 92 ? 15.383 -2.967 8.328 1 93.69 92 ARG B C 1
ATOM 2304 O O . ARG B 1 92 ? 16.125 -1.986 8.398 1 93.69 92 ARG B O 1
ATOM 2311 N N . TYR B 1 93 ? 14.141 -2.883 8.68 1 93.62 93 TYR B N 1
ATOM 2312 C CA . TYR B 1 93 ? 13.547 -1.667 9.219 1 93.62 93 TYR B CA 1
ATOM 2313 C C . TYR B 1 93 ? 14.125 -1.343 10.594 1 93.62 93 TYR B C 1
ATOM 2315 O O . TYR B 1 93 ? 14.5 -0.199 10.859 1 93.62 93 TYR B O 1
ATOM 2323 N N . ARG B 1 94 ? 14.219 -2.361 11.398 1 91.56 94 ARG B N 1
ATOM 2324 C CA . ARG B 1 94 ? 14.75 -2.162 12.742 1 91.56 94 ARG B CA 1
ATOM 2325 C C . ARG B 1 94 ? 16.203 -1.701 12.703 1 91.56 94 ARG B C 1
ATOM 2327 O O . ARG B 1 94 ? 16.594 -0.788 13.43 1 91.56 94 ARG B O 1
ATOM 2334 N N . MET B 1 95 ? 16.953 -2.35 11.836 1 91 95 MET B N 1
ATOM 2335 C CA . MET B 1 95 ? 18.344 -1.964 11.68 1 91 95 MET B CA 1
ATOM 2336 C C . MET B 1 95 ? 18.469 -0.538 11.156 1 91 95 MET B C 1
ATOM 2338 O O . MET B 1 95 ? 19.297 0.242 11.641 1 91 95 MET B O 1
ATOM 2342 N N . ARG B 1 96 ? 17.656 -0.194 10.188 1 89.12 96 ARG B N 1
ATOM 2343 C CA . ARG B 1 96 ? 17.672 1.146 9.609 1 89.12 96 ARG B CA 1
ATOM 2344 C C . ARG B 1 96 ? 17.344 2.201 10.656 1 89.12 96 ARG B C 1
ATOM 2346 O O . ARG B 1 96 ? 18.016 3.232 10.742 1 89.12 96 ARG B O 1
ATOM 2353 N N . TYR B 1 97 ? 16.406 1.988 11.516 1 88.19 97 TYR B N 1
ATOM 2354 C CA . TYR B 1 97 ? 15.93 3.002 12.453 1 88.19 97 TYR B CA 1
ATOM 2355 C C . TYR B 1 97 ? 16.781 3.016 13.719 1 88.19 97 TYR B C 1
ATOM 2357 O O . TYR B 1 97 ? 16.578 3.863 14.594 1 88.19 97 TYR B O 1
ATOM 2365 N N . ALA B 1 98 ? 17.703 2.111 13.781 1 86.38 98 ALA B N 1
ATOM 2366 C CA . ALA B 1 98 ? 18.688 2.133 14.859 1 86.38 98 ALA B CA 1
ATOM 2367 C C . ALA B 1 98 ? 19.859 3.035 14.516 1 86.38 98 ALA B C 1
ATOM 2369 O O . ALA B 1 98 ? 20.688 3.354 15.375 1 86.38 98 ALA B O 1
ATOM 2370 N N . GLU B 1 99 ? 19.906 3.424 13.289 1 85.31 99 GLU B N 1
ATOM 2371 C CA . GLU B 1 99 ? 21.016 4.254 12.836 1 85.31 99 GLU B CA 1
ATOM 2372 C C . GLU B 1 99 ? 20.922 5.66 13.414 1 85.31 99 GLU B C 1
ATOM 2374 O O . GLU B 1 99 ? 19.844 6.098 13.844 1 85.31 99 GLU B O 1
ATOM 2379 N N . ALA B 1 100 ? 21.984 6.398 13.391 1 76.44 100 ALA B N 1
ATOM 2380 C CA . ALA B 1 100 ? 22.156 7.656 14.109 1 76.44 100 ALA B CA 1
ATOM 2381 C C . ALA B 1 100 ? 21.234 8.742 13.555 1 76.44 100 ALA B C 1
ATOM 2383 O O . ALA B 1 100 ? 20.797 9.617 14.297 1 76.44 100 ALA B O 1
ATOM 2384 N N . ASP B 1 101 ? 21 8.719 12.281 1 73.88 101 ASP B N 1
ATOM 2385 C CA . ASP B 1 101 ? 20.188 9.758 11.672 1 73.88 101 ASP B CA 1
ATOM 2386 C C . ASP B 1 101 ? 18.703 9.555 12 1 73.88 101 ASP B C 1
ATOM 2388 O O . ASP B 1 101 ? 17.859 10.383 11.656 1 73.88 101 ASP B O 1
ATOM 2392 N N . LYS B 1 102 ? 18.516 8.453 12.711 1 74.56 102 LYS B N 1
ATOM 2393 C CA . LYS B 1 102 ? 17.141 8.125 13.078 1 74.56 102 LYS B CA 1
ATOM 2394 C C . LYS B 1 102 ? 16.953 8.18 14.586 1 74.56 102 LYS B C 1
ATOM 2396 O O . LYS B 1 102 ? 17.812 8.664 15.32 1 74.56 102 LYS B O 1
ATOM 2401 N N . SER B 1 103 ? 15.664 8.094 15.141 1 62.22 103 SER B N 1
ATOM 2402 C CA . SER B 1 103 ? 15.25 8.352 16.516 1 62.22 103 SER B CA 1
ATOM 2403 C C . SER B 1 103 ? 15.922 7.379 17.484 1 62.22 103 SER B C 1
ATOM 2405 O O . SER B 1 103 ? 15.875 7.574 18.703 1 62.22 103 SER B O 1
ATOM 2407 N N . GLY B 1 104 ? 16.906 6.59 17.078 1 57.78 104 GLY B N 1
ATOM 2408 C CA . GLY B 1 104 ? 17.578 5.652 17.969 1 57.78 104 GLY B CA 1
ATOM 2409 C C . GLY B 1 104 ? 16.641 4.645 18.594 1 57.78 104 GLY B C 1
ATOM 2410 O O . GLY B 1 104 ? 17.062 3.807 19.391 1 57.78 104 GLY B O 1
ATOM 2411 N N . ALA B 1 105 ? 15.344 4.836 18.469 1 53.34 105 ALA B N 1
ATOM 2412 C CA . ALA B 1 105 ? 14.336 4.074 19.203 1 53.34 105 ALA B CA 1
ATOM 2413 C C . ALA B 1 105 ? 14.094 2.715 18.547 1 53.34 105 ALA B C 1
ATOM 2415 O O . ALA B 1 105 ? 13.172 1.988 18.938 1 53.34 105 ALA B O 1
ATOM 2416 N N . ALA B 1 106 ? 15.055 2.303 17.562 1 56.28 106 ALA B N 1
ATOM 2417 C CA . ALA B 1 106 ? 14.938 1.231 16.578 1 56.28 106 ALA B CA 1
ATOM 2418 C C . ALA B 1 106 ? 14.719 -0.117 17.266 1 56.28 106 ALA B C 1
ATOM 2420 O O . ALA B 1 106 ? 14.086 -1.009 16.703 1 56.28 106 ALA B O 1
ATOM 2421 N N . GLN B 1 107 ? 15.055 -0.167 18.531 1 56.59 107 GLN B N 1
ATOM 2422 C CA . GLN B 1 107 ? 14.945 -1.488 19.141 1 56.59 107 GLN B CA 1
ATOM 2423 C C . GLN B 1 107 ? 13.641 -1.632 19.922 1 56.59 107 GLN B C 1
ATOM 2425 O O . GLN B 1 107 ? 13.273 -2.734 20.328 1 56.59 107 GLN B O 1
ATOM 2430 N N . ASP B 1 108 ? 12.828 -0.528 19.828 1 60.81 108 ASP B N 1
ATOM 2431 C CA . ASP B 1 108 ? 11.562 -0.583 20.562 1 60.81 108 ASP B CA 1
ATOM 2432 C C . ASP B 1 108 ? 10.414 -0.944 19.625 1 60.81 108 ASP B C 1
ATOM 2434 O O . ASP B 1 108 ? 10.094 -0.193 18.703 1 60.81 108 ASP B O 1
ATOM 2438 N N . PRO B 1 109 ? 9.898 -2.168 19.766 1 57.84 109 PRO B N 1
ATOM 2439 C CA . PRO B 1 109 ? 8.781 -2.592 18.938 1 57.84 109 PRO B CA 1
ATOM 2440 C C . PRO B 1 109 ? 7.633 -1.58 18.922 1 57.84 109 PRO B C 1
ATOM 2442 O O . PRO B 1 109 ? 6.848 -1.542 17.969 1 57.84 109 PRO B O 1
ATOM 2445 N N . ASP B 1 110 ? 7.688 -0.785 19.969 1 64.62 110 ASP B N 1
ATOM 2446 C CA . ASP B 1 110 ? 6.594 0.164 20.141 1 64.62 110 ASP B CA 1
ATOM 2447 C C . ASP B 1 110 ? 6.973 1.544 19.609 1 64.62 110 ASP B C 1
ATOM 2449 O O . ASP B 1 110 ? 6.27 2.525 19.859 1 64.62 110 ASP B O 1
ATOM 2453 N N . ALA B 1 111 ? 7.953 1.425 18.859 1 72.5 111 ALA B N 1
ATOM 2454 C CA . ALA B 1 111 ? 8.492 2.715 18.438 1 72.5 111 ALA B CA 1
ATOM 2455 C C . ALA B 1 111 ? 7.707 3.271 17.25 1 72.5 111 ALA B C 1
ATOM 2457 O O . ALA B 1 111 ? 7.707 4.48 17.016 1 72.5 111 ALA B O 1
ATOM 2458 N N . TRP B 1 112 ? 6.93 2.338 16.672 1 85.44 112 TRP B N 1
ATOM 2459 C CA . TRP B 1 112 ? 6.242 2.793 15.469 1 85.44 112 TRP B CA 1
ATOM 2460 C C . TRP B 1 112 ? 4.73 2.738 15.648 1 85.44 112 TRP B C 1
ATOM 2462 O O . TRP B 1 112 ? 4.215 1.88 16.375 1 85.44 112 TRP B O 1
ATOM 2472 N N . SER B 1 113 ? 4.113 3.629 15.062 1 87.56 113 SER B N 1
ATOM 2473 C CA . SER B 1 113 ? 2.656 3.676 15.141 1 87.56 113 SER B CA 1
ATOM 2474 C C . SER B 1 113 ? 2.027 2.557 14.312 1 87.56 113 SER B C 1
ATOM 2476 O O . SER B 1 113 ? 0.846 2.244 14.484 1 87.56 113 SER B O 1
ATOM 2478 N N . ALA B 1 114 ? 2.771 1.949 13.422 1 93.69 114 ALA B N 1
ATOM 2479 C CA . ALA B 1 114 ? 2.348 0.848 12.562 1 93.69 114 ALA B CA 1
ATOM 2480 C C . ALA B 1 114 ? 3.541 0.007 12.125 1 93.69 114 ALA B C 1
ATOM 2482 O O . ALA B 1 114 ? 4.684 0.475 12.148 1 93.69 114 ALA B O 1
ATOM 2483 N N . PRO B 1 115 ? 3.303 -1.255 11.82 1 95.06 115 PRO B N 1
ATOM 2484 C CA . PRO B 1 115 ? 4.367 -2.051 11.203 1 95.06 115 PRO B CA 1
ATOM 2485 C C . PRO B 1 115 ? 4.637 -1.657 9.758 1 95.06 115 PRO B C 1
ATOM 2487 O O . PRO B 1 115 ? 4.059 -2.244 8.836 1 95.06 115 PRO B O 1
ATOM 2490 N N . PHE B 1 116 ? 5.555 -0.772 9.562 1 96.56 116 PHE B N 1
ATOM 2491 C CA . PHE B 1 116 ? 5.715 -0.127 8.266 1 96.56 116 PHE B CA 1
ATOM 2492 C C . PHE B 1 116 ? 6.207 -1.124 7.223 1 96.56 116 PHE B C 1
ATOM 2494 O O . PHE B 1 116 ? 6.059 -0.896 6.02 1 96.56 116 PHE B O 1
ATOM 2501 N N . TRP B 1 117 ? 6.816 -2.295 7.66 1 97.06 117 TRP B N 1
ATOM 2502 C CA . TRP B 1 117 ? 7.18 -3.311 6.676 1 97.06 117 TRP B CA 1
ATOM 2503 C C . TRP B 1 117 ? 5.938 -3.91 6.027 1 97.06 117 TRP B C 1
ATOM 2505 O O . TRP B 1 117 ? 5.961 -4.273 4.848 1 97.06 117 TRP B O 1
ATOM 2515 N N . HIS B 1 118 ? 4.797 -3.934 6.691 1 97.81 118 HIS B N 1
ATOM 2516 C CA . HIS B 1 118 ? 3.551 -4.379 6.082 1 97.81 118 HIS B CA 1
ATOM 2517 C C . HIS B 1 118 ? 2.916 -3.27 5.25 1 97.81 118 HIS B C 1
ATOM 2519 O O . HIS B 1 118 ? 2.391 -3.525 4.164 1 97.81 118 HIS B O 1
ATOM 2525 N N . VAL B 1 119 ? 2.982 -2.018 5.754 1 98.38 119 VAL B N 1
ATOM 2526 C CA . VAL B 1 119 ? 2.449 -0.864 5.039 1 98.38 119 VAL B CA 1
ATOM 2527 C C . VAL B 1 119 ? 3.168 -0.713 3.697 1 98.38 119 VAL B C 1
ATOM 2529 O O . VAL B 1 119 ? 2.523 -0.603 2.652 1 98.38 119 VAL B O 1
ATOM 2532 N N . ASP B 1 120 ? 4.492 -0.821 3.734 1 98.69 120 ASP B N 1
ATOM 2533 C CA . ASP B 1 120 ? 5.312 -0.666 2.535 1 98.69 120 ASP B CA 1
ATOM 2534 C C . ASP B 1 120 ? 5.09 -1.823 1.565 1 98.69 120 ASP B C 1
ATOM 2536 O O . ASP B 1 120 ? 5.152 -1.641 0.348 1 98.69 120 ASP B O 1
ATOM 2540 N N . ALA B 1 121 ? 4.906 -3.027 2.104 1 98.81 121 ALA B N 1
ATOM 2541 C CA . ALA B 1 121 ? 4.559 -4.16 1.248 1 98.81 121 ALA B CA 1
ATOM 2542 C C . ALA B 1 121 ? 3.275 -3.885 0.47 1 98.81 121 ALA B C 1
ATOM 2544 O O . ALA B 1 121 ? 3.156 -4.262 -0.698 1 98.81 121 ALA B O 1
ATOM 2545 N N . GLY B 1 122 ? 2.299 -3.244 1.161 1 98.88 122 GLY B N 1
ATOM 2546 C CA . GLY B 1 122 ? 1.084 -2.828 0.479 1 98.88 122 GLY B CA 1
ATOM 2547 C C . GLY B 1 122 ? 1.342 -1.855 -0.656 1 98.88 122 GLY B C 1
ATOM 2548 O O . GLY B 1 122 ? 0.744 -1.972 -1.729 1 98.88 122 GLY B O 1
ATOM 2549 N N . MET B 1 123 ? 2.229 -0.895 -0.424 1 98.88 123 MET B N 1
ATOM 2550 C CA . MET B 1 123 ? 2.562 0.069 -1.469 1 98.88 123 MET B CA 1
ATOM 2551 C C . MET B 1 123 ? 3.197 -0.626 -2.668 1 98.88 123 MET B C 1
ATOM 2553 O O . MET B 1 123 ? 2.838 -0.347 -3.814 1 98.88 123 MET B O 1
ATOM 2557 N N . ALA B 1 124 ? 4.102 -1.546 -2.404 1 98.88 124 ALA B N 1
ATOM 2558 C CA . ALA B 1 124 ? 4.766 -2.287 -3.473 1 98.88 124 ALA B CA 1
ATOM 2559 C C . ALA B 1 124 ? 3.77 -3.133 -4.258 1 98.88 124 ALA B C 1
ATOM 2561 O O . ALA B 1 124 ? 3.793 -3.148 -5.492 1 98.88 124 ALA B O 1
ATOM 2562 N N . ALA B 1 125 ? 2.91 -3.824 -3.545 1 98.94 125 ALA B N 1
ATOM 2563 C CA . ALA B 1 125 ? 1.899 -4.656 -4.191 1 98.94 125 ALA B CA 1
ATOM 2564 C C . ALA B 1 125 ? 0.973 -3.816 -5.066 1 98.94 125 ALA B C 1
ATOM 2566 O O . ALA B 1 125 ? 0.686 -4.18 -6.207 1 98.94 125 ALA B O 1
ATOM 2567 N N . TYR B 1 126 ? 0.527 -2.711 -4.508 1 98.94 126 TYR B N 1
ATOM 2568 C CA . TYR B 1 126 ? -0.387 -1.854 -5.254 1 98.94 126 TYR B CA 1
ATOM 2569 C C . TYR B 1 126 ? 0.284 -1.295 -6.5 1 98.94 126 TYR B C 1
ATOM 2571 O O . TYR B 1 126 ? -0.354 -1.151 -7.547 1 98.94 126 TYR B O 1
ATOM 2579 N N . SER B 1 127 ? 1.55 -0.944 -6.387 1 98.88 127 SER B N 1
ATOM 2580 C CA . SER B 1 127 ? 2.283 -0.459 -7.551 1 98.88 127 SER B CA 1
ATOM 2581 C C . SER B 1 127 ? 2.27 -1.485 -8.68 1 98.88 127 SER B C 1
ATOM 2583 O O . SER B 1 127 ? 2.074 -1.133 -9.844 1 98.88 127 SER B O 1
ATOM 2585 N N . MET B 1 128 ? 2.422 -2.738 -8.359 1 98.94 128 MET B N 1
ATOM 2586 C CA . MET B 1 128 ? 2.412 -3.793 -9.367 1 98.94 128 MET B CA 1
ATOM 2587 C C . MET B 1 128 ? 1.011 -3.984 -9.938 1 98.94 128 MET B C 1
ATOM 2589 O O . MET B 1 128 ? 0.853 -4.246 -11.133 1 98.94 128 MET B O 1
ATOM 2593 N N . LEU B 1 129 ? -0.01 -3.896 -9.062 1 98.88 129 LEU B N 1
ATOM 2594 C CA . LEU B 1 129 ? -1.383 -4.004 -9.539 1 98.88 129 LEU B CA 1
ATOM 2595 C C . LEU B 1 129 ? -1.675 -2.945 -10.602 1 98.88 129 LEU B C 1
ATOM 2597 O O . LEU B 1 129 ? -2.26 -3.248 -11.641 1 98.88 129 LEU B O 1
ATOM 2601 N N . LEU B 1 130 ? -1.253 -1.709 -10.344 1 98.88 130 LEU B N 1
ATOM 2602 C CA . LEU B 1 130 ? -1.467 -0.631 -11.305 1 98.88 130 LEU B CA 1
ATOM 2603 C C . LEU B 1 130 ? -0.622 -0.844 -12.562 1 98.88 130 LEU B C 1
ATOM 2605 O O . LEU B 1 130 ? -1.099 -0.635 -13.68 1 98.88 130 LEU B O 1
ATOM 2609 N N . ALA B 1 131 ? 0.612 -1.269 -12.383 1 98.88 131 ALA B N 1
ATOM 2610 C CA . ALA B 1 131 ? 1.497 -1.502 -13.516 1 98.88 131 ALA B CA 1
ATOM 2611 C C . ALA B 1 131 ? 0.951 -2.605 -14.422 1 98.88 131 ALA B C 1
ATOM 2613 O O . ALA B 1 131 ? 1.118 -2.559 -15.641 1 98.88 131 ALA B O 1
ATOM 2614 N N . ALA B 1 132 ? 0.341 -3.613 -13.828 1 98.88 132 ALA B N 1
ATOM 2615 C CA . ALA B 1 132 ? -0.275 -4.676 -14.617 1 98.88 132 ALA B CA 1
ATOM 2616 C C . ALA B 1 132 ? -1.339 -4.117 -15.555 1 98.88 132 ALA B C 1
ATOM 2618 O O . ALA B 1 132 ? -1.355 -4.438 -16.75 1 98.88 132 ALA B O 1
ATOM 2619 N N . VAL B 1 133 ? -2.189 -3.254 -15 1 98.62 133 VAL B N 1
ATOM 2620 C CA . VAL B 1 133 ? -3.227 -2.633 -15.82 1 98.62 133 VAL B CA 1
ATOM 2621 C C . VAL B 1 133 ? -2.582 -1.838 -16.953 1 98.62 133 VAL B C 1
ATOM 2623 O O . VAL B 1 133 ? -2.984 -1.962 -18.109 1 98.62 133 VAL B O 1
ATOM 2626 N N . ASP B 1 134 ? -1.577 -1.052 -16.594 1 98.69 134 ASP B N 1
ATOM 2627 C CA . ASP B 1 134 ? -0.899 -0.217 -17.578 1 98.69 134 ASP B CA 1
ATOM 2628 C C . ASP B 1 134 ? -0.287 -1.065 -18.688 1 98.69 134 ASP B C 1
ATOM 2630 O O . ASP B 1 134 ? -0.214 -0.631 -19.844 1 98.69 134 ASP B O 1
ATOM 2634 N N . ALA B 1 135 ? 0.12 -2.303 -18.406 1 98.56 135 ALA B N 1
ATOM 2635 C CA . ALA B 1 135 ? 0.764 -3.211 -19.344 1 98.56 135 ALA B CA 1
ATOM 2636 C C . ALA B 1 135 ? -0.27 -4.055 -20.094 1 98.56 135 ALA B C 1
ATOM 2638 O O . ALA B 1 135 ? 0.086 -4.926 -20.891 1 98.56 135 ALA B O 1
ATOM 2639 N N . GLY B 1 136 ? -1.539 -3.826 -19.812 1 97.81 136 GLY B N 1
ATOM 2640 C CA . GLY B 1 136 ? -2.596 -4.59 -20.453 1 97.81 136 GLY B CA 1
ATOM 2641 C C . GLY B 1 136 ? -2.801 -5.961 -19.844 1 97.81 136 GLY B C 1
ATOM 2642 O O . GLY B 1 136 ? -3.359 -6.855 -20.484 1 97.81 136 GLY B O 1
ATOM 2643 N N . LEU B 1 137 ? -2.287 -6.191 -18.656 1 98.56 137 LEU B N 1
ATOM 2644 C CA . LEU B 1 137 ? -2.4 -7.449 -17.938 1 98.56 137 LEU B CA 1
ATOM 2645 C C . LEU B 1 137 ? -3.463 -7.352 -16.844 1 98.56 137 LEU B C 1
ATOM 2647 O O . LEU B 1 137 ? -3.918 -6.254 -16.516 1 98.56 137 LEU B O 1
ATOM 2651 N N . GLY B 1 138 ? -3.963 -8.531 -16.375 1 97.56 138 GLY B N 1
ATOM 2652 C CA . GLY B 1 138 ? -4.719 -8.664 -15.133 1 97.56 138 GLY B CA 1
ATOM 2653 C C . GLY B 1 138 ? -3.873 -9.133 -13.969 1 97.56 138 GLY B C 1
ATOM 2654 O O . GLY B 1 138 ? -2.787 -9.68 -14.164 1 97.56 138 GLY B O 1
ATOM 2655 N N . ALA B 1 139 ? -4.371 -8.891 -12.773 1 98.38 139 ALA B N 1
ATOM 2656 C CA . ALA B 1 139 ? -3.67 -9.352 -11.578 1 98.38 139 ALA B CA 1
ATOM 2657 C C . ALA B 1 139 ? -4.629 -9.492 -10.398 1 98.38 139 ALA B C 1
ATOM 2659 O O . ALA B 1 139 ? -5.664 -8.828 -10.352 1 98.38 139 ALA B O 1
ATOM 2660 N N . CYS B 1 140 ? -4.293 -10.359 -9.484 1 97.62 140 CYS B N 1
ATOM 2661 C CA . CYS B 1 140 ? -5 -10.547 -8.227 1 97.62 140 CYS B CA 1
ATOM 2662 C C . CYS B 1 140 ? -4.023 -10.664 -7.062 1 97.62 140 CYS B C 1
ATOM 2664 O O . CYS B 1 140 ? -3.066 -11.438 -7.125 1 97.62 140 CYS B O 1
ATOM 2666 N N . PHE B 1 141 ? -4.215 -9.797 -6.109 1 98.25 141 PHE B N 1
ATOM 2667 C CA . PHE B 1 141 ? -3.453 -9.891 -4.871 1 98.25 141 PHE B CA 1
ATOM 2668 C C . PHE B 1 141 ? -4.188 -10.75 -3.848 1 98.25 141 PHE B C 1
ATOM 2670 O O . PHE B 1 141 ? -5.348 -10.484 -3.527 1 98.25 141 PHE B O 1
ATOM 2677 N N . PHE B 1 142 ? -3.504 -11.812 -3.326 1 95.62 142 PHE B N 1
ATOM 2678 C CA . PHE B 1 142 ? -4.148 -12.711 -2.375 1 95.62 142 PHE B CA 1
ATOM 2679 C C . PHE B 1 142 ? -3.168 -13.156 -1.296 1 95.62 142 PHE B C 1
ATOM 2681 O O . PHE B 1 142 ? -1.954 -13.031 -1.465 1 95.62 142 PHE B O 1
ATOM 2688 N N . GLY B 1 143 ? -3.697 -13.531 -0.165 1 95.12 143 GLY B N 1
ATOM 2689 C CA . GLY B 1 143 ? -2.875 -13.992 0.943 1 95.12 143 GLY B CA 1
ATOM 2690 C C . GLY B 1 143 ? -2.57 -15.477 0.886 1 95.12 143 GLY B C 1
ATOM 2691 O O . GLY B 1 143 ? -3.309 -16.234 0.268 1 95.12 143 GLY B O 1
ATOM 2692 N N . ILE B 1 144 ? -1.474 -15.805 1.48 1 95.38 144 ILE B N 1
ATOM 2693 C CA . ILE B 1 144 ? -1.151 -17.203 1.768 1 95.38 144 ILE B CA 1
ATOM 2694 C C . ILE B 1 144 ? -1.804 -17.625 3.082 1 95.38 144 ILE B C 1
ATOM 2696 O O . ILE B 1 144 ? -1.744 -16.891 4.074 1 95.38 144 ILE B O 1
ATOM 2700 N N . PRO B 1 145 ? -2.49 -18.797 3.072 1 91.5 145 PRO B N 1
ATOM 2701 C CA . PRO B 1 145 ? -2.977 -19.25 4.379 1 91.5 145 PRO B CA 1
ATOM 2702 C C . PRO B 1 145 ? -1.878 -19.281 5.438 1 91.5 145 PRO B C 1
ATOM 2704 O O . PRO B 1 145 ? -0.785 -19.781 5.184 1 91.5 145 PRO B O 1
ATOM 2707 N N . ALA B 1 146 ? -2.252 -18.719 6.609 1 92.5 146 ALA B N 1
ATOM 2708 C CA . ALA B 1 146 ? -1.253 -18.562 7.664 1 92.5 146 ALA B CA 1
ATOM 2709 C C . ALA B 1 146 ? -0.582 -19.891 7.98 1 92.5 146 ALA B C 1
ATOM 2711 O O . ALA B 1 146 ? 0.637 -19.953 8.156 1 92.5 146 ALA B O 1
ATOM 2712 N N . ALA B 1 147 ? -1.349 -20.906 7.961 1 91.75 147 ALA B N 1
ATOM 2713 C CA . ALA B 1 147 ? -0.857 -22.234 8.32 1 91.75 147 ALA B CA 1
ATOM 2714 C C . ALA B 1 147 ? 0.098 -22.781 7.262 1 91.75 147 ALA B C 1
ATOM 2716 O O . ALA B 1 147 ? 0.807 -23.766 7.5 1 91.75 147 ALA B O 1
ATOM 2717 N N . ARG B 1 148 ? 0.173 -22.125 6.113 1 94.94 148 ARG B N 1
ATOM 2718 C CA . ARG B 1 148 ? 0.965 -22.641 5.004 1 94.94 148 ARG B CA 1
ATOM 2719 C C . ARG B 1 148 ? 2.203 -21.797 4.762 1 94.94 148 ARG B C 1
ATOM 2721 O O . ARG B 1 148 ? 3.027 -22.109 3.902 1 94.94 148 ARG B O 1
ATOM 2728 N N . VAL B 1 149 ? 2.379 -20.75 5.551 1 96.25 149 VAL B N 1
ATOM 2729 C CA . VAL B 1 149 ? 3.496 -19.828 5.367 1 96.25 149 VAL B CA 1
ATOM 2730 C C . VAL B 1 149 ? 4.816 -20.578 5.535 1 96.25 149 VAL B C 1
ATOM 2732 O O . VAL B 1 149 ? 5.738 -20.406 4.734 1 96.25 149 VAL B O 1
ATOM 2735 N N . GLY B 1 150 ? 4.914 -21.344 6.559 1 96.19 150 GLY B N 1
ATOM 2736 C CA . GLY B 1 150 ? 6.117 -22.141 6.77 1 96.19 150 GLY B CA 1
ATOM 2737 C C . GLY B 1 150 ? 6.453 -23.031 5.59 1 96.19 150 GLY B C 1
ATOM 2738 O O . GLY B 1 150 ? 7.609 -23.125 5.18 1 96.19 150 GLY B O 1
ATOM 2739 N N . ALA B 1 151 ? 5.434 -23.719 5.023 1 96.94 151 ALA B N 1
ATOM 2740 C CA . ALA B 1 151 ? 5.629 -24.625 3.887 1 96.94 151 ALA B CA 1
ATOM 2741 C C . ALA B 1 151 ? 6.125 -23.859 2.664 1 96.94 151 ALA B C 1
ATOM 2743 O O . ALA B 1 151 ? 6.953 -24.359 1.902 1 96.94 151 ALA B O 1
ATOM 2744 N N . VAL B 1 152 ? 5.641 -22.656 2.449 1 97.81 152 VAL B N 1
ATOM 2745 C CA . VAL B 1 152 ? 6.086 -21.812 1.334 1 97.81 152 VAL B CA 1
ATOM 2746 C C . VAL B 1 152 ? 7.555 -21.438 1.522 1 97.81 152 VAL B C 1
ATOM 2748 O O . VAL B 1 152 ? 8.352 -21.531 0.584 1 97.81 152 VAL B O 1
ATOM 2751 N N . ARG B 1 153 ? 7.922 -21.047 2.734 1 97.56 153 ARG B N 1
ATOM 2752 C CA . ARG B 1 153 ? 9.312 -20.688 3.01 1 97.56 153 ARG B CA 1
ATOM 2753 C C . ARG B 1 153 ? 10.242 -21.859 2.713 1 97.56 153 ARG B C 1
ATOM 2755 O O . ARG B 1 153 ? 11.273 -21.688 2.062 1 97.56 153 ARG B O 1
ATOM 2762 N N . ASP B 1 154 ? 9.812 -22.984 3.133 1 97.38 154 ASP B N 1
ATOM 2763 C CA . ASP B 1 154 ? 10.625 -24.188 2.932 1 97.38 154 ASP B CA 1
ATOM 2764 C C . ASP B 1 154 ? 10.75 -24.516 1.448 1 97.38 154 ASP B C 1
ATOM 2766 O O . ASP B 1 154 ? 11.844 -24.828 0.968 1 97.38 154 ASP B O 1
ATOM 2770 N N . ALA B 1 155 ? 9.672 -24.422 0.745 1 98 155 ALA B N 1
ATOM 2771 C CA . ALA B 1 155 ? 9.633 -24.828 -0.659 1 98 155 ALA B CA 1
ATOM 2772 C C . ALA B 1 155 ? 10.547 -23.953 -1.509 1 98 155 ALA B C 1
ATOM 2774 O O . ALA B 1 155 ? 11.086 -24.406 -2.523 1 98 155 ALA B O 1
ATOM 2775 N N . PHE B 1 156 ? 10.781 -22.703 -1.027 1 98.38 156 PHE B N 1
ATOM 2776 C CA . PHE B 1 156 ? 11.492 -21.781 -1.903 1 98.38 156 PHE B CA 1
ATOM 2777 C C . PHE B 1 156 ? 12.711 -21.188 -1.201 1 98.38 156 PHE B C 1
ATOM 2779 O O . PHE B 1 156 ? 13.273 -20.188 -1.65 1 98.38 156 PHE B O 1
ATOM 2786 N N . ASP B 1 157 ? 13.07 -21.719 -0.01 1 97.38 157 ASP B N 1
ATOM 2787 C CA . ASP B 1 157 ? 14.281 -21.391 0.737 1 97.38 157 ASP B CA 1
ATOM 2788 C C . ASP B 1 157 ? 14.258 -19.938 1.214 1 97.38 157 ASP B C 1
ATOM 2790 O O . ASP B 1 157 ? 15.281 -19.25 1.178 1 97.38 157 ASP B O 1
ATOM 2794 N N . VAL B 1 158 ? 13.109 -19.469 1.489 1 97.69 158 VAL B N 1
ATOM 2795 C CA . VAL B 1 158 ? 12.969 -18.109 2.006 1 97.69 158 VAL B CA 1
ATOM 2796 C C . VAL B 1 158 ? 13.398 -18.062 3.469 1 97.69 158 VAL B C 1
ATOM 2798 O O . VAL B 1 158 ? 12.898 -18.828 4.293 1 97.69 158 VAL B O 1
ATOM 2801 N N . PRO B 1 159 ? 14.297 -17.203 3.793 1 96.31 159 PRO B N 1
ATOM 2802 C CA . PRO B 1 159 ? 14.727 -17.094 5.191 1 96.31 159 PRO B CA 1
ATOM 2803 C C . PRO B 1 159 ? 13.562 -16.797 6.137 1 96.31 159 PRO B C 1
ATOM 2805 O O . PRO B 1 159 ? 12.617 -16.094 5.762 1 96.31 159 PRO B O 1
ATOM 2808 N N . SER B 1 160 ? 13.734 -17.219 7.414 1 94.25 160 SER B N 1
ATOM 2809 C CA . SER B 1 160 ? 12.672 -17.094 8.406 1 94.25 160 SER B CA 1
ATOM 2810 C C . SER B 1 160 ? 12.422 -15.633 8.773 1 94.25 160 SER B C 1
ATOM 2812 O O . SER B 1 160 ? 11.336 -15.281 9.234 1 94.25 160 SER B O 1
ATOM 2814 N N . ALA B 1 161 ? 13.406 -14.82 8.516 1 92.94 161 ALA B N 1
ATOM 2815 C CA . ALA B 1 161 ? 13.289 -13.406 8.859 1 92.94 161 ALA B CA 1
ATOM 2816 C C . ALA B 1 161 ? 12.367 -12.68 7.883 1 92.94 161 ALA B C 1
ATOM 2818 O O . ALA B 1 161 ? 11.891 -11.578 8.164 1 92.94 161 ALA B O 1
ATOM 2819 N N . LEU B 1 162 ? 12.18 -13.25 6.715 1 96.19 162 LEU B N 1
ATOM 2820 C CA . LEU B 1 162 ? 11.297 -12.656 5.719 1 96.19 162 LEU B CA 1
ATOM 2821 C C . LEU B 1 162 ? 9.875 -13.188 5.863 1 96.19 162 LEU B C 1
ATOM 2823 O O . LEU B 1 162 ? 9.664 -14.398 5.98 1 96.19 162 LEU B O 1
ATOM 2827 N N . ALA B 1 163 ? 8.992 -12.266 5.906 1 95.31 163 ALA B N 1
ATOM 2828 C CA . ALA B 1 163 ? 7.586 -12.641 6.031 1 95.31 163 ALA B CA 1
ATOM 2829 C C . ALA B 1 163 ? 6.852 -12.477 4.703 1 95.31 163 ALA B C 1
ATOM 2831 O O . ALA B 1 163 ? 6.816 -11.375 4.141 1 95.31 163 ALA B O 1
ATOM 2832 N N . PRO B 1 164 ? 6.258 -13.602 4.195 1 97.38 164 PRO B N 1
ATOM 2833 C CA . PRO B 1 164 ? 5.359 -13.414 3.053 1 97.38 164 PRO B CA 1
ATOM 2834 C C . PRO B 1 164 ? 4.113 -12.602 3.41 1 97.38 164 PRO B C 1
ATOM 2836 O O . PRO B 1 164 ? 3.383 -12.969 4.332 1 97.38 164 PRO B O 1
ATOM 2839 N N . VAL B 1 165 ? 3.885 -11.531 2.75 1 97.75 165 VAL B N 1
ATOM 2840 C CA . VAL B 1 165 ? 2.752 -10.648 3.014 1 97.75 165 VAL B CA 1
ATOM 2841 C C . VAL B 1 165 ? 1.573 -11.039 2.127 1 97.75 165 VAL B C 1
ATOM 2843 O O . VAL B 1 165 ? 0.426 -11.047 2.578 1 97.75 165 VAL B O 1
ATOM 2846 N N . GLY B 1 166 ? 1.839 -11.328 0.863 1 97.94 166 GLY B N 1
ATOM 2847 C CA . GLY B 1 166 ? 0.86 -11.719 -0.139 1 97.94 166 GLY B CA 1
ATOM 2848 C C . GLY B 1 166 ? 1.485 -12.094 -1.469 1 97.94 166 GLY B C 1
ATOM 2849 O O . GLY B 1 166 ? 2.711 -12.125 -1.599 1 97.94 166 GLY B O 1
ATOM 2850 N N . VAL B 1 167 ? 0.586 -12.484 -2.406 1 98.69 167 VAL B N 1
ATOM 2851 C CA . VAL B 1 167 ? 1.012 -12.953 -3.719 1 98.69 167 VAL B CA 1
ATOM 2852 C C . VAL B 1 167 ? 0.208 -12.25 -4.809 1 98.69 167 VAL B C 1
ATOM 2854 O O . VAL B 1 167 ? -1.003 -12.055 -4.668 1 98.69 167 VAL B O 1
ATOM 2857 N N . LEU B 1 168 ? 0.872 -11.82 -5.844 1 98.88 168 LEU B N 1
ATOM 2858 C CA . LEU B 1 168 ? 0.179 -11.391 -7.051 1 98.88 168 LEU B CA 1
ATOM 2859 C C . LEU B 1 168 ? 0.159 -12.492 -8.094 1 98.88 168 LEU B C 1
ATOM 2861 O O . LEU B 1 168 ? 1.212 -13 -8.5 1 98.88 168 LEU B O 1
ATOM 2865 N N . ALA B 1 169 ? -1.002 -12.938 -8.484 1 98.75 169 ALA B N 1
ATOM 2866 C CA . ALA B 1 169 ? -1.181 -13.695 -9.719 1 98.75 169 ALA B CA 1
ATOM 2867 C C . ALA B 1 169 ? -1.362 -12.766 -10.914 1 98.75 169 ALA B C 1
ATOM 2869 O O . ALA B 1 169 ? -2.188 -11.852 -10.875 1 98.75 169 ALA B O 1
ATOM 2870 N N . ILE B 1 170 ? -0.602 -12.945 -11.945 1 98.81 170 ILE B N 1
ATOM 2871 C CA . ILE B 1 170 ? -0.574 -11.977 -13.039 1 98.81 170 ILE B CA 1
ATOM 2872 C C . ILE B 1 170 ? -0.641 -12.711 -14.375 1 98.81 170 ILE B C 1
ATOM 2874 O O . ILE B 1 170 ? 0.019 -13.734 -14.57 1 98.81 170 ILE B O 1
ATOM 2878 N N . GLY B 1 171 ? -1.373 -12.195 -15.297 1 98.62 171 GLY B N 1
ATOM 2879 C CA . GLY B 1 171 ? -1.501 -12.695 -16.656 1 98.62 171 GLY B CA 1
ATOM 2880 C C . GLY B 1 171 ? -2.553 -11.961 -17.469 1 98.62 171 GLY B C 1
ATOM 2881 O O . GLY B 1 171 ? -3.137 -10.984 -17 1 98.62 171 GLY B O 1
ATOM 2882 N N . TYR B 1 172 ? -2.705 -12.375 -18.672 1 98.12 172 TYR B N 1
ATOM 2883 C CA . TYR B 1 172 ? -3.803 -11.859 -19.484 1 98.12 172 TYR B CA 1
ATOM 2884 C C . TYR B 1 172 ? -5.137 -12.43 -19.016 1 98.12 172 TYR B C 1
ATOM 2886 O O . TYR B 1 172 ? -5.281 -13.648 -18.859 1 98.12 172 TYR B O 1
ATOM 2894 N N . ALA B 1 173 ? -6.055 -11.516 -18.766 1 96.38 173 ALA B N 1
ATOM 2895 C CA . ALA B 1 173 ? -7.363 -11.945 -18.281 1 96.38 173 ALA B CA 1
ATOM 2896 C C . ALA B 1 173 ? -8.023 -12.914 -19.266 1 96.38 173 ALA B C 1
ATOM 2898 O O . ALA B 1 173 ? -7.93 -12.734 -20.484 1 96.38 173 ALA B O 1
ATOM 2899 N N . ASP B 1 174 ? -8.656 -13.891 -18.656 1 90.38 174 ASP B N 1
ATOM 2900 C CA . ASP B 1 174 ? -9.453 -14.797 -19.484 1 90.38 174 ASP B CA 1
ATOM 2901 C C . ASP B 1 174 ? -10.797 -14.172 -19.844 1 90.38 174 ASP B C 1
ATOM 2903 O O . ASP B 1 174 ? -11.641 -13.945 -18.984 1 90.38 174 ASP B O 1
ATOM 2907 N N . ARG B 1 175 ? -11.031 -13.828 -21.016 1 75.5 175 ARG B N 1
ATOM 2908 C CA . ARG B 1 175 ? -12.227 -13.148 -21.484 1 75.5 175 ARG B CA 1
ATOM 2909 C C . ARG B 1 175 ? -13.453 -14.047 -21.375 1 75.5 175 ARG B C 1
ATOM 2911 O O . ARG B 1 175 ? -14.578 -13.562 -21.297 1 75.5 175 ARG B O 1
ATOM 2918 N N . GLN B 1 176 ? -13.234 -15.227 -21.375 1 70.81 176 GLN B N 1
ATOM 2919 C CA . GLN B 1 176 ? -14.344 -16.172 -21.359 1 70.81 176 GLN B CA 1
ATOM 2920 C C . GLN B 1 176 ? -14.805 -16.453 -19.938 1 70.81 176 GLN B C 1
ATOM 2922 O O . GLN B 1 176 ? -15.945 -16.875 -19.719 1 70.81 176 GLN B O 1
ATOM 2927 N N . HIS B 1 177 ? -13.953 -16.312 -19.047 1 64.62 177 HIS B N 1
ATOM 2928 C CA . HIS B 1 177 ? -14.266 -16.641 -17.672 1 64.62 177 HIS B CA 1
ATOM 2929 C C . HIS B 1 177 ? -14.109 -15.43 -16.75 1 64.62 177 HIS B C 1
ATOM 2931 O O . HIS B 1 177 ? -13.148 -15.336 -15.992 1 64.62 177 HIS B O 1
ATOM 2937 N N . ALA B 1 178 ? -15.039 -14.508 -17.031 1 57.81 178 ALA B N 1
ATOM 2938 C CA . ALA B 1 178 ? -14.938 -13.375 -16.109 1 57.81 178 ALA B CA 1
ATOM 2939 C C . ALA B 1 178 ? -15.141 -13.828 -14.672 1 57.81 178 ALA B C 1
ATOM 2941 O O . ALA B 1 178 ? -16.172 -14.438 -14.344 1 57.81 178 ALA B O 1
ATOM 2942 N N . GLY B 1 179 ? -14.164 -14.414 -14.078 1 53.53 179 GLY B N 1
ATOM 2943 C CA . GLY B 1 179 ? -14.258 -14.938 -12.719 1 53.53 179 GLY B CA 1
ATOM 2944 C C . GLY B 1 179 ? -15.164 -14.117 -11.82 1 53.53 179 GLY B C 1
ATOM 2945 O O . GLY B 1 179 ? -15.492 -12.969 -12.148 1 53.53 179 GLY B O 1
ATOM 2946 N N . SER B 1 180 ? -15.961 -14.938 -11.078 1 53.28 180 SER B N 1
ATOM 2947 C CA . SER B 1 180 ? -16.875 -14.383 -10.086 1 53.28 180 SER B CA 1
ATOM 2948 C C . SER B 1 180 ? -16.156 -13.422 -9.148 1 53.28 180 SER B C 1
ATOM 2950 O O . SER B 1 180 ? -14.984 -13.617 -8.82 1 53.28 180 SER B O 1
ATOM 2952 N N . ARG B 1 181 ? -16.609 -12.188 -9.266 1 56.41 181 ARG B N 1
ATOM 2953 C CA . ARG B 1 181 ? -16.078 -11.188 -8.336 1 56.41 181 ARG B CA 1
ATOM 2954 C C . ARG B 1 181 ? -16.5 -11.5 -6.906 1 56.41 181 ARG B C 1
ATOM 2956 O O . ARG B 1 181 ? -17.688 -11.633 -6.617 1 56.41 181 ARG B O 1
ATOM 2963 N N . GLY B 1 182 ? -15.664 -12.297 -6.156 1 53.44 182 GLY B N 1
ATOM 2964 C CA . GLY B 1 182 ? -16 -12.641 -4.789 1 53.44 182 GLY B CA 1
ATOM 2965 C C . GLY B 1 182 ? -16.906 -11.625 -4.125 1 53.44 182 GLY B C 1
ATOM 2966 O O . GLY B 1 182 ? -18.016 -11.961 -3.703 1 53.44 182 GLY B O 1
ATOM 2967 N N . SER B 1 183 ? -16.422 -10.43 -3.92 1 58.5 183 SER B N 1
ATOM 2968 C CA . SER B 1 183 ? -17.156 -9.398 -3.189 1 58.5 183 SER B CA 1
ATOM 2969 C C . SER B 1 183 ? -17.938 -8.5 -4.141 1 58.5 183 SER B C 1
ATOM 2971 O O . SER B 1 183 ? -18.328 -7.391 -3.775 1 58.5 183 SER B O 1
ATOM 2973 N N . SER B 1 184 ? -18.25 -9.008 -5.371 1 59.69 184 SER B N 1
ATOM 2974 C CA . SER B 1 184 ? -18.75 -8.172 -6.453 1 59.69 184 SER B CA 1
ATOM 2975 C C . SER B 1 184 ? -20.172 -7.707 -6.176 1 59.69 184 SER B C 1
ATOM 2977 O O . SER B 1 184 ? -20.641 -6.734 -6.77 1 59.69 184 SER B O 1
ATOM 2979 N N . ARG B 1 185 ? -20.703 -8.281 -5.125 1 67.19 185 ARG B N 1
ATOM 2980 C CA . ARG B 1 185 ? -22.078 -7.871 -4.875 1 67.19 185 ARG B CA 1
ATOM 2981 C C . ARG B 1 185 ? -22.141 -6.812 -3.781 1 67.19 185 ARG B C 1
ATOM 2983 O O . ARG B 1 185 ? -23.203 -6.223 -3.543 1 67.19 185 ARG B O 1
ATOM 2990 N N . ARG B 1 186 ? -21.047 -6.605 -3.289 1 81.56 186 ARG B N 1
ATOM 2991 C CA . ARG B 1 186 ? -21.047 -5.633 -2.197 1 81.56 186 ARG B CA 1
ATOM 2992 C C . ARG B 1 186 ? -20.797 -4.223 -2.719 1 81.56 186 ARG B C 1
ATOM 2994 O O . ARG B 1 186 ? -19.953 -4.02 -3.598 1 81.56 186 ARG B O 1
ATOM 3001 N N . ALA B 1 187 ? -21.562 -3.316 -2.135 1 87.75 187 ALA B N 1
ATOM 3002 C CA . ALA B 1 187 ? -21.422 -1.913 -2.516 1 87.75 187 ALA B CA 1
ATOM 3003 C C . ALA B 1 187 ? -20.328 -1.235 -1.7 1 87.75 187 ALA B C 1
ATOM 3005 O O . ALA B 1 187 ? -20.031 -1.646 -0.574 1 87.75 187 ALA B O 1
ATOM 3006 N N . ARG B 1 188 ? -19.75 -0.252 -2.27 1 92.31 188 ARG B N 1
ATOM 3007 C CA . ARG B 1 188 ? -18.812 0.576 -1.516 1 92.31 188 ARG B CA 1
ATOM 3008 C C . ARG B 1 188 ? -19.531 1.39 -0.449 1 92.31 188 ARG B C 1
ATOM 3010 O O . ARG B 1 188 ? -20.641 1.889 -0.684 1 92.31 188 ARG B O 1
ATOM 3017 N N . ARG B 1 189 ? -18.906 1.528 0.691 1 93.44 189 ARG B N 1
ATOM 3018 C CA . ARG B 1 189 ? -19.438 2.396 1.736 1 93.44 189 ARG B CA 1
ATOM 3019 C C . ARG B 1 189 ? -19.562 3.834 1.243 1 93.44 189 ARG B C 1
ATOM 3021 O O . ARG B 1 189 ? -18.734 4.305 0.467 1 93.44 189 ARG B O 1
ATOM 3028 N N . PRO B 1 190 ? -20.625 4.52 1.685 1 94.62 190 PRO B N 1
ATOM 3029 C CA . PRO B 1 190 ? -20.75 5.93 1.314 1 94.62 190 PRO B CA 1
ATOM 3030 C C . PRO B 1 190 ? -19.516 6.754 1.657 1 94.62 190 PRO B C 1
ATOM 3032 O O . PRO B 1 190 ? -18.875 6.512 2.682 1 94.62 190 PRO B O 1
ATOM 3035 N N . ARG B 1 191 ? -19.281 7.723 0.827 1 95.44 191 ARG B N 1
ATOM 3036 C CA . ARG B 1 191 ? -18.094 8.562 0.951 1 95.44 191 ARG B CA 1
ATOM 3037 C C . ARG B 1 191 ? -18.031 9.219 2.328 1 95.44 191 ARG B C 1
ATOM 3039 O O . ARG B 1 191 ? -16.969 9.266 2.947 1 95.44 191 ARG B O 1
ATOM 3046 N N . ASP B 1 192 ? -19.125 9.648 2.881 1 94.44 192 ASP B N 1
ATOM 3047 C CA . ASP B 1 192 ? -19.156 10.406 4.125 1 94.44 192 ASP B CA 1
ATOM 3048 C C . ASP B 1 192 ? -18.969 9.492 5.336 1 94.44 192 ASP B C 1
ATOM 3050 O O . ASP B 1 192 ? -18.75 9.969 6.449 1 94.44 192 ASP B O 1
ATOM 3054 N N . GLU B 1 193 ? -19.016 8.141 5.094 1 95.06 193 GLU B N 1
ATOM 3055 C CA . GLU B 1 193 ? -18.75 7.191 6.172 1 95.06 193 GLU B CA 1
ATOM 3056 C C . GLU B 1 193 ? -17.25 6.867 6.25 1 95.06 193 GLU B C 1
ATOM 3058 O O . GLU B 1 193 ? -16.781 6.332 7.258 1 95.06 193 GLU B O 1
ATOM 3063 N N . VAL B 1 194 ? -16.562 7.199 5.184 1 96.38 194 VAL B N 1
ATOM 3064 C CA . VAL B 1 194 ? -15.164 6.781 5.062 1 96.38 194 VAL B CA 1
ATOM 3065 C C . VAL B 1 194 ? -14.242 7.996 5.191 1 96.38 194 VAL B C 1
ATOM 3067 O O . VAL B 1 194 ? -13.117 7.883 5.684 1 96.38 194 VAL B O 1
ATOM 3070 N N . ILE B 1 195 ? -14.742 9.125 4.75 1 97.88 195 ILE B N 1
ATOM 3071 C CA . ILE B 1 195 ? -13.961 10.359 4.742 1 97.88 195 ILE B CA 1
ATOM 3072 C C . ILE B 1 195 ? -14.5 11.32 5.801 1 97.88 195 ILE B C 1
ATOM 3074 O O . ILE B 1 195 ? -15.664 11.719 5.754 1 97.88 195 ILE B O 1
ATOM 3078 N N . HIS B 1 196 ? -13.641 11.719 6.68 1 98.12 196 HIS B N 1
ATOM 3079 C CA . HIS B 1 196 ? -14.023 12.594 7.781 1 98.12 196 HIS B CA 1
ATOM 3080 C C . HIS B 1 196 ? -13.289 13.93 7.703 1 98.12 196 HIS B C 1
ATOM 3082 O O . HIS B 1 196 ? -12.07 13.984 7.898 1 98.12 196 HIS B O 1
ATOM 3088 N N . MET B 1 197 ? -14.023 15.016 7.48 1 97.75 197 MET B N 1
ATOM 3089 C CA . MET B 1 197 ? -13.445 16.344 7.348 1 97.75 197 MET B CA 1
ATOM 3090 C C . MET B 1 197 ? -13.289 17.016 8.711 1 97.75 197 MET B C 1
ATOM 3092 O O . MET B 1 197 ? -14.266 17.156 9.445 1 97.75 197 MET B O 1
ATOM 3096 N N . GLY B 1 198 ? -12.094 17.328 9.125 1 97.81 198 GLY B N 1
ATOM 3097 C CA . GLY B 1 198 ? -11.797 18.125 10.297 1 97.81 198 GLY B CA 1
ATOM 3098 C C . GLY B 1 198 ? -11.758 17.312 11.578 1 97.81 198 GLY B C 1
ATOM 3099 O O . GLY B 1 198 ? -10.859 17.484 12.406 1 97.81 198 GLY B O 1
ATOM 3100 N N . ARG B 1 199 ? -12.664 16.453 11.75 1 96.19 199 ARG B N 1
ATOM 3101 C CA . ARG B 1 199 ? -12.781 15.578 12.914 1 96.19 199 ARG B CA 1
ATOM 3102 C C . ARG B 1 199 ? -13.555 14.305 12.562 1 96.19 199 ARG B C 1
ATOM 3104 O O . ARG B 1 199 ? -14.289 14.273 11.578 1 96.19 199 ARG B O 1
ATOM 3111 N N . TRP B 1 200 ? -13.234 13.281 13.312 1 95.19 200 TRP B N 1
ATOM 3112 C CA . TRP B 1 200 ? -13.961 12.031 13.086 1 95.19 200 TRP B CA 1
ATOM 3113 C C . TRP B 1 200 ? -15.453 12.219 13.352 1 95.19 200 TRP B C 1
ATOM 3115 O O . TRP B 1 200 ? -15.844 12.859 14.328 1 95.19 200 TRP B O 1
ATOM 3125 N N . ARG B 1 201 ? -16.234 11.719 12.445 1 89.62 201 ARG B N 1
ATOM 3126 C CA . ARG B 1 201 ? -17.688 11.734 12.586 1 89.62 201 ARG B CA 1
ATOM 3127 C C . ARG B 1 201 ? -18.266 10.328 12.492 1 89.62 201 ARG B C 1
ATOM 3129 O O . ARG B 1 201 ? -18.016 9.617 11.516 1 89.62 201 ARG B O 1
ATOM 3136 N N . PRO B 1 202 ? -18.953 9.93 13.523 1 82.44 202 PRO B N 1
ATOM 3137 C CA . PRO B 1 202 ? -19.578 8.609 13.43 1 82.44 202 PRO B CA 1
ATOM 3138 C C . PRO B 1 202 ? -20.609 8.523 12.312 1 82.44 202 PRO B C 1
ATOM 3140 O O . PRO B 1 202 ? -21.141 9.555 11.875 1 82.44 202 PRO B O 1
ATOM 3143 N N . PRO B 1 203 ? -20.672 7.293 11.758 1 74.94 203 PRO B N 1
ATOM 3144 C CA . PRO B 1 203 ? -21.703 7.168 10.734 1 74.94 203 PRO B CA 1
ATOM 3145 C C . PRO B 1 203 ? -23.094 7.57 11.242 1 74.94 203 PRO B C 1
ATOM 3147 O O . PRO B 1 203 ? -23.375 7.434 12.438 1 74.94 203 PRO B O 1
ATOM 3150 N N . ALA B 1 204 ? -23.688 8.414 10.336 1 61.31 204 ALA B N 1
ATOM 3151 C CA . ALA B 1 204 ? -25.047 8.789 10.711 1 61.31 204 ALA B CA 1
ATOM 3152 C C . ALA B 1 204 ? -25.875 7.566 11.07 1 61.31 204 ALA B C 1
ATOM 3154 O O . ALA B 1 204 ? -25.703 6.492 10.492 1 61.31 204 ALA B O 1
ATOM 3155 N N . SER B 1 205 ? -26.094 7.395 12.352 1 55.5 205 SER B N 1
ATOM 3156 C CA . SER B 1 205 ? -27.047 6.348 12.711 1 55.5 205 SER B CA 1
ATOM 3157 C C . SER B 1 205 ? -28.109 6.172 11.625 1 55.5 205 SER B C 1
ATOM 3159 O O . SER B 1 205 ? -28.641 7.156 11.102 1 55.5 205 SER B O 1
ATOM 3161 N N . PRO B 1 206 ? -28.297 4.961 11.07 1 47.22 206 PRO B N 1
ATOM 3162 C CA . PRO B 1 206 ? -29.469 4.832 10.195 1 47.22 206 PRO B CA 1
ATOM 3163 C C . PRO B 1 206 ? -30.719 5.504 10.773 1 47.22 206 PRO B C 1
ATOM 3165 O O . PRO B 1 206 ? -30.922 5.477 11.984 1 47.22 206 PRO B O 1
ATOM 3168 N N . ARG B 1 207 ? -31.234 6.586 10.078 1 31.08 207 ARG B N 1
ATOM 3169 C CA . ARG B 1 207 ? -32.594 6.91 10.492 1 31.08 207 ARG B CA 1
ATOM 3170 C C . ARG B 1 207 ? -33.5 5.703 10.359 1 31.08 207 ARG B C 1
ATOM 3172 O O . ARG B 1 207 ? -33.375 4.91 9.422 1 31.08 207 ARG B O 1
#

Nearest PDB structures (foldseek):
  3n2s-assembly2_D  TM=8.220E-01  e=2.821E-11  Bacillus subtilis
  5hdj-assembly1_A  TM=8.206E-01  e=2.821E-11  Priestia megaterium
  3x22-assembly1_B  TM=7.480E-01  e=2.660E-11  Escherichia coli K-12
  1zch-assembly1_A-2  TM=8.086E-01  e=2.824E-10  Bacillus subtilis
  4xoo-assembly2_C  TM=7.116E-01  e=7.707E-10  Mycobacterium tuberculosis H37Rv

Sequence (414 aa):
MEFSEVVARRAMVRAFDPERPVSPSARDTLLDVARHAPTAGFSQGIELLVLEGESERRAFWEVTARPGPPDRWLRGMMSAPLLVVVLADETRYRMRYAEADKSGAAQDPDAWSAPFWHVDAGMAAYSMLLAAVDAGLGACFFGIPAARVGAVRDAFDVPSALAPVGVLAIGYADRQHAGSRGSSRRARRPRDEVIHMGRWRPPASPRMEFSEVVARRAMVRAFDPERPVSPSARDTLLDVARHAPTAGFSQGIELLVLEGESERRAFWEVTARPGPPDRWLRGMMSAPLLVVVLADETRYRMRYAEADKSGAAQDPDAWSAPFWHVDAGMAAYSMLLAAVDAGLGACFFGIPAARVGAVRDAFDVPSALAPVGVLAIGYADRQHAGSRGSSRRARRPRDEVIHMGRWRPPASPR

Foldseek 3Di:
DDLVVLVVPQDAFQAAALPFADDPVLVVQLQVLLQPQDAVLSLSFKDKDKQQDPVSLVQQCVLQPDDDDDDPSVNRLSSFNMKIFIKGQLVSQLVSQCDPVHPVCSVPPPPDPDSRSLVSSVRSVVSSSSSLVVVQKHKHKDAGPPVRQVVNCVSVVPDPSIGGNIMMRMHHHDPVPRDDPPCVPDDDDDPCCVDDPPDDDHPDDDD/DDPVVLVVPQDAFQAAALPFADDPVLVVQLQVLLQPQDAVLSLSFKDKDKQQDPVSLVLQCVLQPDPDDDDPRVNRLSSFNMKIFIKGQLVSQLVSQCDPVHPVCSVPPPPDPDSRSLVSSVRSVVSSSSSLVVVQKHKHKDAGPPVRQVVNCVSVVPDPSIGGNIMMRMHHHDPVPRDDPPCVPDDDDDPCCVDDPPDDDHPDDDD

Radius of gyration: 20.83 Å; Cα contacts (8 Å, |Δi|>4): 822; chains: 2; bounding box: 66×62×46 Å

pLDDT: mean 91.22, std 12.85, range [29.94, 98.94]

Organism: NCBI:txid1891644